Protein AF-A0A3M0Y2L3-F1 (afdb_monomer)

Secondary structure (DSSP, 8-state):
---------SEEHHHHHHTSGGG---HHHHHHHHHHHHHHHHHHHHTTEE-TT--GGGEEEEESS---TT-HHHHHHHHHS--EEEEE--GGG-EE--HHHHHHHHHHHHHHHHHHHHSSPPPB-SSS---BSS-GGGSTTGGGS-HHHHHHHHHHT-SSGGGS-SSHHHHHHHHHHHHHHHHS-HHHHHHHHH-TTS-HHHHHHHHHHHHHHHHHH-PPPPTTHHHHHHHHHHHHHH-S-HHHHHHHHTT-HHHHHHHHHHHHHHTTT-HHHHHHHHHHHHHHHHHHHHT--HHHHHHHHHHHHHTTS-SSHHHHHHHHTTS-HHHHHHHHTT--STT-HHHHHHHHHHHHHHHHHHHHHHHHHHHTT-HHHHHHHHHHHHHHHHHH-HHHHHHHHHHH--SHHHHHHHHHHHHHHHHHHHHHHHHHHHHTS---HHHHHHHHHHHHHHHHH-TT-HHHHHHHHHHHHHHHHHHHHHSSSPPPHHHHHHHHHHHHHHHHHHHHHS-HHHHHH-HHHHHHHHHHHHHHHHHHHHHHTSPTTTTHHHHHHHHHH-TT-HHHHHHHHHHHHHHHHHHHHHS-SS---SHHHHHHHHHHHHHHHHHHHHHHHHHHHHT-PPPGGG-HHHHHHHHHHHHHHHHHHHHHHHH-

Foldseek 3Di:
DDDDDPPDDADQQQVVLVVAPLSADDQLLLLLLLLLVLVVLQVQVVVQKAALPDDSRQKGWAFPDDQHWQALPSLLVLLPDDGTDIDGHDPVRMDGDDLVRLLSRLLSSLQRSCCRHQVDGFDADPDPQLHTQDFLLPRPCSLLDQPLVNLLSLQSSPRDSVSHDSHSVVSSVSSVLLSNLSSDDLVVLCCLLPDPPDDLVSNLSSLRSNVSCVVTHVDDDDPCSVVSNLVSVVCVLVVQDPQLVVCLVVVVLVSNLVSLVVVLVVCVSPLLSNVLSVLSNLLSVLCVVLVDDSVLSVVVSVLLVCCRSDLDPVSNVVSVPVVDVVNVVVVCVSPVDPPRSVVVSVVLSVLVSLLSVLLVVLVVCVVVVVLVSSLVSLVVNVVSLVVNDDSNNVSVCSSRNDCVVVNVVSVVVVVLVVLVVVLVLLLLLVLLDPDDPVSLVVSLVSLVVSCVVPVPQVLSVLSNQLSVLSVVLVVQCPDPDRHDLLVNLVSLLSNVVSLVVNLVSDPPVSNVPSVSSVSSVVSSVVVLVVSLVVLLPDDPPVSLVSLLSNCVSCVPPVVSLVSLVVVLVVLLVVLVVLQDPDDDPDLVSLVVNLVSLVVLLVSLVSSCSSCVSNVHDDDPCSHSVNSVVSSVVSVVVSVVVVVVVVVD

Radius of gyration: 44.18 Å; Cα contacts (8 Å, |Δi|>4): 677; chains: 1; bounding box: 109×54×132 Å

Sequence (648 aa):
LVLAQELVPGIGAHDLTLNYPGLRLPEPLALEIARQYAEMLTILHAAGLTCADRKLADLRWEQRYRIRAGSREDLLRFQNESPGRLMVLDWNVTAEKTDEAVKYDLFRFGILWHRILLGEEPRFLRGGEWRLKEPLPRHKLWGTLSHPTRQILAKLLHFSPEQRYSQAVWLLDDLENAIALWKMPAETLWRRAEEGEISPAEAFAAADVMRVRVETWGEEPPPNLEKIQRQRRREIIATPSDSLREALSLRRWRAAKQETETLKEKYAYHPAMWLHLDRLAPTFEAADHTSADYQTVNAFVERSEVIFAYDQPDEAEAQTTSLGEDFVNRLHGKATVETSGWKKVYTRLWREAAYRLALYFARQKRDEGHYAEAGRLFQAVLKRRQELGEAVCERLDMLYSDPTPEAEEIKGILSGAENLLETVRTSLGRLGGDDSLEAWRQTLWQIQSARHERPTEPVLDILRSLLETEEAWRQSQKRRNPSPPQQQISLLKQLYGKLKKLQDHLPEKEQKTLETVRDFQKYLDNRRKDLRNRIVEIPLPDSLPVWEAYRQAFPDDTMMRDELNKKLSELQEELRQSLPDGKPTTPLALQERVEVLRRLHPQAETGIRLAELIEQPWPEALMPETIEKEVDEYAERWRQVAYCLERY

Nearest PDB structures (foldseek):
  7rdr-assembly1_A  TM=1.662E-01  e=1.986E-01  unidentified
  7t7t-assembly2_B  TM=1.709E-01  e=5.912E-01  Citrus unshiu

Structure (mmCIF, N/CA/C/O backbone):
data_AF-A0A3M0Y2L3-F1
#
_entry.id   AF-A0A3M0Y2L3-F1
#
loop_
_atom_site.group_PDB
_atom_site.id
_atom_site.type_symbol
_atom_site.label_atom_id
_atom_site.label_alt_id
_atom_site.label_comp_id
_atom_site.label_asym_id
_atom_site.label_entity_id
_atom_site.label_seq_id
_atom_site.pdbx_PDB_ins_code
_atom_site.Cartn_x
_atom_site.Cartn_y
_atom_site.Cartn_z
_atom_site.occupancy
_atom_site.B_iso_or_equiv
_atom_site.auth_seq_id
_atom_site.auth_comp_id
_atom_site.auth_asym_id
_atom_site.auth_atom_id
_atom_site.pdbx_PDB_model_num
ATOM 1 N N . LEU A 1 1 ? -29.649 14.166 -35.048 1.00 68.38 1 LEU A N 1
ATOM 2 C CA . LEU A 1 1 ? -28.863 13.264 -35.918 1.00 68.38 1 LEU A CA 1
ATOM 3 C C . LEU A 1 1 ? -28.926 11.875 -35.290 1.00 68.38 1 LEU A C 1
ATOM 5 O O . LEU A 1 1 ? -28.648 11.784 -34.102 1.00 68.38 1 LEU A O 1
ATOM 9 N N . VAL A 1 2 ? -29.347 10.837 -36.015 1.00 79.69 2 VAL A N 1
ATOM 10 C CA . VAL A 1 2 ? -29.262 9.443 -35.539 1.00 79.69 2 VAL A CA 1
ATOM 11 C C . VAL A 1 2 ? -28.097 8.800 -36.282 1.00 79.69 2 VAL A C 1
ATOM 13 O O . VAL A 1 2 ? -28.138 8.712 -37.506 1.00 79.69 2 VAL A O 1
ATOM 16 N N . LEU A 1 3 ? -27.046 8.414 -35.558 1.00 73.44 3 LEU A N 1
ATOM 17 C CA . LEU A 1 3 ? -25.915 7.670 -36.112 1.00 73.44 3 LEU A CA 1
ATOM 18 C C . LEU A 1 3 ? -26.215 6.176 -35.973 1.00 73.44 3 LEU A C 1
ATOM 20 O O . LEU A 1 3 ? -26.220 5.649 -34.864 1.00 73.44 3 LEU A O 1
ATOM 24 N N . ALA A 1 4 ? -26.487 5.507 -37.091 1.00 79.38 4 ALA A N 1
ATOM 25 C CA . ALA A 1 4 ? -26.547 4.052 -37.141 1.00 79.38 4 ALA A CA 1
ATOM 26 C C . ALA A 1 4 ? -25.127 3.515 -37.363 1.00 79.38 4 ALA A C 1
ATOM 28 O O . ALA A 1 4 ? -24.503 3.822 -38.378 1.00 79.38 4 ALA A O 1
ATOM 29 N N . GLN A 1 5 ? -24.612 2.755 -36.399 1.00 74.81 5 GLN A N 1
ATOM 30 C CA . GLN A 1 5 ? -23.318 2.076 -36.489 1.00 74.81 5 GLN A CA 1
ATOM 31 C C . GLN A 1 5 ? -23.532 0.579 -36.726 1.00 74.81 5 GLN A C 1
ATOM 33 O O . GLN A 1 5 ? -24.585 0.034 -36.393 1.00 74.81 5 GLN A O 1
ATOM 38 N N . GLU A 1 6 ? -22.530 -0.080 -37.305 1.00 79.88 6 GLU A N 1
ATOM 39 C CA . GLU A 1 6 ? -22.504 -1.538 -37.410 1.00 79.88 6 GLU A CA 1
ATOM 40 C C . GLU A 1 6 ? -22.628 -2.172 -36.015 1.00 79.88 6 GLU A C 1
ATOM 42 O O . GLU A 1 6 ? -22.046 -1.687 -35.041 1.00 79.88 6 GLU A O 1
ATOM 47 N N . LEU A 1 7 ? -23.392 -3.263 -35.908 1.00 83.06 7 LEU A N 1
ATOM 48 C CA . LEU A 1 7 ? -23.434 -4.052 -34.682 1.00 83.06 7 LEU A CA 1
ATOM 49 C C . LEU A 1 7 ? -22.083 -4.749 -34.501 1.00 83.06 7 LEU A C 1
ATOM 51 O O . LEU A 1 7 ? -21.803 -5.749 -35.154 1.00 83.06 7 LEU A O 1
ATOM 55 N N . VAL A 1 8 ? -21.257 -4.227 -33.598 1.00 84.62 8 VAL A N 1
ATOM 56 C CA . VAL A 1 8 ? -19.910 -4.757 -33.374 1.00 84.62 8 VAL A CA 1
ATOM 57 C C . VAL A 1 8 ? -19.948 -6.009 -32.482 1.00 84.62 8 VAL A C 1
ATOM 59 O O . VAL A 1 8 ? -20.385 -5.911 -31.326 1.00 84.62 8 VAL A O 1
ATOM 62 N N . PRO A 1 9 ? -19.491 -7.180 -32.977 1.00 87.44 9 PRO A N 1
ATOM 63 C CA . PRO A 1 9 ? -19.462 -8.421 -32.207 1.00 87.44 9 PRO A CA 1
ATOM 64 C C . PRO A 1 9 ? -18.358 -8.419 -31.132 1.00 87.44 9 PRO A C 1
ATOM 66 O O . PRO A 1 9 ? -17.517 -7.523 -31.058 1.00 87.44 9 PRO A O 1
ATOM 69 N N . GLY A 1 10 ? -18.350 -9.453 -30.284 1.00 90.88 10 GLY A N 1
ATOM 70 C CA . GLY A 1 10 ? -17.294 -9.687 -29.292 1.00 90.88 10 GLY A CA 1
ATOM 71 C C . GLY A 1 10 ? -17.604 -9.191 -27.877 1.00 90.88 10 GLY A C 1
ATOM 72 O O . GLY A 1 10 ? -18.655 -8.608 -27.611 1.00 90.88 10 GLY A O 1
ATOM 73 N N . ILE A 1 11 ? -16.685 -9.441 -26.947 1.00 93.31 11 ILE A N 1
ATOM 74 C CA . ILE A 1 11 ? -16.811 -9.109 -25.516 1.00 93.31 11 ILE A CA 1
ATOM 75 C C . ILE A 1 11 ? -16.091 -7.780 -25.252 1.00 93.31 11 ILE A C 1
ATOM 77 O O . ILE A 1 11 ? -15.037 -7.540 -25.837 1.00 93.31 11 ILE A O 1
ATOM 81 N N . GLY A 1 12 ? -16.629 -6.901 -24.400 1.00 92.94 12 GLY A N 1
ATOM 82 C CA . GLY A 1 12 ? -15.921 -5.673 -24.013 1.00 92.94 12 GLY A CA 1
ATOM 83 C C . GLY A 1 12 ? -14.582 -5.997 -23.343 1.00 92.94 12 GLY A C 1
ATOM 84 O O . GLY A 1 12 ? -14.500 -6.961 -22.589 1.00 92.94 12 GLY A O 1
ATOM 85 N N . ALA A 1 13 ? -13.520 -5.223 -23.579 1.00 91.50 13 ALA A N 1
ATOM 86 C CA . ALA A 1 13 ? -12.202 -5.513 -23.002 1.00 91.50 13 ALA A CA 1
ATOM 87 C C . ALA A 1 13 ? -12.231 -5.505 -21.463 1.00 91.50 13 ALA A C 1
ATOM 89 O O . ALA A 1 13 ? -11.506 -6.271 -20.833 1.00 91.50 13 ALA A O 1
ATOM 90 N N . HIS A 1 14 ? -13.109 -4.692 -20.865 1.00 89.56 14 HIS A N 1
ATOM 91 C CA . HIS A 1 14 ? -13.394 -4.735 -19.430 1.00 89.56 14 HIS A CA 1
ATOM 92 C C . HIS A 1 14 ? -13.974 -6.087 -18.985 1.00 89.56 14 HIS A C 1
ATOM 94 O O . HIS A 1 14 ? -13.475 -6.684 -18.040 1.00 89.56 14 HIS A O 1
ATOM 100 N N . ASP A 1 15 ? -14.983 -6.604 -19.686 1.00 92.75 15 ASP A N 1
ATOM 101 C CA . ASP A 1 15 ? -15.598 -7.895 -19.354 1.00 92.75 15 ASP A CA 1
ATOM 102 C C . ASP A 1 15 ? -14.660 -9.065 -19.677 1.00 92.75 15 ASP A C 1
ATOM 104 O O . ASP A 1 15 ? -14.673 -10.102 -19.014 1.00 92.75 15 ASP A O 1
ATOM 108 N N . LEU A 1 16 ? -13.796 -8.898 -20.681 1.00 93.19 16 LEU A N 1
ATOM 109 C CA . LEU A 1 16 ? -12.798 -9.889 -21.048 1.00 93.19 16 LEU A CA 1
ATOM 110 C C . LEU A 1 16 ? -11.824 -10.140 -19.894 1.00 93.19 16 LEU A C 1
ATOM 112 O O . LEU A 1 16 ? -11.487 -11.299 -19.662 1.00 93.19 16 LEU A O 1
ATOM 116 N N . THR A 1 17 ? -11.399 -9.108 -19.153 1.00 92.88 17 THR A N 1
ATOM 117 C CA . THR A 1 17 ? -10.494 -9.298 -18.007 1.00 92.88 17 THR A CA 1
ATOM 118 C C . THR A 1 17 ? -11.149 -10.049 -16.850 1.00 92.88 17 THR A C 1
ATOM 120 O O . THR A 1 17 ? -10.446 -10.758 -16.131 1.00 92.88 17 THR A O 1
ATOM 123 N N . LEU A 1 18 ? -12.481 -9.994 -16.711 1.00 92.19 18 LEU A N 1
ATOM 124 C CA . LEU A 1 18 ? -13.226 -10.776 -15.711 1.00 92.19 18 LEU A CA 1
ATOM 125 C C . LEU A 1 18 ? -13.097 -12.292 -15.938 1.00 92.19 18 LEU A C 1
ATOM 127 O O . LEU A 1 18 ? -13.248 -13.076 -15.003 1.00 92.19 18 LEU A O 1
ATOM 131 N N . ASN A 1 19 ? -12.770 -12.720 -17.163 1.00 91.38 19 ASN A N 1
ATOM 132 C CA . ASN A 1 19 ? -12.575 -14.131 -17.504 1.00 91.38 19 ASN A CA 1
ATOM 133 C C . ASN A 1 19 ? -11.210 -14.692 -17.069 1.00 91.38 19 ASN A C 1
ATOM 135 O O . ASN A 1 19 ? -10.920 -15.863 -17.349 1.00 91.38 19 ASN A O 1
ATOM 139 N N . TYR A 1 20 ? -10.356 -13.886 -16.432 1.00 91.38 20 TYR A N 1
ATOM 140 C CA . TYR A 1 20 ? -8.985 -14.259 -16.099 1.00 91.38 20 TYR A CA 1
ATOM 141 C C . TYR A 1 20 ? -8.625 -13.959 -14.633 1.00 91.38 20 TYR A C 1
ATOM 143 O O . TYR A 1 20 ? -9.088 -12.965 -14.064 1.00 91.38 20 TYR A O 1
ATOM 151 N N . PRO A 1 21 ? -7.783 -14.799 -13.995 1.00 85.88 21 PRO A N 1
ATOM 152 C CA . PRO A 1 21 ? -7.362 -14.586 -12.613 1.00 85.88 21 PRO A CA 1
ATOM 153 C C . PRO A 1 21 ? -6.671 -13.235 -12.411 1.00 85.88 21 PRO A C 1
ATOM 155 O O . PRO A 1 21 ? -5.806 -12.840 -13.193 1.00 85.88 21 PRO A O 1
ATOM 158 N N . GLY A 1 22 ? -7.027 -12.543 -11.326 1.00 86.44 22 GLY A N 1
ATOM 159 C CA . GLY A 1 22 ? -6.448 -11.240 -10.992 1.00 86.44 22 GLY A CA 1
ATOM 160 C C . GLY A 1 22 ? -6.905 -10.092 -11.896 1.00 86.44 22 GLY A C 1
ATOM 161 O O . GLY A 1 22 ? -6.249 -9.058 -11.893 1.00 86.44 22 GLY A O 1
ATOM 162 N N . LEU A 1 23 ? -8.000 -10.265 -12.652 1.00 90.69 23 LEU A N 1
ATOM 163 C CA . LEU A 1 23 ? -8.587 -9.240 -13.528 1.00 90.69 23 LEU A CA 1
ATOM 164 C C . LEU A 1 23 ? -7.612 -8.707 -14.593 1.00 90.69 23 LEU A C 1
ATOM 166 O O . LEU A 1 23 ? -7.684 -7.541 -14.983 1.00 90.69 23 LEU A O 1
ATOM 170 N N . ARG A 1 24 ? -6.709 -9.566 -15.075 1.00 93.62 24 ARG A N 1
ATOM 171 C CA . ARG A 1 24 ? -5.685 -9.244 -16.078 1.00 93.62 24 ARG A CA 1
ATOM 172 C C . ARG A 1 24 ? -5.676 -10.251 -17.218 1.00 93.62 24 ARG A C 1
ATOM 174 O O . ARG A 1 24 ? -6.005 -11.415 -17.014 1.00 93.62 24 ARG A O 1
ATOM 181 N N . LEU A 1 25 ? -5.256 -9.836 -18.406 1.00 95.38 25 LEU A N 1
ATOM 182 C CA . LEU A 1 25 ? -5.116 -10.744 -19.545 1.00 95.38 25 LEU A CA 1
ATOM 183 C C . LEU A 1 25 ? -3.754 -11.456 -19.526 1.00 95.38 25 LEU A C 1
ATOM 185 O O . LEU A 1 25 ? -2.764 -10.871 -19.081 1.00 95.38 25 LEU A O 1
ATOM 189 N N . PRO A 1 26 ? -3.665 -12.697 -20.041 1.00 95.75 26 PRO A N 1
ATOM 190 C CA . PRO A 1 26 ? -2.382 -13.324 -20.332 1.00 95.75 26 PRO A CA 1
ATOM 191 C C . PRO A 1 26 ? -1.567 -12.461 -21.300 1.00 95.75 26 PRO A C 1
ATOM 193 O O . PRO A 1 26 ? -2.119 -11.900 -22.247 1.00 95.75 26 PRO A O 1
ATOM 196 N N . GLU A 1 27 ? -0.254 -12.389 -21.087 1.00 96.88 27 GLU A N 1
ATOM 197 C CA . GLU A 1 27 ? 0.626 -11.471 -21.818 1.00 96.88 27 GLU A CA 1
ATOM 198 C C . GLU A 1 27 ? 0.523 -11.576 -23.357 1.00 96.88 27 GLU A C 1
ATOM 200 O O . GLU A 1 27 ? 0.359 -10.530 -23.984 1.00 96.88 27 GLU A O 1
ATOM 205 N N . PRO A 1 28 ? 0.491 -12.767 -23.995 1.00 97.00 28 PRO A N 1
ATOM 206 C CA . PRO A 1 28 ? 0.326 -12.876 -25.450 1.00 97.00 28 PRO A CA 1
ATOM 207 C C . PRO A 1 28 ? -0.976 -12.251 -25.973 1.00 97.00 28 PRO A C 1
ATOM 209 O O . PRO A 1 28 ? -0.988 -11.590 -27.009 1.00 97.00 28 PRO A O 1
ATOM 212 N N . LEU A 1 29 ? -2.078 -12.419 -25.233 1.00 97.19 29 LEU A N 1
ATOM 213 C CA . LEU A 1 29 ? -3.367 -11.821 -25.583 1.00 97.19 29 LEU A CA 1
ATOM 214 C C . LEU A 1 29 ? -3.332 -10.297 -25.407 1.00 97.19 29 LEU A C 1
ATOM 216 O O . LEU A 1 29 ? -3.829 -9.564 -26.259 1.00 97.19 29 LEU A O 1
ATOM 220 N N . ALA A 1 30 ? -2.727 -9.820 -24.316 1.00 97.38 30 ALA A N 1
ATOM 221 C CA . ALA A 1 30 ? -2.561 -8.395 -24.052 1.00 97.38 30 ALA A CA 1
ATOM 222 C C . ALA A 1 30 ? -1.673 -7.703 -25.099 1.00 97.38 30 ALA A C 1
ATOM 224 O O . ALA A 1 30 ? -1.962 -6.568 -25.477 1.00 97.38 30 ALA A O 1
ATOM 225 N N . LEU A 1 31 ? -0.619 -8.377 -25.571 1.00 98.06 31 LEU A N 1
ATOM 226 C CA . LEU A 1 31 ? 0.255 -7.905 -26.645 1.00 98.06 31 LEU A CA 1
ATOM 227 C C . LEU A 1 31 ? -0.493 -7.809 -27.978 1.00 98.06 31 LEU A C 1
ATOM 229 O O . LEU A 1 31 ? -0.397 -6.787 -28.648 1.00 98.06 31 LEU A O 1
ATOM 233 N N . GLU A 1 32 ? -1.283 -8.819 -28.353 1.00 97.94 32 GLU A N 1
ATOM 234 C CA . GLU A 1 32 ? -2.041 -8.780 -29.612 1.00 97.94 32 GLU A CA 1
ATOM 235 C C . GLU A 1 32 ? -3.103 -7.665 -29.617 1.00 97.94 32 GLU A C 1
ATOM 237 O O . GLU A 1 32 ? -3.252 -6.958 -30.614 1.00 97.94 32 GLU A O 1
ATOM 242 N N . ILE A 1 33 ? -3.802 -7.458 -28.493 1.00 97.62 33 ILE A N 1
ATOM 243 C CA . ILE A 1 33 ? -4.728 -6.325 -28.325 1.00 97.62 33 ILE A CA 1
ATOM 244 C C . ILE A 1 33 ? -3.972 -4.996 -28.447 1.00 97.62 33 ILE A C 1
ATOM 246 O O . ILE A 1 33 ? -4.418 -4.099 -29.161 1.00 97.62 33 ILE A O 1
ATOM 250 N N . ALA A 1 34 ? -2.821 -4.874 -27.782 1.00 97.88 34 ALA A N 1
ATOM 251 C CA . ALA A 1 34 ? -1.979 -3.685 -27.845 1.00 97.88 34 ALA A CA 1
ATOM 252 C C . ALA A 1 34 ? -1.495 -3.383 -29.264 1.00 97.88 34 ALA A C 1
ATOM 254 O O . ALA A 1 34 ? -1.581 -2.235 -29.693 1.00 97.88 34 ALA A O 1
ATOM 255 N N . ARG A 1 35 ? -1.044 -4.399 -30.008 1.00 98.44 35 ARG A N 1
ATOM 256 C CA . ARG A 1 35 ? -0.592 -4.262 -31.399 1.00 98.44 35 ARG A CA 1
ATOM 257 C C . ARG A 1 35 ? -1.708 -3.719 -32.286 1.00 98.44 35 ARG A C 1
ATOM 259 O O . ARG A 1 35 ? -1.503 -2.719 -32.963 1.00 98.44 35 ARG A O 1
ATOM 266 N N . GLN A 1 36 ? -2.901 -4.317 -32.234 1.00 98.31 36 GLN A N 1
ATOM 267 C CA . GLN A 1 36 ? -4.046 -3.855 -33.032 1.00 98.31 36 GLN A CA 1
ATOM 268 C C . GLN A 1 36 ? -4.501 -2.441 -32.636 1.00 98.31 36 GLN A C 1
ATOM 270 O O . GLN A 1 36 ? -4.927 -1.661 -33.488 1.00 98.31 36 GLN A O 1
ATOM 275 N N . TYR A 1 37 ? -4.380 -2.073 -31.357 1.00 97.94 37 TYR A N 1
ATOM 276 C CA . TYR A 1 37 ? -4.665 -0.710 -30.910 1.00 97.94 37 TYR A CA 1
ATOM 277 C C . TYR A 1 37 ? -3.604 0.298 -31.386 1.00 97.94 37 TYR A C 1
ATOM 279 O O . TYR A 1 37 ? -3.956 1.384 -31.839 1.00 97.94 37 TYR A O 1
ATOM 287 N N . ALA A 1 38 ? -2.316 -0.051 -31.329 1.00 97.94 38 ALA A N 1
ATOM 288 C CA . ALA A 1 38 ? -1.224 0.790 -31.824 1.00 97.94 38 ALA A CA 1
ATOM 289 C C . ALA A 1 38 ? -1.270 0.961 -33.354 1.00 97.94 38 ALA A C 1
ATOM 291 O O . ALA A 1 38 ? -1.007 2.052 -33.861 1.00 97.94 38 ALA A O 1
ATOM 292 N N . GLU A 1 39 ? -1.681 -0.079 -34.083 1.00 98.25 39 GLU A N 1
ATOM 293 C CA . GLU A 1 39 ? -1.968 -0.030 -35.521 1.00 98.25 39 GLU A CA 1
ATOM 294 C C . GLU A 1 39 ? -3.099 0.967 -35.818 1.00 98.25 39 GLU A C 1
ATOM 296 O O . GLU A 1 39 ? -2.950 1.852 -36.662 1.00 98.25 39 GLU A O 1
ATOM 301 N N . MET A 1 40 ? -4.191 0.908 -35.049 1.00 97.19 40 MET A N 1
ATOM 302 C CA . MET A 1 40 ? -5.279 1.886 -35.133 1.00 97.19 40 MET A CA 1
ATOM 303 C C . MET A 1 40 ? -4.796 3.314 -34.845 1.00 97.19 40 MET A C 1
ATOM 305 O O . MET A 1 40 ? -5.091 4.212 -35.634 1.00 97.19 40 MET A O 1
ATOM 309 N N . LEU A 1 41 ? -4.027 3.536 -33.770 1.00 97.62 41 LEU A N 1
ATOM 310 C CA . LEU A 1 41 ? -3.471 4.859 -33.456 1.00 97.62 41 LEU A CA 1
ATOM 311 C C . LEU A 1 41 ? -2.569 5.372 -34.582 1.00 97.62 41 LEU A C 1
ATOM 313 O O . LEU A 1 41 ? -2.637 6.545 -34.929 1.00 97.62 41 LEU A O 1
ATOM 317 N N . THR A 1 42 ? -1.765 4.498 -35.187 1.00 98.06 42 THR A N 1
ATOM 318 C CA . THR A 1 42 ? -0.902 4.853 -36.321 1.00 98.06 42 THR A CA 1
ATOM 319 C C . THR A 1 42 ? -1.727 5.353 -37.505 1.00 98.06 42 THR A C 1
ATOM 321 O O . THR A 1 42 ? -1.423 6.411 -38.058 1.00 98.06 42 THR A O 1
ATOM 324 N N . ILE A 1 43 ? -2.814 4.655 -37.849 1.00 97.94 43 ILE A N 1
ATOM 325 C CA . ILE A 1 43 ? -3.743 5.072 -38.911 1.00 97.94 43 ILE A CA 1
ATOM 326 C C . ILE A 1 43 ? -4.426 6.400 -38.549 1.00 97.94 43 ILE A C 1
ATOM 328 O O . ILE A 1 43 ? -4.477 7.315 -39.372 1.00 97.94 43 ILE A O 1
ATOM 332 N N . LEU A 1 44 ? -4.914 6.536 -37.313 1.00 96.94 44 LEU A N 1
ATOM 333 C CA . LEU A 1 44 ? -5.614 7.731 -36.839 1.00 96.94 44 LEU A CA 1
ATOM 334 C C . LEU A 1 44 ? -4.706 8.972 -36.854 1.00 96.94 44 LEU A C 1
ATOM 336 O O . LEU A 1 44 ? -5.082 10.023 -37.374 1.00 96.94 44 LEU A O 1
ATOM 340 N N . HIS A 1 45 ? -3.480 8.836 -36.345 1.00 97.50 45 HIS A N 1
ATOM 341 C CA . HIS A 1 45 ? -2.482 9.907 -36.308 1.00 97.50 45 HIS A CA 1
ATOM 342 C C . HIS A 1 45 ? -1.989 10.273 -37.711 1.00 97.50 45 HIS A C 1
ATOM 344 O O . HIS A 1 45 ? -1.639 11.432 -37.954 1.00 97.50 45 HIS A O 1
ATOM 350 N N . ALA A 1 46 ? -1.949 9.323 -38.648 1.00 97.31 46 ALA A N 1
ATOM 351 C CA . ALA A 1 46 ? -1.658 9.605 -40.054 1.00 97.31 46 ALA A CA 1
ATOM 352 C C . ALA A 1 46 ? -2.797 10.389 -40.729 1.00 97.31 46 ALA A C 1
ATOM 354 O O . ALA A 1 46 ? -2.534 11.261 -41.552 1.00 97.31 46 ALA A O 1
ATOM 355 N N . ALA A 1 47 ? -4.046 10.145 -40.323 1.00 97.25 47 ALA A N 1
ATOM 356 C CA . ALA A 1 47 ? -5.219 10.890 -40.778 1.00 97.25 47 ALA A CA 1
ATOM 357 C C . ALA A 1 47 ? -5.359 12.294 -40.149 1.00 97.25 47 ALA A C 1
ATOM 359 O O . ALA A 1 47 ? -6.328 12.993 -40.434 1.00 97.25 47 ALA A O 1
ATOM 360 N N . GLY A 1 48 ? -4.413 12.721 -39.302 1.00 97.44 48 GLY A N 1
ATOM 361 C CA . GLY A 1 48 ? -4.452 14.035 -38.652 1.00 97.44 48 GLY A CA 1
ATOM 362 C C . GLY A 1 48 ? -5.406 14.115 -37.457 1.00 97.44 48 GLY A C 1
ATOM 363 O O . GLY A 1 48 ? -5.824 15.212 -37.089 1.00 97.44 48 GLY A O 1
ATOM 364 N N . LEU A 1 49 ? -5.732 12.977 -36.837 1.00 97.81 49 LEU A N 1
ATOM 365 C CA . LEU A 1 49 ? -6.648 12.884 -35.697 1.00 97.81 49 LEU A CA 1
ATOM 366 C C . LEU A 1 49 ? -5.976 12.251 -34.466 1.00 97.81 49 LEU A C 1
ATOM 368 O O . LEU A 1 49 ? -4.946 11.593 -34.589 1.00 97.81 49 LEU A O 1
ATOM 372 N N . THR A 1 50 ? -6.570 12.435 -33.285 1.00 96.38 50 THR A N 1
ATOM 373 C CA . THR A 1 50 ? -6.186 11.827 -31.987 1.00 96.38 50 THR A CA 1
ATOM 374 C C . THR A 1 50 ? -7.428 11.370 -31.215 1.00 96.38 50 THR A C 1
ATOM 376 O O . THR A 1 50 ? -8.538 11.757 -31.584 1.00 96.38 50 THR A O 1
ATOM 379 N N . CYS A 1 51 ? -7.292 10.532 -30.179 1.00 94.44 51 CYS A N 1
ATOM 380 C CA . CYS A 1 51 ? -8.425 10.007 -29.397 1.00 94.44 51 CYS A CA 1
ATOM 381 C C . CYS A 1 51 ? -8.083 9.723 -27.917 1.00 94.44 51 CYS A C 1
ATOM 383 O O . CYS A 1 51 ? -8.061 8.576 -27.465 1.00 94.44 51 CYS A O 1
ATOM 385 N N . ALA A 1 52 ? -7.853 10.769 -27.126 1.00 85.88 52 ALA A N 1
ATOM 386 C CA . ALA A 1 52 ? -7.278 10.602 -25.789 1.00 85.88 52 ALA A CA 1
ATOM 387 C C . ALA A 1 52 ? -8.242 10.076 -24.709 1.00 85.88 52 ALA A C 1
ATOM 389 O O . ALA A 1 52 ? -7.804 9.518 -23.695 1.00 85.88 52 ALA A O 1
ATOM 390 N N . ASP A 1 53 ? -9.553 10.241 -24.905 1.00 88.06 53 ASP A N 1
ATOM 391 C CA . ASP A 1 53 ? -10.582 9.862 -23.922 1.00 88.06 53 ASP A CA 1
ATOM 392 C C . ASP A 1 53 ? -11.032 8.395 -24.042 1.00 88.06 53 ASP A C 1
ATOM 394 O O . ASP A 1 53 ? -12.150 8.016 -23.704 1.00 88.06 53 ASP A O 1
ATOM 398 N N . ARG A 1 54 ? -10.144 7.538 -24.546 1.00 89.06 54 ARG A N 1
ATOM 399 C CA . ARG A 1 54 ? -10.413 6.110 -24.699 1.00 89.06 54 ARG A CA 1
ATOM 400 C C . ARG A 1 54 ? -10.416 5.407 -23.342 1.00 89.06 54 ARG A C 1
ATOM 402 O O . ARG A 1 54 ? -9.536 5.625 -22.503 1.00 89.06 54 ARG A O 1
ATOM 409 N N . LYS A 1 55 ? -11.386 4.516 -23.145 1.00 91.31 55 LYS A N 1
ATOM 410 C CA . LYS A 1 55 ? -11.542 3.638 -21.969 1.00 91.31 55 LYS A CA 1
ATOM 411 C C . LYS A 1 55 ? -11.724 2.182 -22.400 1.00 91.31 55 LYS A C 1
ATOM 413 O O . LYS A 1 55 ? -12.062 1.893 -23.541 1.00 91.31 55 LYS A O 1
ATOM 418 N N . LEU A 1 56 ? -11.559 1.236 -21.468 1.00 88.75 56 LEU A N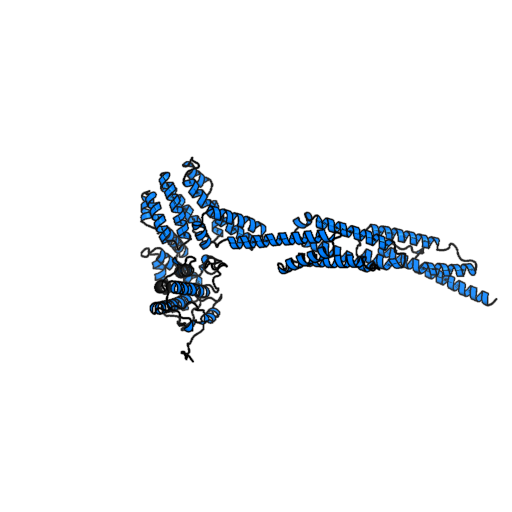 1
ATOM 419 C CA . LEU A 1 56 ? -11.735 -0.201 -21.757 1.00 88.75 56 LEU A CA 1
ATOM 420 C C . LEU A 1 56 ? -13.133 -0.562 -22.287 1.00 88.75 56 LEU A C 1
ATOM 422 O O . LEU A 1 56 ? -13.277 -1.574 -22.967 1.00 88.75 56 LEU A O 1
ATOM 426 N N . ALA A 1 57 ? -14.153 0.242 -21.972 1.00 88.75 57 ALA A N 1
ATOM 427 C CA . ALA A 1 57 ? -15.511 0.052 -22.478 1.00 88.75 57 ALA A CA 1
ATOM 428 C C . ALA A 1 57 ? -15.639 0.343 -23.987 1.00 88.75 57 ALA A C 1
ATOM 430 O O . ALA A 1 57 ? -16.567 -0.154 -24.619 1.00 88.75 57 ALA A O 1
ATOM 431 N N . ASP A 1 58 ? -14.695 1.086 -24.571 1.00 92.56 58 ASP A N 1
ATOM 432 C CA . ASP A 1 58 ? -14.699 1.435 -25.998 1.00 92.56 58 ASP A CA 1
ATOM 433 C C . ASP A 1 58 ? -14.005 0.367 -26.852 1.00 92.56 58 ASP A C 1
ATOM 435 O O . ASP A 1 58 ? -13.901 0.499 -28.070 1.00 92.56 58 ASP A O 1
ATOM 439 N N . LEU A 1 59 ? -13.490 -0.686 -26.216 1.00 94.62 59 LEU A N 1
ATOM 440 C CA . LEU A 1 59 ? -12.747 -1.761 -26.853 1.00 94.62 59 LEU A CA 1
ATOM 441 C C . LEU A 1 59 ? -13.573 -3.039 -26.790 1.00 94.62 59 LEU A C 1
ATOM 443 O O . LEU A 1 59 ? -13.963 -3.474 -25.706 1.00 94.62 59 LEU A O 1
ATOM 447 N N . ARG A 1 60 ? -13.803 -3.679 -27.937 1.00 95.56 60 ARG A N 1
ATOM 448 C CA . ARG A 1 60 ? -14.406 -5.015 -28.010 1.00 95.56 60 ARG A CA 1
ATOM 449 C C . ARG A 1 60 ? -13.441 -6.004 -28.633 1.00 95.56 60 ARG A C 1
ATOM 451 O O . ARG A 1 60 ? -12.744 -5.691 -29.590 1.00 95.56 60 ARG A O 1
ATOM 458 N N . TRP A 1 61 ? -13.417 -7.204 -28.077 1.00 96.88 61 TRP A N 1
ATOM 459 C CA . TRP A 1 61 ? -12.597 -8.309 -28.536 1.00 96.88 61 TRP A CA 1
ATOM 460 C C . TRP A 1 61 ? -13.479 -9.393 -29.148 1.00 96.88 61 TRP A C 1
ATOM 462 O O . TRP A 1 61 ? -14.228 -10.086 -28.449 1.00 96.88 61 TRP A O 1
ATOM 472 N N . GLU A 1 62 ? -13.389 -9.539 -30.464 1.00 96.44 62 GLU A N 1
ATOM 473 C CA . GLU A 1 62 ? -13.958 -10.662 -31.193 1.00 96.44 62 GLU A CA 1
ATOM 474 C C . GLU A 1 62 ? -13.011 -11.857 -31.062 1.00 96.44 62 GLU A C 1
ATOM 476 O O . GLU A 1 62 ? -11.974 -11.957 -31.721 1.00 96.44 62 GLU A O 1
ATOM 481 N N . GLN A 1 63 ? -13.351 -12.750 -30.141 1.00 94.56 63 GLN A N 1
ATOM 482 C CA . GLN A 1 63 ? -12.506 -13.871 -29.774 1.00 94.56 63 GLN A CA 1
ATOM 483 C C . GLN A 1 63 ? -12.606 -15.015 -30.792 1.00 94.56 63 GLN A C 1
ATOM 485 O O . GLN A 1 63 ? -13.688 -15.556 -31.005 1.00 94.56 63 GLN A O 1
ATOM 490 N N . ARG A 1 64 ? -11.468 -15.444 -31.355 1.00 95.81 64 ARG A N 1
ATOM 491 C CA . ARG A 1 64 ? -11.378 -16.663 -32.184 1.00 95.81 64 ARG A CA 1
ATOM 492 C C . ARG A 1 64 ? -11.170 -17.911 -31.336 1.00 95.81 64 ARG A C 1
ATOM 494 O O . ARG A 1 64 ? -11.779 -18.946 -31.588 1.00 95.81 64 ARG A O 1
ATOM 501 N N . TYR A 1 65 ? -10.321 -17.811 -30.316 1.00 94.75 65 TYR A N 1
ATOM 502 C CA . TYR A 1 65 ? -10.131 -18.851 -29.307 1.00 94.75 65 TYR A CA 1
ATOM 503 C C . TYR A 1 65 ? -9.663 -18.255 -27.978 1.00 94.75 65 TYR A C 1
ATOM 505 O O . TYR A 1 65 ? -9.290 -17.084 -27.878 1.00 94.75 65 TYR A O 1
ATOM 513 N N . ARG A 1 66 ? -9.738 -19.046 -26.907 1.00 92.62 66 ARG A N 1
ATOM 514 C CA . ARG A 1 66 ? -9.285 -18.643 -25.572 1.00 92.62 66 ARG A CA 1
ATOM 515 C C . ARG A 1 66 ? -7.841 -19.042 -25.366 1.00 92.62 66 ARG A C 1
ATOM 517 O O . ARG A 1 66 ? -7.490 -20.170 -25.655 1.00 92.62 66 ARG A O 1
ATOM 524 N N . ILE A 1 67 ? -7.058 -18.115 -24.827 1.00 92.69 67 ILE A N 1
ATOM 525 C CA . ILE A 1 67 ? -5.692 -18.366 -24.387 1.00 92.69 67 ILE A CA 1
ATOM 526 C C . ILE A 1 67 ? -5.716 -18.471 -22.867 1.00 92.69 67 ILE A C 1
ATOM 528 O O . ILE A 1 67 ? -6.115 -17.512 -22.214 1.00 92.69 67 ILE A O 1
ATOM 532 N N . ARG A 1 68 ? -5.291 -19.592 -22.285 1.00 90.19 68 ARG A N 1
ATOM 533 C CA . ARG A 1 68 ? -5.191 -19.765 -20.829 1.00 90.19 68 ARG A CA 1
ATOM 534 C C . ARG A 1 68 ? -3.725 -19.831 -20.407 1.00 90.19 68 ARG A C 1
ATOM 536 O O . ARG A 1 68 ? -2.964 -20.635 -20.935 1.00 90.19 68 ARG A O 1
ATOM 543 N N . ALA A 1 69 ? -3.345 -19.024 -19.417 1.00 86.25 69 ALA A N 1
ATOM 544 C CA . ALA A 1 69 ? -2.060 -19.205 -18.739 1.00 86.25 69 ALA A CA 1
ATOM 545 C C . ALA A 1 69 ? -1.964 -20.638 -18.178 1.00 86.25 69 ALA A C 1
ATOM 547 O O . ALA A 1 69 ? -2.963 -21.192 -17.715 1.00 86.25 69 ALA A O 1
ATOM 548 N N . GLY A 1 70 ? -0.776 -21.236 -18.261 1.00 86.94 70 GLY A N 1
ATOM 549 C CA . GLY A 1 70 ? -0.516 -22.637 -17.922 1.00 86.94 70 GLY A CA 1
ATOM 550 C C . GLY A 1 70 ? -0.858 -23.656 -19.018 1.00 86.94 70 GLY A C 1
ATOM 551 O O . GLY A 1 70 ? -0.651 -24.846 -18.802 1.00 86.94 70 GLY A O 1
ATOM 552 N N . SER A 1 71 ? -1.370 -23.227 -20.179 1.00 92.06 71 SER A N 1
ATOM 553 C CA . SER A 1 71 ? -1.674 -24.112 -21.312 1.00 92.06 71 SER A CA 1
ATOM 554 C C . SER A 1 71 ? -0.609 -24.008 -22.405 1.00 92.06 71 SER A C 1
ATOM 556 O O . SER A 1 71 ? -0.603 -23.059 -23.195 1.00 92.06 71 SER A O 1
ATOM 558 N N . ARG A 1 72 ? 0.276 -25.012 -22.489 1.00 92.38 72 ARG A N 1
ATOM 559 C CA . ARG A 1 72 ? 1.273 -25.124 -23.571 1.00 92.38 72 ARG A CA 1
ATOM 560 C C . ARG A 1 72 ? 0.610 -25.213 -24.949 1.00 92.38 72 ARG A C 1
ATOM 562 O O . ARG A 1 72 ? 1.108 -24.629 -25.905 1.00 92.38 72 ARG A O 1
ATOM 569 N N . GLU A 1 73 ? -0.532 -25.893 -25.048 1.00 94.06 73 GLU A N 1
ATOM 570 C CA . GLU A 1 73 ? -1.308 -25.999 -26.290 1.00 94.06 73 GLU A CA 1
ATOM 571 C C . GLU A 1 73 ? -1.803 -24.631 -26.778 1.00 94.06 73 GLU A C 1
ATOM 573 O O . GLU A 1 73 ? -1.675 -24.314 -27.960 1.00 94.06 73 GLU A O 1
ATOM 578 N N . ASP A 1 74 ? -2.301 -23.782 -25.871 1.00 95.19 74 ASP A N 1
ATOM 579 C CA . ASP A 1 74 ? -2.761 -22.435 -26.231 1.00 95.19 74 ASP A CA 1
ATOM 580 C C . ASP A 1 74 ? -1.595 -21.533 -26.667 1.00 95.19 74 ASP A C 1
ATOM 582 O O . ASP A 1 74 ? -1.762 -20.710 -27.571 1.00 95.19 74 ASP A O 1
ATOM 586 N N . LEU A 1 75 ? -0.412 -21.694 -26.057 1.00 94.25 75 LEU A N 1
ATOM 587 C CA . LEU A 1 75 ? 0.805 -20.990 -26.471 1.00 94.25 75 LEU A CA 1
ATOM 588 C C . LEU A 1 75 ? 1.243 -21.418 -27.879 1.00 94.25 75 LEU A C 1
ATOM 590 O O . LEU A 1 75 ? 1.482 -20.558 -28.725 1.00 94.25 75 LEU A O 1
ATOM 594 N N . LEU A 1 76 ? 1.289 -22.725 -28.160 1.00 94.31 76 LEU A N 1
ATOM 595 C CA . LEU A 1 76 ? 1.585 -23.250 -29.500 1.00 94.31 76 LEU A CA 1
ATOM 596 C C . LEU A 1 76 ? 0.567 -22.750 -30.531 1.00 94.31 76 LEU A C 1
ATOM 598 O O . LEU A 1 76 ? 0.922 -22.393 -31.653 1.00 94.31 76 LEU A O 1
ATOM 602 N N . ARG A 1 77 ? -0.709 -22.665 -30.151 1.00 96.06 77 ARG A N 1
ATOM 603 C CA . ARG A 1 77 ? -1.753 -22.107 -31.009 1.00 96.06 77 ARG A CA 1
ATOM 604 C C . ARG A 1 77 ? -1.513 -20.621 -31.302 1.00 96.06 77 ARG A C 1
ATOM 606 O O . ARG A 1 77 ? -1.556 -20.228 -32.463 1.00 96.06 77 ARG A O 1
ATOM 613 N N . PHE A 1 78 ? -1.168 -19.820 -30.291 1.00 95.94 78 PHE A N 1
ATOM 614 C CA . PHE A 1 78 ? -0.786 -18.406 -30.447 1.00 95.94 78 PHE A CA 1
ATOM 615 C C . PHE A 1 78 ? 0.434 -18.180 -31.352 1.00 95.94 78 PHE A C 1
ATOM 617 O O . PHE A 1 78 ? 0.487 -17.187 -32.080 1.00 95.94 78 PHE A O 1
ATOM 624 N N . GLN A 1 79 ? 1.402 -19.097 -31.348 1.00 95.12 79 GLN A N 1
ATOM 625 C CA . GLN A 1 79 ? 2.556 -19.019 -32.251 1.00 95.12 79 GLN A CA 1
ATOM 626 C C . GLN A 1 79 ? 2.142 -19.101 -33.731 1.00 95.12 79 GLN A C 1
ATOM 628 O O . GLN A 1 79 ? 2.789 -18.492 -34.580 1.00 95.12 79 GLN A O 1
ATOM 633 N N . ASN A 1 80 ? 1.040 -19.798 -34.029 1.00 95.56 80 ASN A N 1
ATOM 634 C CA . ASN A 1 80 ? 0.589 -20.071 -35.393 1.00 95.56 80 ASN A CA 1
ATOM 635 C C . ASN A 1 80 ? -0.559 -19.163 -35.863 1.00 95.56 80 ASN A C 1
ATOM 637 O O . ASN A 1 80 ? -0.643 -18.844 -37.048 1.00 95.56 80 ASN A O 1
ATOM 641 N N . GLU A 1 81 ? -1.445 -18.731 -34.965 1.00 94.81 81 GLU A N 1
ATOM 642 C CA . GLU A 1 81 ? -2.621 -17.934 -35.318 1.00 94.81 81 GLU A CA 1
ATOM 643 C C . GLU A 1 81 ? -2.916 -16.801 -34.328 1.00 94.81 81 GLU A C 1
ATOM 645 O O . GLU A 1 81 ? -2.444 -16.783 -33.195 1.00 94.81 81 GLU A O 1
ATOM 650 N N . SER A 1 82 ? -3.691 -15.804 -34.775 1.00 94.62 82 SER A N 1
ATOM 651 C CA . SER A 1 82 ? -4.115 -14.692 -33.916 1.00 94.62 82 SER A CA 1
ATOM 652 C C . SER A 1 82 ? -5.336 -15.083 -33.062 1.00 94.62 82 SER A C 1
ATOM 654 O O . SER A 1 82 ? -6.308 -15.613 -33.614 1.00 94.62 82 SER A O 1
ATOM 656 N N . PRO A 1 83 ? -5.345 -14.778 -31.746 1.00 96.31 83 PRO A N 1
ATOM 657 C CA . PRO A 1 83 ? -6.429 -15.134 -30.824 1.00 96.31 83 PRO A CA 1
ATOM 658 C C . PRO A 1 83 ? -7.757 -14.419 -31.055 1.00 96.31 83 PRO A C 1
ATOM 660 O O . PRO A 1 83 ? -8.780 -14.818 -30.486 1.00 96.31 83 PRO A O 1
ATOM 663 N N . GLY A 1 84 ? -7.770 -13.365 -31.865 1.00 96.50 84 GLY A N 1
ATOM 664 C CA . GLY A 1 84 ? -8.970 -12.578 -32.098 1.00 96.50 84 GLY A CA 1
ATOM 665 C C . GLY A 1 84 ? -8.694 -11.240 -32.761 1.00 96.50 84 GLY A C 1
ATOM 666 O O . GLY A 1 84 ? -7.592 -10.969 -33.246 1.00 96.50 84 GLY A O 1
ATOM 667 N N . ARG A 1 85 ? -9.733 -10.413 -32.794 1.00 96.94 85 ARG A N 1
ATOM 668 C CA . ARG A 1 85 ? -9.714 -9.094 -33.418 1.00 96.94 85 ARG A CA 1
ATOM 669 C C . ARG A 1 85 ? -10.229 -8.034 -32.454 1.00 96.94 85 ARG A C 1
ATOM 671 O O . ARG A 1 85 ? -11.252 -8.222 -31.798 1.00 96.94 85 ARG A O 1
ATOM 678 N N . LEU A 1 86 ? -9.524 -6.912 -32.396 1.00 96.56 86 LEU A N 1
ATOM 679 C CA . LEU A 1 86 ? -9.923 -5.721 -31.669 1.00 96.56 86 LEU A CA 1
ATOM 680 C C . LEU A 1 86 ? -10.836 -4.860 -32.543 1.00 96.56 86 LEU A C 1
ATOM 682 O O . LEU A 1 86 ? -10.526 -4.563 -33.696 1.00 96.56 86 LEU A O 1
ATOM 686 N N . MET A 1 87 ? -11.940 -4.418 -31.957 1.00 94.75 87 MET A N 1
ATOM 687 C CA . MET A 1 87 ? -12.857 -3.446 -32.530 1.00 94.75 87 MET A CA 1
ATOM 688 C C . MET A 1 87 ? -12.915 -2.236 -31.595 1.00 94.75 87 MET A C 1
ATOM 690 O O . MET A 1 87 ? -13.132 -2.390 -30.392 1.00 94.75 87 MET A O 1
ATOM 694 N N . VAL A 1 88 ? -12.705 -1.040 -32.144 1.00 92.44 88 VAL A N 1
ATOM 695 C CA . VAL A 1 88 ? -12.683 0.223 -31.389 1.00 92.44 88 VAL A CA 1
ATOM 696 C C . VAL A 1 88 ? -13.959 1.006 -31.685 1.00 92.44 88 VAL A C 1
ATOM 698 O O . VAL A 1 88 ? -14.323 1.204 -32.847 1.00 92.44 88 VAL A O 1
ATOM 701 N N . LEU A 1 89 ? -14.654 1.415 -30.628 1.00 90.44 89 LEU A N 1
ATOM 702 C CA . LEU A 1 89 ? -15.953 2.083 -30.670 1.00 90.44 89 LEU A CA 1
ATOM 703 C C . LEU A 1 89 ? -15.841 3.572 -30.333 1.00 90.44 89 LEU A C 1
ATOM 705 O O . LEU A 1 89 ? -14.749 4.100 -30.179 1.00 90.44 89 LEU A O 1
ATOM 709 N N . ASP A 1 90 ? -16.989 4.246 -30.240 1.00 86.00 90 ASP A N 1
ATOM 710 C CA . ASP A 1 90 ? -17.140 5.602 -29.692 1.00 86.00 90 ASP A CA 1
ATOM 711 C C . ASP A 1 90 ? -16.217 6.651 -30.338 1.00 86.00 90 ASP A C 1
ATOM 713 O O . ASP A 1 90 ? -15.361 7.253 -29.706 1.00 86.00 90 ASP A O 1
ATOM 717 N N . TRP A 1 91 ? -16.317 6.843 -31.653 1.00 88.75 91 TRP A N 1
ATOM 718 C CA . TRP A 1 91 ? -15.458 7.775 -32.408 1.00 88.75 91 TRP A CA 1
ATOM 719 C C . TRP A 1 91 ? -15.814 9.265 -32.240 1.00 88.75 91 TRP A C 1
ATOM 721 O O . TRP A 1 91 ? -15.210 10.115 -32.879 1.00 88.75 91 TRP A O 1
ATOM 731 N N . ASN A 1 92 ? -16.768 9.605 -31.374 1.00 84.94 92 ASN A N 1
ATOM 732 C CA . ASN A 1 92 ? -17.115 10.991 -31.022 1.00 84.94 92 ASN A CA 1
ATOM 733 C C . ASN A 1 92 ? -16.026 11.709 -30.195 1.00 84.94 92 ASN A C 1
ATOM 735 O O . ASN A 1 92 ? -16.081 12.930 -30.078 1.00 84.94 92 ASN A O 1
ATOM 739 N N . VAL A 1 93 ? -15.057 10.976 -29.635 1.00 85.44 93 VAL A N 1
ATOM 740 C CA . VAL A 1 93 ? -13.954 11.521 -28.822 1.00 85.44 93 VAL A CA 1
ATOM 741 C C . VAL A 1 93 ? -12.721 11.921 -29.641 1.00 85.44 93 VAL A C 1
ATOM 743 O O . VAL A 1 93 ? -11.675 12.225 -29.066 1.00 85.44 93 VAL A O 1
ATOM 746 N N . THR A 1 94 ? -12.795 11.879 -30.976 1.00 92.56 94 THR A N 1
ATOM 747 C CA . THR A 1 94 ? -11.652 12.252 -31.818 1.00 92.56 94 THR A CA 1
ATOM 748 C C . THR A 1 94 ? -11.441 13.761 -31.860 1.00 92.56 94 THR A C 1
ATOM 750 O O . THR A 1 94 ? -12.406 14.514 -31.988 1.00 92.56 94 THR A O 1
ATOM 753 N N . ALA A 1 95 ? -10.183 14.194 -31.843 1.00 93.75 95 ALA A N 1
ATOM 754 C CA . ALA A 1 95 ? -9.785 15.595 -31.961 1.00 93.75 95 ALA A CA 1
ATOM 755 C C . ALA A 1 95 ? -8.725 15.790 -33.055 1.00 93.75 95 ALA A C 1
ATOM 757 O O . ALA A 1 95 ? -8.109 14.825 -33.511 1.00 93.75 95 ALA A O 1
ATOM 758 N N . GLU A 1 96 ? -8.507 17.040 -33.469 1.00 96.31 96 GLU A N 1
ATOM 759 C CA . GLU A 1 96 ? -7.417 17.406 -34.379 1.00 96.31 96 GLU A CA 1
ATOM 760 C C . GLU A 1 96 ? -6.054 17.058 -33.764 1.00 96.31 96 GLU A C 1
ATOM 762 O O . GLU A 1 96 ? -5.845 17.155 -32.552 1.00 96.31 96 GLU A O 1
ATOM 767 N N . LYS A 1 97 ? -5.123 16.607 -34.602 1.00 96.69 97 LYS A N 1
ATOM 768 C CA . LYS A 1 97 ? -3.797 16.183 -34.165 1.00 96.69 97 LYS A CA 1
ATOM 769 C C . LYS A 1 97 ? -2.890 17.365 -33.831 1.00 96.69 97 LYS A C 1
ATOM 771 O O . LYS A 1 97 ? -2.604 18.204 -34.678 1.00 96.69 97 LYS A O 1
ATOM 776 N N . THR A 1 98 ? -2.310 17.308 -32.636 1.00 95.94 98 THR A N 1
ATOM 777 C CA . THR A 1 98 ? -1.098 18.041 -32.247 1.00 95.94 98 THR A CA 1
ATOM 778 C C . THR A 1 98 ? -0.057 17.063 -31.701 1.00 95.94 98 THR A C 1
ATOM 780 O O . THR A 1 98 ? -0.397 15.935 -31.328 1.00 95.94 98 THR A O 1
ATOM 783 N N . ASP A 1 99 ? 1.210 17.471 -31.627 1.00 93.25 99 ASP A N 1
ATOM 784 C CA . ASP A 1 99 ? 2.277 16.625 -31.075 1.00 93.25 99 ASP A CA 1
ATOM 785 C C . ASP A 1 99 ? 2.024 16.283 -29.597 1.00 93.25 99 ASP A C 1
ATOM 787 O O . ASP A 1 99 ? 2.276 15.161 -29.147 1.00 93.25 99 ASP A O 1
ATOM 791 N N . GLU A 1 100 ? 1.471 17.226 -28.833 1.00 91.44 100 GLU A N 1
ATOM 792 C CA . GLU A 1 100 ? 1.065 17.019 -27.443 1.00 91.44 100 GLU A CA 1
ATOM 793 C C . GLU A 1 100 ? -0.091 16.022 -27.336 1.00 91.44 100 GLU A C 1
ATOM 795 O O . GLU A 1 100 ? -0.061 15.143 -26.472 1.00 91.44 100 GLU A O 1
ATOM 800 N N . ALA A 1 101 ? -1.086 16.117 -28.223 1.00 92.69 101 ALA A N 1
ATOM 801 C CA . ALA A 1 101 ? -2.230 15.212 -28.233 1.00 92.69 101 ALA A CA 1
ATOM 802 C C . ALA A 1 101 ? -1.814 13.775 -28.593 1.00 92.69 101 ALA A C 1
ATOM 804 O O . ALA A 1 101 ? -2.273 12.831 -27.955 1.00 92.69 101 ALA A O 1
ATOM 805 N N . VAL A 1 102 ? -0.867 13.597 -29.523 1.00 94.62 102 VAL A N 1
ATOM 806 C CA . VAL A 1 102 ? -0.279 12.280 -29.843 1.00 94.62 102 VAL A CA 1
ATOM 807 C C . VAL A 1 102 ? 0.429 11.676 -28.630 1.00 94.62 102 VAL A C 1
ATOM 809 O O . VAL A 1 102 ? 0.189 10.520 -28.278 1.00 94.62 102 VAL A O 1
ATOM 812 N N . LYS A 1 103 ? 1.282 12.453 -27.951 1.00 92.31 103 LYS A N 1
ATOM 813 C CA . LYS A 1 103 ? 1.958 11.999 -26.722 1.00 92.31 103 LYS A CA 1
ATOM 814 C C . LYS A 1 103 ? 0.950 11.637 -25.632 1.00 92.31 103 LYS A C 1
ATOM 816 O O . LYS A 1 103 ? 1.168 10.686 -24.879 1.00 92.31 103 LYS A O 1
ATOM 821 N N . TYR A 1 104 ? -0.147 12.386 -25.542 1.00 92.38 104 TYR A N 1
ATOM 822 C CA . TYR A 1 104 ? -1.206 12.129 -24.577 1.00 92.38 104 TYR A CA 1
ATOM 823 C C . TYR A 1 104 ? -1.997 10.853 -24.909 1.00 92.38 104 TYR A C 1
ATOM 825 O O . TYR A 1 104 ? -2.191 10.043 -24.005 1.00 92.38 104 TYR A O 1
ATOM 833 N N . ASP A 1 105 ? -2.343 10.594 -26.175 1.00 95.00 105 ASP A N 1
ATOM 834 C CA . ASP A 1 105 ? -2.945 9.325 -26.627 1.00 95.00 105 ASP A CA 1
ATOM 835 C C . ASP A 1 105 ? -2.092 8.118 -26.216 1.00 95.00 105 ASP A C 1
ATOM 837 O O . ASP A 1 105 ? -2.597 7.145 -25.653 1.00 95.00 105 ASP A O 1
ATOM 841 N N . LEU A 1 106 ? -0.781 8.195 -26.463 1.00 96.38 106 LEU A N 1
ATOM 842 C CA . LEU A 1 106 ? 0.166 7.122 -26.152 1.00 96.38 106 LEU A CA 1
ATOM 843 C C . LEU A 1 106 ? 0.299 6.917 -24.638 1.00 96.38 106 LEU A C 1
ATOM 845 O O . LEU A 1 106 ? 0.287 5.787 -24.154 1.00 96.38 106 LEU A O 1
ATOM 849 N N . PHE A 1 107 ? 0.344 7.998 -23.861 1.00 94.06 107 PHE A N 1
ATOM 850 C CA . PHE A 1 107 ? 0.339 7.908 -22.403 1.00 94.06 107 PHE A CA 1
ATOM 851 C C . PHE A 1 107 ? -0.962 7.286 -21.861 1.00 94.06 107 PHE A C 1
ATOM 85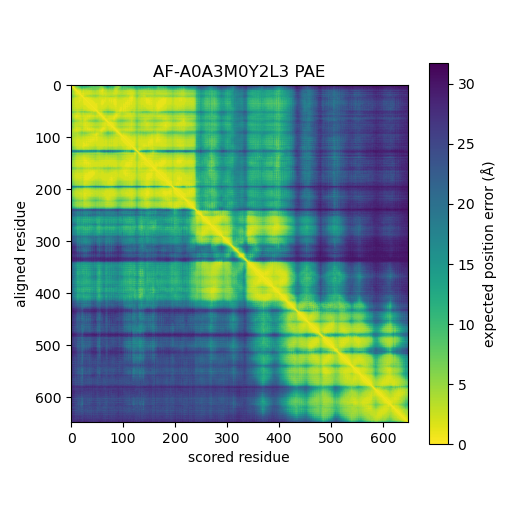3 O O . PHE A 1 107 ? -0.920 6.398 -21.006 1.00 94.06 107 PHE A O 1
ATOM 860 N N . ARG A 1 108 ? -2.124 7.697 -22.387 1.00 93.62 108 ARG A N 1
ATOM 861 C CA . ARG A 1 108 ? -3.439 7.139 -22.022 1.00 93.62 108 ARG A CA 1
ATOM 862 C C . ARG A 1 108 ? -3.543 5.664 -22.390 1.00 93.62 108 ARG A C 1
ATOM 864 O O . ARG A 1 108 ? -4.028 4.871 -21.582 1.00 93.62 108 ARG A O 1
ATOM 871 N N . PHE A 1 109 ? -3.007 5.277 -23.544 1.00 95.81 109 PHE A N 1
ATOM 872 C CA . PHE A 1 109 ? -2.846 3.876 -23.908 1.00 95.81 109 PHE A CA 1
ATOM 873 C C . PHE A 1 109 ? -1.988 3.114 -22.887 1.00 95.81 109 PHE A C 1
ATOM 875 O O . PHE A 1 109 ? -2.388 2.039 -22.449 1.00 95.81 109 PHE A O 1
ATOM 882 N N . GLY A 1 110 ? -0.875 3.692 -22.424 1.00 95.75 110 GLY A N 1
ATOM 883 C CA . GLY A 1 110 ? -0.059 3.123 -21.346 1.00 95.75 110 GLY A CA 1
ATOM 884 C C . GLY A 1 110 ? -0.845 2.827 -20.066 1.00 95.75 110 GLY A C 1
ATOM 885 O O . GLY A 1 110 ? -0.681 1.758 -19.482 1.00 95.75 110 GLY A O 1
ATOM 886 N N . ILE A 1 111 ? -1.742 3.730 -19.652 1.00 95.00 111 ILE A N 1
ATOM 887 C CA . ILE A 1 111 ? -2.608 3.540 -18.471 1.00 95.00 111 ILE A CA 1
ATOM 888 C C . ILE A 1 111 ? -3.583 2.376 -18.691 1.00 95.00 111 ILE A C 1
ATOM 890 O O . ILE A 1 111 ? -3.727 1.511 -17.823 1.00 95.00 111 ILE A O 1
ATOM 894 N N . LEU A 1 112 ? -4.236 2.329 -19.857 1.00 94.50 112 LEU A N 1
ATOM 895 C CA . LEU A 1 112 ? -5.157 1.244 -20.210 1.00 94.50 112 LEU A CA 1
ATOM 896 C C . LEU A 1 112 ? -4.436 -0.104 -20.261 1.00 94.50 112 LEU A C 1
ATOM 898 O O . LEU A 1 112 ? -4.931 -1.100 -19.732 1.00 94.50 112 LEU A O 1
ATOM 902 N N . TRP A 1 113 ? -3.254 -0.133 -20.869 1.00 96.31 113 TRP A N 1
ATOM 903 C CA . TRP A 1 113 ? -2.487 -1.354 -21.052 1.00 96.31 113 TRP A CA 1
ATOM 904 C C . TRP A 1 113 ? -1.872 -1.858 -19.744 1.00 96.31 113 TRP A C 1
ATOM 906 O O . TRP A 1 113 ? -1.905 -3.061 -19.489 1.00 96.31 113 TRP A O 1
ATOM 916 N N . HIS A 1 114 ? -1.438 -0.956 -18.854 1.00 96.12 114 HIS A N 1
ATOM 917 C CA . HIS A 1 114 ? -1.085 -1.297 -17.473 1.00 96.12 114 HIS A CA 1
ATOM 918 C C . HIS A 1 114 ? -2.222 -2.056 -16.789 1.00 96.12 114 HIS A C 1
ATOM 920 O O . HIS A 1 114 ? -2.005 -3.140 -16.252 1.00 96.12 114 HIS A O 1
ATOM 926 N N . ARG A 1 115 ? -3.450 -1.529 -16.859 1.00 95.38 115 ARG A N 1
ATOM 927 C CA . ARG A 1 115 ? -4.630 -2.178 -16.275 1.00 95.38 115 ARG A CA 1
ATOM 928 C C . ARG A 1 115 ? -4.893 -3.554 -16.882 1.00 95.38 115 ARG A C 1
ATOM 930 O O . ARG A 1 115 ? -5.193 -4.487 -16.145 1.00 95.38 115 ARG A O 1
ATOM 937 N N . ILE A 1 116 ? -4.743 -3.699 -18.198 1.00 95.19 116 ILE A N 1
ATOM 938 C CA . ILE A 1 116 ? -4.908 -4.983 -18.897 1.00 95.19 116 ILE A CA 1
ATOM 939 C C . ILE A 1 116 ? -3.863 -6.017 -18.443 1.00 95.19 116 ILE A C 1
ATOM 941 O O . ILE A 1 116 ? -4.213 -7.180 -18.249 1.00 95.19 116 ILE A O 1
ATOM 945 N N . LEU A 1 117 ? -2.600 -5.615 -18.273 1.00 96.06 117 LEU A N 1
ATOM 946 C CA . LEU A 1 117 ? -1.486 -6.511 -17.931 1.00 96.06 117 LEU A CA 1
ATOM 947 C C . LEU A 1 117 ? -1.403 -6.843 -16.435 1.00 96.06 117 LEU A C 1
ATOM 949 O O . LEU A 1 117 ? -1.017 -7.952 -16.057 1.00 96.06 117 LEU A O 1
ATOM 953 N N . LEU A 1 118 ? -1.725 -5.873 -15.581 1.00 95.31 118 LEU A N 1
ATOM 954 C CA . LEU A 1 118 ? -1.444 -5.915 -14.145 1.00 95.31 118 LEU A CA 1
ATOM 955 C C . LEU A 1 118 ? -2.710 -5.965 -13.277 1.00 95.31 118 LEU A C 1
ATOM 957 O O . LEU A 1 118 ? -2.611 -6.274 -12.093 1.00 95.31 118 LEU A O 1
ATOM 961 N N . GLY A 1 119 ? -3.891 -5.759 -13.868 1.00 94.00 119 GLY A N 1
ATOM 962 C CA . GLY A 1 119 ? -5.198 -5.913 -13.217 1.00 94.00 119 GLY A CA 1
ATOM 963 C C . GLY A 1 119 ? -5.697 -4.671 -12.477 1.00 94.00 119 GLY A C 1
ATOM 964 O O . GLY A 1 119 ? -6.842 -4.634 -12.029 1.00 94.00 119 GLY A O 1
ATOM 965 N N . GLU A 1 120 ? -4.873 -3.628 -12.381 1.00 92.38 120 GLU A N 1
ATOM 966 C CA . GLU A 1 120 ? -5.200 -2.373 -11.706 1.00 92.38 120 GLU A CA 1
ATOM 967 C C . GLU A 1 120 ? -4.692 -1.155 -12.480 1.00 92.38 120 GLU A C 1
ATOM 969 O O . GLU A 1 120 ? -3.753 -1.240 -13.273 1.00 92.38 120 GLU A O 1
ATOM 974 N N . GLU A 1 121 ? -5.336 -0.006 -12.277 1.00 90.94 121 GLU A N 1
ATOM 975 C CA . GLU A 1 121 ? -4.861 1.253 -12.851 1.00 90.94 121 GLU A CA 1
ATOM 976 C C . GLU A 1 121 ? -3.632 1.761 -12.090 1.00 90.94 121 GLU A C 1
ATOM 978 O O . GLU A 1 121 ? -3.606 1.693 -10.855 1.00 90.94 121 GLU A O 1
ATOM 983 N N . PRO A 1 122 ? -2.627 2.306 -12.798 1.00 90.75 122 PRO A N 1
ATOM 984 C CA . PRO A 1 122 ? -1.483 2.915 -12.147 1.00 90.75 122 PRO A CA 1
ATOM 985 C C . PRO A 1 122 ? -1.935 4.112 -11.304 1.00 90.75 122 PRO A C 1
ATOM 987 O O . PRO A 1 122 ? -2.735 4.943 -11.739 1.00 90.75 122 PRO A O 1
ATOM 990 N N . ARG A 1 123 ? -1.404 4.219 -10.085 1.00 88.38 123 ARG A N 1
ATOM 991 C CA . ARG A 1 123 ? -1.672 5.348 -9.186 1.00 88.38 123 ARG A CA 1
ATOM 992 C C . ARG A 1 123 ? -0.632 6.435 -9.405 1.00 88.38 123 ARG A C 1
ATOM 994 O O . ARG A 1 123 ? 0.553 6.130 -9.478 1.00 88.38 123 ARG A O 1
ATOM 1001 N N . PHE A 1 124 ? -1.061 7.691 -9.430 1.00 86.06 124 PHE A N 1
ATOM 1002 C CA . PHE A 1 124 ? -0.187 8.857 -9.587 1.00 86.06 124 PHE A CA 1
ATOM 1003 C C . PHE A 1 124 ? -0.143 9.699 -8.305 1.00 86.06 124 PHE A C 1
ATOM 1005 O O . PHE A 1 124 ? -1.050 9.617 -7.468 1.00 86.06 124 PHE A O 1
ATOM 1012 N N . LEU A 1 125 ? 0.920 10.486 -8.132 1.00 73.88 125 LEU A N 1
ATOM 1013 C CA . LEU A 1 125 ? 1.021 11.470 -7.052 1.00 73.88 125 LEU A CA 1
ATOM 1014 C C . LEU A 1 125 ? -0.055 12.562 -7.220 1.00 73.88 125 LEU A C 1
ATOM 1016 O O . LEU A 1 125 ? -0.456 12.910 -8.330 1.00 73.88 125 LEU A O 1
ATOM 1020 N N . ARG A 1 126 ? -0.580 13.082 -6.102 1.00 67.25 126 ARG A N 1
ATOM 1021 C CA . ARG A 1 126 ? -1.574 14.172 -6.124 1.00 67.25 126 ARG A CA 1
ATOM 1022 C C . ARG A 1 126 ? -0.890 15.481 -6.540 1.00 67.25 126 ARG A C 1
ATOM 1024 O O . ARG A 1 126 ? 0.227 15.726 -6.112 1.00 67.25 126 ARG A O 1
ATOM 1031 N N . GLY A 1 127 ? -1.584 16.338 -7.297 1.00 57.66 127 GLY A N 1
ATOM 1032 C CA . GLY A 1 127 ? -1.096 17.688 -7.636 1.00 57.66 127 GLY A CA 1
ATOM 1033 C C . GLY A 1 127 ? -0.791 17.951 -9.116 1.00 57.66 127 GLY A C 1
ATOM 1034 O O . GLY A 1 127 ? -0.158 18.950 -9.423 1.00 57.66 127 GLY A O 1
ATOM 1035 N N . GLY A 1 128 ? -1.245 17.093 -10.037 1.00 56.22 128 GLY A N 1
ATOM 1036 C CA . GLY A 1 128 ? -1.030 17.279 -11.483 1.00 56.22 128 GLY A CA 1
ATOM 1037 C C . GLY A 1 128 ? 0.293 16.706 -12.001 1.00 56.22 128 GLY A C 1
ATOM 1038 O O . GLY A 1 128 ? 0.568 16.777 -13.197 1.00 56.22 128 GLY A O 1
ATOM 1039 N N . GLU A 1 129 ? 1.090 16.089 -11.129 1.00 62.12 129 GLU A N 1
ATOM 1040 C CA . GLU A 1 129 ? 2.290 15.359 -11.517 1.00 62.12 129 GLU A CA 1
ATOM 1041 C C . GLU A 1 129 ? 1.914 13.998 -12.121 1.00 62.12 129 GLU A C 1
ATOM 1043 O O . GLU A 1 129 ? 1.348 13.134 -11.452 1.00 62.12 129 GLU A O 1
ATOM 1048 N N . TRP A 1 130 ? 2.289 13.753 -13.380 1.00 75.25 130 TRP A N 1
ATOM 1049 C CA . TRP A 1 130 ? 2.139 12.451 -14.056 1.00 75.25 130 TRP A CA 1
ATOM 1050 C C . TRP A 1 130 ? 3.151 11.400 -13.563 1.00 75.25 130 TRP A C 1
ATOM 1052 O O . TRP A 1 130 ? 3.583 10.523 -14.313 1.00 75.25 130 TRP A O 1
ATOM 1062 N N . ARG A 1 131 ? 3.559 11.501 -12.296 1.00 77.25 131 ARG A N 1
ATOM 1063 C CA . ARG A 1 131 ? 4.529 10.625 -11.647 1.00 77.25 131 ARG A CA 1
ATOM 1064 C C . ARG A 1 131 ? 3.796 9.513 -10.913 1.00 77.25 131 ARG A C 1
ATOM 1066 O O . ARG A 1 131 ? 2.869 9.774 -10.149 1.00 77.25 131 ARG A O 1
ATOM 1073 N N . LEU A 1 132 ? 4.210 8.271 -11.147 1.00 77.94 132 LEU A N 1
ATOM 1074 C CA . LEU A 1 132 ? 3.629 7.114 -10.475 1.00 77.94 132 LEU A CA 1
ATOM 1075 C C . LEU A 1 132 ? 3.887 7.182 -8.963 1.00 77.94 132 LEU A C 1
ATOM 1077 O O . LEU A 1 132 ? 5.010 7.436 -8.530 1.00 77.94 132 LEU A O 1
ATOM 1081 N N . LYS A 1 133 ? 2.849 6.911 -8.167 1.00 77.19 133 LYS A N 1
ATOM 1082 C CA . LYS A 1 133 ? 2.935 6.745 -6.710 1.00 77.19 133 LYS A CA 1
ATOM 1083 C C . LYS A 1 133 ? 3.811 5.539 -6.356 1.00 77.19 133 LYS A C 1
ATOM 1085 O O . LYS A 1 133 ? 4.597 5.590 -5.416 1.00 77.19 133 LYS A O 1
ATOM 1090 N N . GLU A 1 134 ? 3.679 4.466 -7.128 1.00 75.00 134 GLU A N 1
ATOM 1091 C CA . GLU A 1 134 ? 4.461 3.239 -7.002 1.00 75.00 134 GLU A CA 1
ATOM 1092 C C . GLU A 1 134 ? 5.153 2.958 -8.346 1.00 75.00 134 GLU A C 1
ATOM 1094 O O . GLU A 1 134 ? 4.469 2.856 -9.366 1.00 75.00 134 GLU A O 1
ATOM 1099 N N . PRO A 1 135 ? 6.493 2.856 -8.397 1.00 76.56 135 PRO A N 1
ATOM 1100 C CA . PRO A 1 135 ? 7.212 2.456 -9.590 1.00 76.56 135 PRO A CA 1
ATOM 1101 C C . PRO A 1 135 ? 6.734 1.117 -10.122 1.00 76.56 135 PRO A C 1
ATOM 1103 O O . PRO A 1 135 ? 6.536 0.173 -9.355 1.00 76.56 135 PRO A O 1
ATOM 1106 N N . LEU A 1 136 ? 6.674 1.006 -11.448 1.00 80.25 136 LEU A N 1
ATOM 1107 C CA . LEU A 1 136 ? 6.263 -0.220 -12.128 1.00 80.25 136 LEU A CA 1
ATOM 1108 C C . LEU A 1 136 ? 7.004 -1.475 -11.632 1.00 80.25 136 LEU A C 1
ATOM 1110 O O . LEU A 1 136 ? 6.325 -2.474 -11.394 1.00 80.25 136 LEU A O 1
ATOM 1114 N N . PRO A 1 137 ? 8.337 -1.452 -11.376 1.00 80.19 137 PRO A N 1
ATOM 1115 C CA . PRO A 1 137 ? 9.048 -2.636 -10.899 1.00 80.19 137 PRO A CA 1
ATOM 1116 C C . PRO A 1 137 ? 8.575 -3.213 -9.567 1.00 80.19 137 PRO A C 1
ATOM 1118 O O . PRO A 1 137 ? 8.860 -4.371 -9.275 1.00 80.19 137 PRO A O 1
ATOM 1121 N N . ARG A 1 138 ? 7.856 -2.422 -8.767 1.00 74.12 138 ARG A N 1
ATOM 1122 C CA . ARG A 1 138 ? 7.346 -2.830 -7.454 1.00 74.12 138 ARG A CA 1
ATOM 1123 C C . ARG A 1 138 ? 5.979 -3.473 -7.506 1.00 74.12 138 ARG A C 1
ATOM 1125 O O . ARG A 1 138 ? 5.567 -4.093 -6.528 1.00 74.12 138 ARG A O 1
ATOM 1132 N N . HIS A 1 139 ? 5.274 -3.339 -8.623 1.00 83.69 139 HIS A N 1
ATOM 1133 C CA . HIS A 1 139 ? 4.009 -4.022 -8.779 1.00 83.69 139 HIS A CA 1
ATOM 1134 C C . HIS A 1 139 ? 4.248 -5.535 -8.666 1.00 83.69 139 HIS A C 1
ATOM 1136 O O . HIS A 1 139 ? 5.093 -6.094 -9.363 1.00 83.69 139 HIS A O 1
ATOM 1142 N N . LYS A 1 140 ? 3.482 -6.224 -7.813 1.00 86.00 140 LYS A N 1
ATOM 1143 C CA . LYS A 1 140 ? 3.686 -7.650 -7.476 1.00 86.00 140 LYS A CA 1
ATOM 1144 C C . LYS A 1 140 ? 3.724 -8.592 -8.689 1.00 86.00 140 LYS A C 1
ATOM 1146 O O . LYS A 1 140 ? 4.317 -9.661 -8.633 1.00 86.00 140 LYS A O 1
ATOM 1151 N N . LEU A 1 141 ? 3.076 -8.201 -9.789 1.00 87.81 141 LEU A N 1
ATOM 1152 C CA . LEU A 1 141 ? 3.024 -8.966 -11.041 1.00 87.81 141 LEU A CA 1
ATOM 1153 C C . LEU A 1 141 ? 4.036 -8.496 -12.097 1.00 87.81 141 LEU A C 1
ATOM 1155 O O . LEU A 1 141 ? 4.085 -9.079 -13.176 1.00 87.81 141 LEU A O 1
ATOM 1159 N N . TRP A 1 142 ? 4.849 -7.474 -11.818 1.00 88.88 142 TRP A N 1
ATOM 1160 C CA . TRP A 1 142 ? 5.806 -6.928 -12.783 1.00 88.88 142 TRP A CA 1
ATOM 1161 C C . TRP A 1 142 ? 6.804 -7.976 -13.275 1.00 88.88 142 TRP A C 1
ATOM 1163 O O . TRP A 1 142 ? 7.026 -8.095 -14.475 1.00 88.88 142 TRP A O 1
ATOM 1173 N N . GLY A 1 143 ? 7.352 -8.791 -12.368 1.00 84.25 143 GLY A N 1
ATOM 1174 C CA . GLY A 1 143 ? 8.285 -9.871 -12.714 1.00 84.25 143 GLY A CA 1
ATOM 1175 C C . GLY A 1 143 ? 7.675 -10.983 -13.580 1.00 84.25 143 GLY A C 1
ATOM 1176 O O . GLY A 1 143 ? 8.413 -11.731 -14.218 1.00 84.25 143 GLY A O 1
ATOM 1177 N N . THR A 1 144 ? 6.339 -11.066 -13.651 1.00 89.25 144 THR A N 1
ATOM 1178 C CA . THR A 1 144 ? 5.637 -12.041 -14.507 1.00 89.25 144 THR A CA 1
ATOM 1179 C C . THR A 1 144 ? 5.570 -11.611 -15.971 1.00 89.25 144 THR A C 1
ATOM 1181 O O . THR A 1 144 ? 5.231 -12.431 -16.815 1.00 89.25 144 THR A O 1
ATOM 1184 N N . LEU A 1 145 ? 5.887 -10.346 -16.270 1.00 94.38 145 LEU A N 1
ATOM 1185 C CA . LEU A 1 145 ? 5.926 -9.822 -17.630 1.00 94.38 145 LEU A CA 1
ATOM 1186 C C . LEU A 1 145 ? 7.298 -10.055 -18.267 1.00 94.38 145 LEU A C 1
ATOM 1188 O O . LEU A 1 145 ? 8.334 -9.868 -17.615 1.00 94.38 145 LEU A O 1
ATOM 1192 N N . SER A 1 146 ? 7.319 -10.376 -19.560 1.00 95.25 146 SER A N 1
ATOM 1193 C CA . SER A 1 146 ? 8.576 -10.453 -20.308 1.00 95.25 146 SER A CA 1
ATOM 1194 C C . SER A 1 146 ? 9.261 -9.087 -20.415 1.00 95.25 146 SER A C 1
ATOM 1196 O O . SER A 1 146 ? 8.641 -8.023 -20.321 1.00 95.25 146 SER A O 1
ATOM 1198 N N . HIS A 1 147 ? 10.578 -9.102 -20.590 1.00 89.50 147 HIS A N 1
ATOM 1199 C CA . HIS A 1 147 ? 11.405 -7.906 -20.656 1.00 89.50 147 HIS A CA 1
ATOM 1200 C C . HIS A 1 147 ? 10.965 -6.922 -21.753 1.00 89.50 147 HIS A C 1
ATOM 1202 O O . HIS A 1 147 ? 10.824 -5.744 -21.414 1.00 89.50 147 HIS A O 1
ATOM 1208 N N . PRO A 1 148 ? 10.656 -7.351 -22.996 1.00 92.06 148 PRO A N 1
ATOM 1209 C CA . PRO A 1 148 ? 10.106 -6.453 -24.015 1.00 92.06 148 PRO A CA 1
ATOM 1210 C C . PRO A 1 148 ? 8.835 -5.732 -23.549 1.00 92.06 148 PRO A C 1
ATOM 1212 O O . PRO A 1 148 ? 8.754 -4.507 -23.606 1.00 92.06 148 PRO A O 1
ATOM 1215 N N . THR A 1 149 ? 7.871 -6.463 -22.983 1.00 96.56 149 THR A N 1
ATOM 1216 C CA . THR A 1 149 ? 6.616 -5.884 -22.473 1.00 96.56 149 THR A CA 1
ATOM 1217 C C . THR A 1 149 ? 6.870 -4.876 -21.355 1.00 96.56 149 THR A C 1
ATOM 1219 O O . THR A 1 149 ? 6.286 -3.790 -21.342 1.00 96.56 149 THR A O 1
ATOM 1222 N N . ARG A 1 150 ? 7.790 -5.197 -20.436 1.00 91.75 150 ARG A N 1
ATOM 1223 C CA . ARG A 1 150 ? 8.217 -4.288 -19.364 1.00 91.75 150 ARG A CA 1
ATOM 1224 C C . ARG A 1 150 ? 8.835 -3.002 -19.912 1.00 91.75 150 ARG A C 1
ATOM 1226 O O . ARG A 1 150 ? 8.528 -1.928 -19.401 1.00 91.75 150 ARG A O 1
ATOM 1233 N N . GLN A 1 151 ? 9.677 -3.089 -20.941 1.00 86.88 151 GLN A N 1
ATOM 1234 C CA . GLN A 1 151 ? 10.297 -1.917 -21.566 1.00 86.88 151 GLN A CA 1
ATOM 1235 C C . GLN A 1 151 ? 9.262 -1.008 -22.235 1.00 86.88 151 GLN A C 1
ATOM 1237 O O . GLN A 1 151 ? 9.273 0.199 -21.990 1.00 86.88 151 GLN A O 1
ATOM 1242 N N . ILE A 1 152 ? 8.335 -1.581 -23.008 1.00 94.69 152 ILE A N 1
ATOM 1243 C CA . ILE A 1 152 ? 7.273 -0.820 -23.681 1.00 94.69 152 ILE A CA 1
ATOM 1244 C C . ILE A 1 152 ? 6.411 -0.095 -22.644 1.00 94.69 152 ILE A C 1
ATOM 1246 O O . ILE A 1 152 ? 6.191 1.114 -22.744 1.00 94.69 152 ILE A O 1
ATOM 1250 N N . LEU A 1 153 ? 5.968 -0.807 -21.601 1.00 94.75 153 LEU A N 1
ATOM 1251 C CA . LEU A 1 153 ? 5.122 -0.225 -20.561 1.00 94.75 153 LEU A CA 1
ATOM 1252 C C . LEU A 1 153 ? 5.860 0.859 -19.755 1.00 94.75 153 LEU A C 1
ATOM 1254 O O . LEU A 1 153 ? 5.282 1.909 -19.467 1.00 94.75 153 LEU A O 1
ATOM 1258 N N . ALA A 1 154 ? 7.145 0.649 -19.449 1.00 85.56 154 ALA A N 1
ATOM 1259 C CA . ALA A 1 154 ? 7.981 1.645 -18.780 1.00 85.56 154 ALA A CA 1
ATOM 1260 C C . ALA A 1 154 ? 8.181 2.914 -19.620 1.00 85.56 154 ALA A C 1
ATOM 1262 O O . ALA A 1 154 ? 8.175 4.014 -19.069 1.00 85.56 154 ALA A O 1
ATOM 1263 N N . LYS A 1 155 ? 8.310 2.777 -20.943 1.00 88.81 155 LYS A N 1
ATOM 1264 C CA . LYS A 1 155 ? 8.447 3.909 -21.867 1.00 88.81 155 LYS A CA 1
ATOM 1265 C C . LYS A 1 155 ? 7.130 4.670 -22.043 1.00 88.81 155 LYS A C 1
ATOM 1267 O O . LYS A 1 155 ? 7.136 5.897 -22.019 1.00 88.81 155 LYS A O 1
ATOM 1272 N N . LEU A 1 156 ? 5.991 3.979 -22.138 1.00 93.81 156 LEU A N 1
ATOM 1273 C CA . LEU A 1 156 ? 4.665 4.617 -22.205 1.00 93.81 156 LEU A CA 1
ATOM 1274 C C . LEU A 1 156 ? 4.352 5.452 -20.955 1.00 93.81 156 LEU A C 1
ATOM 1276 O O . LEU A 1 156 ? 3.838 6.564 -21.068 1.00 93.81 156 LEU A O 1
ATOM 1280 N N . LEU A 1 157 ? 4.677 4.921 -19.773 1.00 91.69 157 LEU A N 1
ATOM 1281 C CA . LEU A 1 157 ? 4.370 5.528 -18.473 1.00 91.69 157 LEU A CA 1
ATOM 1282 C C . LEU A 1 157 ? 5.553 6.280 -17.853 1.00 91.69 157 LEU A C 1
ATOM 1284 O O . LEU A 1 157 ? 5.570 6.532 -16.646 1.00 91.69 157 LEU A O 1
ATOM 1288 N N . HIS A 1 158 ? 6.547 6.653 -18.660 1.00 83.75 158 HIS A N 1
ATOM 1289 C CA . HIS A 1 158 ? 7.688 7.410 -18.167 1.00 83.75 158 HIS A CA 1
ATOM 1290 C C . HIS A 1 158 ? 7.233 8.772 -17.614 1.00 83.75 158 HIS A C 1
ATOM 1292 O O . HIS A 1 158 ? 6.382 9.441 -18.198 1.00 83.75 158 HIS A O 1
ATOM 1298 N N . PHE A 1 159 ? 7.787 9.223 -16.487 1.00 76.94 159 PHE A N 1
ATOM 1299 C CA . PHE A 1 159 ? 7.355 10.481 -15.862 1.00 76.94 159 PHE A CA 1
ATOM 1300 C C . PHE A 1 159 ? 7.678 11.704 -16.744 1.00 76.94 159 PHE A C 1
ATOM 1302 O O . PHE A 1 159 ? 6.804 12.544 -16.939 1.00 76.94 159 PHE A O 1
ATOM 1309 N N . SER A 1 160 ? 8.876 11.759 -17.344 1.00 76.19 160 SER A N 1
ATOM 1310 C CA . SER A 1 160 ? 9.266 12.778 -18.337 1.00 76.19 160 SER A CA 1
ATOM 1311 C C . SER A 1 160 ? 8.559 12.554 -19.684 1.00 76.19 160 SER A C 1
ATOM 1313 O O . SER A 1 160 ? 8.766 11.489 -20.278 1.00 76.19 160 SER A O 1
ATOM 1315 N N . PRO A 1 161 ? 7.764 13.515 -20.194 1.00 80.88 161 PRO A N 1
ATOM 1316 C CA . PRO A 1 161 ? 7.063 13.397 -21.478 1.00 80.88 161 PRO A CA 1
ATOM 1317 C C . PRO A 1 161 ? 7.975 13.170 -22.691 1.00 80.88 161 PRO A C 1
ATOM 1319 O O . PRO A 1 161 ? 7.572 12.517 -23.649 1.00 80.88 161 PRO A O 1
ATOM 1322 N N . GLU A 1 162 ? 9.202 13.680 -22.655 1.00 78.81 162 GLU A N 1
ATOM 1323 C CA . GLU A 1 162 ? 10.189 13.623 -23.743 1.00 78.81 162 GLU A CA 1
ATOM 1324 C C . GLU A 1 162 ? 10.765 12.217 -23.926 1.00 78.81 162 GLU A C 1
ATOM 1326 O O . GLU A 1 162 ? 11.274 11.884 -24.990 1.00 78.81 162 GLU A O 1
ATOM 1331 N N . GLN A 1 163 ? 10.679 11.393 -22.880 1.00 78.38 163 GLN A N 1
ATOM 1332 C CA . GLN A 1 163 ? 11.158 10.010 -22.871 1.00 78.38 163 GLN A CA 1
ATOM 1333 C C . GLN A 1 163 ? 10.063 9.012 -23.278 1.00 78.38 163 GLN A C 1
ATOM 1335 O O . GLN A 1 163 ? 10.335 7.820 -23.423 1.00 78.38 163 GLN A O 1
ATOM 1340 N N . ARG A 1 164 ? 8.817 9.475 -23.447 1.00 88.12 164 ARG A N 1
ATOM 1341 C CA . ARG A 1 164 ? 7.705 8.646 -23.927 1.00 88.12 164 ARG A CA 1
ATOM 1342 C C . ARG A 1 164 ? 7.787 8.468 -25.439 1.00 88.12 164 ARG A C 1
ATOM 1344 O O . ARG A 1 164 ? 8.500 9.187 -26.137 1.00 88.12 164 ARG A O 1
ATOM 1351 N N . TYR A 1 165 ? 7.010 7.528 -25.969 1.00 93.12 165 TYR A N 1
ATOM 1352 C CA . TYR A 1 165 ? 6.773 7.471 -27.410 1.00 93.12 165 TYR A CA 1
ATOM 1353 C C . TYR A 1 165 ? 6.163 8.795 -27.887 1.00 93.12 165 TYR A C 1
ATOM 1355 O O . TYR A 1 165 ? 5.169 9.257 -27.328 1.00 93.12 165 TYR A O 1
ATOM 1363 N N . SER A 1 166 ? 6.748 9.398 -28.922 1.00 94.31 166 SER A N 1
ATOM 1364 C CA . SER A 1 166 ? 6.172 10.573 -29.588 1.00 94.31 166 SER A CA 1
ATOM 1365 C C . SER A 1 166 ? 5.400 10.217 -30.857 1.00 94.31 166 SER A C 1
ATOM 1367 O O . SER A 1 166 ? 4.747 11.084 -31.426 1.00 94.31 166 SER A O 1
ATOM 1369 N N . GLN A 1 167 ? 5.459 8.956 -31.299 1.00 96.19 167 GLN A N 1
ATOM 1370 C CA . GLN A 1 167 ? 4.758 8.456 -32.479 1.00 96.19 167 GLN A CA 1
ATOM 1371 C C . GLN A 1 167 ? 4.234 7.038 -32.230 1.00 96.19 167 GLN A C 1
ATOM 1373 O O . GLN A 1 167 ? 4.939 6.206 -31.655 1.00 96.19 167 GLN A O 1
ATOM 1378 N N . ALA A 1 168 ? 3.013 6.755 -32.692 1.00 97.44 168 ALA A N 1
ATOM 1379 C CA . ALA A 1 168 ? 2.388 5.438 -32.557 1.00 97.44 168 ALA A CA 1
ATOM 1380 C C . ALA A 1 168 ? 3.108 4.336 -33.351 1.00 97.44 168 ALA A C 1
ATOM 1382 O O . ALA A 1 168 ? 3.143 3.198 -32.893 1.00 97.44 168 ALA A O 1
ATOM 1383 N N . VAL A 1 169 ? 3.750 4.676 -34.475 1.00 97.62 169 VAL A N 1
ATOM 1384 C CA . VAL A 1 169 ? 4.503 3.708 -35.290 1.00 97.62 169 VAL A CA 1
ATOM 1385 C C . VAL A 1 169 ? 5.661 3.074 -34.512 1.00 97.62 169 VAL A C 1
ATOM 1387 O O . VAL A 1 169 ? 5.832 1.867 -34.554 1.00 97.62 169 VAL A O 1
ATOM 1390 N N . TRP A 1 170 ? 6.379 3.844 -33.690 1.00 96.50 170 TRP A N 1
ATOM 1391 C CA . TRP A 1 170 ? 7.475 3.301 -32.876 1.00 96.50 170 TRP A CA 1
ATOM 1392 C C . TRP A 1 170 ? 6.984 2.382 -31.756 1.00 96.50 170 TRP A C 1
ATOM 1394 O O . TRP A 1 170 ? 7.681 1.456 -31.357 1.00 96.50 170 TRP A O 1
ATOM 1404 N N . LEU A 1 171 ? 5.789 2.650 -31.221 1.00 97.75 171 LEU A N 1
ATOM 1405 C CA . LEU A 1 171 ? 5.138 1.744 -30.278 1.00 97.75 171 LEU A CA 1
ATOM 1406 C C . LEU A 1 171 ? 4.730 0.442 -30.981 1.00 97.75 171 LEU A C 1
ATOM 1408 O O . LEU A 1 171 ? 4.907 -0.633 -30.412 1.00 97.75 171 LEU A O 1
ATOM 1412 N N . LEU A 1 172 ? 4.184 0.541 -32.196 1.00 98.38 172 LEU A N 1
ATOM 1413 C CA . LEU A 1 172 ? 3.809 -0.617 -33.002 1.00 98.38 172 LEU A CA 1
ATOM 1414 C C . LEU A 1 172 ? 5.028 -1.497 -33.306 1.00 98.38 172 LEU A C 1
ATOM 1416 O O . LEU A 1 172 ? 4.956 -2.695 -33.051 1.00 98.38 172 LEU A O 1
ATOM 1420 N N . ASP A 1 173 ? 6.148 -0.906 -33.732 1.00 97.38 173 ASP A N 1
ATOM 1421 C CA . ASP A 1 173 ? 7.399 -1.626 -34.001 1.00 97.38 173 ASP A CA 1
ATOM 1422 C C . ASP A 1 173 ? 7.872 -2.421 -32.767 1.00 97.38 173 ASP A C 1
ATOM 1424 O O . ASP A 1 173 ? 8.176 -3.614 -32.854 1.00 97.38 173 ASP A O 1
ATOM 1428 N N . ASP A 1 174 ? 7.886 -1.794 -31.583 1.00 96.44 174 ASP A N 1
ATOM 1429 C CA . ASP A 1 174 ? 8.293 -2.465 -30.342 1.00 96.44 174 ASP A CA 1
ATOM 1430 C C . ASP A 1 174 ? 7.320 -3.601 -29.952 1.00 96.44 174 ASP A C 1
ATOM 1432 O O . ASP A 1 174 ? 7.750 -4.666 -29.495 1.00 96.44 174 ASP A O 1
ATOM 1436 N N . LEU A 1 175 ? 6.010 -3.416 -30.164 1.00 98.25 175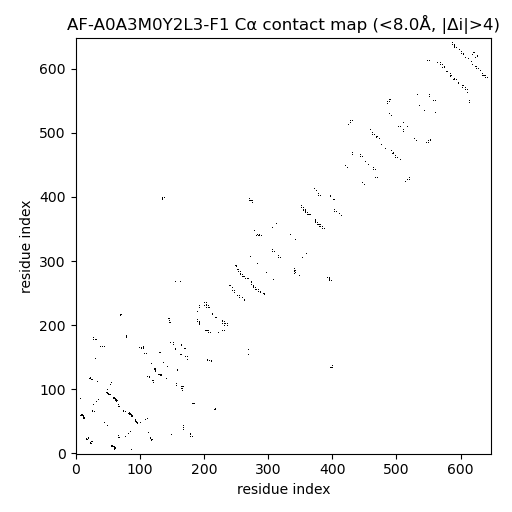 LEU A N 1
ATOM 1437 C CA . LEU A 1 175 ? 4.988 -4.445 -29.921 1.00 98.25 175 LEU A CA 1
ATOM 1438 C C . LEU A 1 175 ? 5.113 -5.627 -30.890 1.00 98.25 175 LEU A C 1
ATOM 1440 O O . LEU A 1 175 ? 4.984 -6.778 -30.469 1.00 98.25 175 LEU A O 1
ATOM 1444 N N . GLU A 1 176 ? 5.376 -5.369 -32.169 1.00 98.12 176 GLU A N 1
ATOM 1445 C CA . GLU A 1 176 ? 5.595 -6.409 -33.177 1.00 98.12 176 GLU A CA 1
ATOM 1446 C C . GLU A 1 176 ? 6.854 -7.220 -32.876 1.00 98.12 176 GLU A C 1
ATOM 1448 O O . GLU A 1 176 ? 6.812 -8.451 -32.932 1.00 98.12 176 GLU A O 1
ATOM 1453 N N . ASN A 1 177 ? 7.932 -6.563 -32.445 1.00 95.94 177 ASN A N 1
ATOM 1454 C CA . ASN A 1 177 ? 9.151 -7.231 -31.992 1.00 95.94 177 ASN A CA 1
ATOM 1455 C C . ASN A 1 177 ? 8.898 -8.124 -30.764 1.00 95.94 177 ASN A C 1
ATOM 1457 O O . ASN A 1 177 ? 9.345 -9.275 -30.724 1.00 95.94 177 ASN A O 1
ATOM 1461 N N . ALA A 1 178 ? 8.135 -7.636 -29.780 1.00 96.81 178 ALA A N 1
ATOM 1462 C CA . ALA A 1 178 ? 7.749 -8.428 -28.612 1.00 96.81 178 ALA A CA 1
ATOM 1463 C C . ALA A 1 178 ? 6.895 -9.650 -29.004 1.00 96.81 178 ALA A C 1
ATOM 1465 O O . ALA A 1 178 ? 7.155 -10.765 -28.544 1.00 96.81 178 ALA A O 1
ATOM 1466 N N . ILE A 1 179 ? 5.909 -9.471 -29.890 1.00 98.00 179 ILE A N 1
ATOM 1467 C CA . ILE A 1 179 ? 5.068 -10.564 -30.401 1.00 98.00 179 ILE A CA 1
ATOM 1468 C C . ILE A 1 179 ? 5.894 -11.565 -31.206 1.00 98.00 179 ILE A C 1
ATOM 1470 O O . ILE A 1 179 ? 5.680 -12.767 -31.062 1.00 98.00 179 ILE A O 1
ATOM 1474 N N . ALA A 1 180 ? 6.847 -11.109 -32.020 1.00 97.44 180 ALA A N 1
ATOM 1475 C CA . ALA A 1 180 ? 7.712 -11.985 -32.800 1.00 97.44 180 ALA A CA 1
ATOM 1476 C C . ALA A 1 180 ? 8.493 -12.944 -31.891 1.00 97.44 180 ALA A C 1
ATOM 1478 O O . ALA A 1 180 ? 8.489 -14.148 -32.142 1.00 97.44 180 ALA A O 1
ATOM 1479 N N . LEU A 1 181 ? 9.069 -12.450 -30.788 1.00 96.69 181 LEU A N 1
ATOM 1480 C CA . LEU A 1 181 ? 9.700 -13.306 -29.774 1.00 96.69 181 LEU A CA 1
ATOM 1481 C C . LEU A 1 181 ? 8.691 -14.290 -29.165 1.00 96.69 181 LEU A C 1
ATOM 1483 O O . LEU A 1 181 ? 8.956 -15.487 -29.085 1.00 96.69 181 LEU A O 1
ATOM 1487 N N . TRP A 1 182 ? 7.494 -13.823 -28.806 1.00 96.81 182 TRP A N 1
ATOM 1488 C CA . TRP A 1 182 ? 6.431 -14.687 -28.287 1.00 96.81 182 TRP A CA 1
ATOM 1489 C C . TRP A 1 182 ? 5.880 -15.700 -29.297 1.00 96.81 182 TRP A C 1
ATOM 1491 O O . TRP A 1 182 ? 5.284 -16.686 -28.864 1.00 96.81 182 TRP A O 1
ATOM 1501 N N . LYS A 1 183 ? 6.098 -15.521 -30.601 1.00 96.94 183 LYS A N 1
ATOM 1502 C CA . LYS A 1 183 ? 5.722 -16.489 -31.640 1.00 96.94 183 LYS A CA 1
ATOM 1503 C C . LYS A 1 183 ? 6.852 -17.446 -32.032 1.00 96.94 183 LYS A C 1
ATOM 1505 O O . LYS A 1 183 ? 6.585 -18.456 -32.674 1.00 96.94 183 LYS A O 1
ATOM 1510 N N . MET A 1 184 ? 8.096 -17.179 -31.633 1.00 96.38 184 MET A N 1
ATOM 1511 C CA . MET A 1 184 ? 9.225 -18.053 -31.966 1.00 96.38 184 MET A CA 1
ATOM 1512 C C . MET A 1 184 ? 9.119 -19.428 -31.275 1.00 96.38 184 MET A C 1
ATOM 1514 O O . MET A 1 184 ? 8.715 -19.497 -30.106 1.00 96.38 184 MET A O 1
ATOM 1518 N N . PRO A 1 185 ? 9.528 -20.521 -31.946 1.00 95.25 185 PRO A N 1
ATOM 1519 C CA . PRO A 1 185 ? 9.693 -21.824 -31.305 1.00 95.25 185 PRO A CA 1
ATOM 1520 C C . PRO A 1 185 ? 10.699 -21.764 -30.150 1.00 95.25 185 PRO A C 1
ATOM 1522 O O . PRO A 1 185 ? 11.665 -20.996 -30.211 1.00 95.25 185 PRO A O 1
ATOM 1525 N N . ALA A 1 186 ? 10.503 -22.588 -29.118 1.00 94.19 186 ALA A N 1
ATOM 1526 C CA . ALA A 1 186 ? 11.343 -22.598 -27.918 1.00 94.19 186 ALA A CA 1
ATOM 1527 C C . ALA A 1 186 ? 12.824 -22.840 -28.232 1.00 94.19 186 ALA A C 1
ATOM 1529 O O . ALA A 1 186 ? 13.688 -22.126 -27.729 1.00 94.19 186 ALA A O 1
ATOM 1530 N N . GLU A 1 187 ? 13.121 -23.775 -29.135 1.00 93.69 187 GLU A N 1
ATOM 1531 C CA . GLU A 1 187 ? 14.486 -24.084 -29.564 1.00 93.69 187 GLU A CA 1
ATOM 1532 C C . GLU A 1 187 ? 15.137 -22.881 -30.253 1.00 93.69 187 GLU A C 1
ATOM 1534 O O . GLU A 1 187 ? 16.333 -22.650 -30.104 1.00 93.69 187 GLU A O 1
ATOM 1539 N N . THR A 1 188 ? 14.354 -22.090 -30.992 1.00 94.50 188 THR A N 1
ATOM 1540 C CA . THR A 1 188 ? 14.853 -20.886 -31.670 1.00 94.50 188 THR A CA 1
ATOM 1541 C C . THR A 1 188 ? 15.084 -19.742 -30.686 1.00 94.50 188 THR A C 1
ATOM 1543 O O . THR A 1 188 ? 16.102 -19.059 -30.781 1.00 94.50 188 THR A O 1
ATOM 1546 N N . LEU A 1 189 ? 14.172 -19.540 -29.726 1.00 93.81 189 LEU A N 1
ATOM 1547 C CA . LEU A 1 189 ? 14.360 -18.569 -28.642 1.00 93.81 189 LEU A CA 1
ATOM 1548 C C . LEU A 1 189 ? 15.594 -18.897 -27.812 1.00 93.81 189 LEU A C 1
ATOM 1550 O O . LEU A 1 189 ? 16.401 -18.014 -27.528 1.00 93.81 189 LEU A O 1
ATOM 1554 N N . TRP A 1 190 ? 15.749 -20.169 -27.448 1.00 94.56 190 TRP A N 1
ATOM 1555 C CA . TRP A 1 190 ? 16.874 -20.617 -26.648 1.00 94.56 190 TRP A CA 1
ATOM 1556 C C . TRP A 1 190 ? 18.193 -20.470 -27.397 1.00 94.56 190 TRP A C 1
ATOM 1558 O O . TRP A 1 190 ? 19.142 -19.901 -26.865 1.00 94.56 190 TRP A O 1
ATOM 1568 N N . ARG A 1 191 ? 18.216 -20.860 -28.674 1.00 93.19 191 ARG A N 1
ATOM 1569 C CA . ARG A 1 191 ? 19.366 -20.641 -29.545 1.00 93.19 191 ARG A CA 1
ATOM 1570 C C . ARG A 1 191 ? 19.765 -19.165 -29.596 1.00 93.19 191 ARG A C 1
ATOM 1572 O O . ARG A 1 191 ? 20.923 -18.849 -29.379 1.00 93.19 191 ARG A O 1
ATOM 1579 N N . ARG A 1 192 ? 18.806 -18.253 -29.781 1.00 93.12 192 ARG A N 1
ATOM 1580 C CA . ARG A 1 192 ? 19.049 -16.798 -29.741 1.00 93.12 192 ARG A CA 1
ATOM 1581 C C . ARG A 1 192 ? 19.566 -16.302 -28.388 1.00 93.12 192 ARG A C 1
ATOM 1583 O O . ARG A 1 192 ? 20.319 -15.338 -28.338 1.00 93.12 192 ARG A O 1
ATOM 1590 N N . ALA A 1 193 ? 19.160 -16.933 -27.290 1.00 91.06 193 ALA A N 1
ATOM 1591 C CA . ALA A 1 193 ? 19.667 -16.609 -25.962 1.00 91.06 193 ALA A CA 1
ATOM 1592 C C . ALA A 1 193 ? 21.106 -17.118 -25.736 1.00 91.06 193 ALA A C 1
ATOM 1594 O O . ALA A 1 193 ? 21.870 -16.484 -25.005 1.00 91.06 193 ALA A O 1
ATOM 1595 N N . GLU A 1 194 ? 21.500 -18.244 -26.335 1.00 90.81 194 GLU A N 1
ATOM 1596 C CA . GLU A 1 194 ? 22.833 -18.857 -26.190 1.00 90.81 194 GLU A CA 1
ATOM 1597 C C . GLU A 1 194 ? 23.864 -18.364 -27.214 1.00 90.81 194 GLU A C 1
ATOM 1599 O O . GLU A 1 194 ? 25.038 -18.181 -26.880 1.00 90.81 194 GLU A O 1
ATOM 1604 N N . GLU A 1 195 ? 23.446 -18.128 -28.449 1.00 81.62 195 GLU A N 1
ATOM 1605 C CA . GLU A 1 195 ? 24.323 -17.720 -29.539 1.00 81.62 195 GLU A CA 1
ATOM 1606 C C . GLU A 1 195 ? 24.555 -16.205 -29.480 1.00 81.62 195 GLU A C 1
ATOM 1608 O O . GLU A 1 195 ? 23.624 -15.405 -29.445 1.00 81.62 195 GLU A O 1
ATOM 1613 N N . GLY A 1 196 ? 25.823 -15.786 -29.455 1.00 65.69 196 GLY A N 1
ATOM 1614 C CA . GLY A 1 196 ? 26.220 -14.372 -29.401 1.00 65.69 196 GLY A CA 1
ATOM 1615 C C . GLY A 1 196 ? 26.105 -13.630 -30.737 1.00 65.69 196 GLY A C 1
ATOM 1616 O O . GLY A 1 196 ? 26.820 -12.656 -30.944 1.00 65.69 196 GLY A O 1
ATOM 1617 N N . GLU A 1 197 ? 25.275 -14.116 -31.663 1.00 76.25 197 GLU A N 1
ATOM 1618 C CA . GLU A 1 197 ? 25.122 -13.554 -33.014 1.00 76.25 197 GLU A CA 1
ATOM 1619 C C . GLU A 1 197 ? 24.184 -12.337 -33.056 1.00 76.25 197 GLU A C 1
ATOM 1621 O O . GLU A 1 197 ? 24.165 -11.600 -34.041 1.00 76.25 197 GLU A O 1
ATOM 1626 N N . ILE A 1 198 ? 23.418 -12.111 -31.986 1.00 85.69 198 ILE A N 1
ATOM 1627 C CA . ILE A 1 198 ? 22.484 -10.989 -31.842 1.00 85.69 198 ILE A CA 1
ATOM 1628 C C . ILE A 1 198 ? 22.929 -10.028 -30.740 1.00 85.69 198 ILE A C 1
ATOM 1630 O O . ILE A 1 198 ? 23.829 -10.324 -29.949 1.00 85.69 198 ILE A O 1
ATOM 1634 N N . SER A 1 199 ? 22.294 -8.855 -30.672 1.00 83.00 199 SER A N 1
ATOM 1635 C CA . SER A 1 199 ? 22.633 -7.874 -29.642 1.00 83.00 199 SER A CA 1
ATOM 1636 C C . SER A 1 199 ? 22.381 -8.441 -28.229 1.00 83.00 199 SER A C 1
ATOM 1638 O O . SER A 1 199 ? 21.417 -9.182 -28.023 1.00 83.00 199 SER A O 1
ATOM 1640 N N . PRO A 1 200 ? 23.186 -8.079 -27.211 1.00 81.19 200 PRO A N 1
ATOM 1641 C CA . PRO A 1 200 ? 22.983 -8.558 -25.838 1.00 81.19 200 PRO A CA 1
ATOM 1642 C C . PRO A 1 200 ? 21.585 -8.259 -25.273 1.00 81.19 200 PRO A C 1
ATOM 1644 O O . PRO A 1 200 ? 21.048 -9.041 -24.487 1.00 81.19 200 PRO A O 1
ATOM 1647 N N . ALA A 1 201 ? 20.971 -7.153 -25.708 1.00 78.81 201 ALA A N 1
ATOM 1648 C CA . ALA A 1 201 ? 19.595 -6.802 -25.370 1.00 78.81 201 ALA A CA 1
ATOM 1649 C C . ALA A 1 201 ? 18.581 -7.799 -25.954 1.00 78.81 201 ALA A C 1
ATOM 1651 O O . ALA A 1 201 ? 17.693 -8.259 -25.236 1.00 78.81 201 ALA A O 1
ATOM 1652 N N . GLU A 1 202 ? 18.741 -8.182 -27.223 1.00 86.19 202 GLU A N 1
ATOM 1653 C CA . GLU A 1 202 ? 17.900 -9.195 -27.868 1.00 86.19 202 GLU A CA 1
ATOM 1654 C C . GLU A 1 202 ? 18.123 -10.591 -27.277 1.00 86.19 202 GLU A C 1
ATOM 1656 O O . GLU A 1 202 ? 17.152 -11.308 -27.034 1.00 86.19 202 GLU A O 1
ATOM 1661 N N . ALA A 1 203 ? 19.372 -10.965 -26.979 1.00 89.69 203 ALA A N 1
ATOM 1662 C CA . ALA A 1 203 ? 19.694 -12.243 -26.339 1.00 89.69 203 ALA A CA 1
ATOM 1663 C C . ALA A 1 203 ? 19.050 -12.360 -24.950 1.00 89.69 203 ALA A C 1
ATOM 1665 O O . ALA A 1 203 ? 18.468 -13.390 -24.603 1.00 89.69 203 ALA A O 1
ATOM 1666 N N . PHE A 1 204 ? 19.092 -11.288 -24.154 1.00 89.31 204 PHE A N 1
ATOM 1667 C CA . PHE A 1 204 ? 18.400 -11.245 -22.868 1.00 89.31 204 PHE A CA 1
ATOM 1668 C C . PHE A 1 204 ? 16.879 -11.249 -23.018 1.00 89.31 204 PHE A C 1
ATOM 1670 O O . PHE A 1 204 ? 16.208 -11.944 -22.260 1.00 89.31 204 PHE A O 1
ATOM 1677 N N . ALA A 1 205 ? 16.327 -10.511 -23.984 1.00 90.56 205 ALA A N 1
ATOM 1678 C CA . ALA A 1 205 ? 14.895 -10.529 -24.259 1.00 90.56 205 ALA A CA 1
ATOM 1679 C C . ALA A 1 205 ? 14.417 -11.943 -24.626 1.00 90.56 205 ALA A C 1
ATOM 1681 O O . ALA A 1 205 ? 13.406 -12.397 -24.092 1.00 90.56 205 ALA A O 1
ATOM 1682 N N . ALA A 1 206 ? 15.173 -12.668 -25.457 1.00 94.88 206 ALA A N 1
ATOM 1683 C CA . ALA A 1 206 ? 14.893 -14.061 -25.794 1.00 94.88 206 ALA A CA 1
ATOM 1684 C C . ALA A 1 206 ? 14.958 -14.977 -24.557 1.00 94.88 206 ALA A C 1
ATOM 1686 O O . ALA A 1 206 ? 14.033 -15.757 -24.322 1.00 94.88 206 ALA A O 1
ATOM 1687 N N . ALA A 1 207 ? 15.996 -14.833 -23.723 1.00 93.50 207 ALA A N 1
ATOM 1688 C CA . ALA A 1 207 ? 16.133 -15.584 -22.473 1.00 93.50 207 ALA A CA 1
ATOM 1689 C C . ALA A 1 207 ? 14.984 -15.300 -21.487 1.00 93.50 207 ALA A C 1
ATOM 1691 O O . ALA A 1 207 ? 14.469 -16.219 -20.851 1.00 93.50 207 ALA A O 1
ATOM 1692 N N . ASP A 1 208 ? 14.559 -14.040 -21.357 1.00 94.38 208 ASP A N 1
ATOM 1693 C CA . ASP A 1 208 ? 13.487 -13.646 -20.440 1.00 94.38 208 ASP A CA 1
ATOM 1694 C C . ASP A 1 208 ? 12.100 -14.072 -20.943 1.00 94.38 208 ASP A C 1
ATOM 1696 O O . ASP A 1 208 ? 11.287 -14.521 -20.140 1.00 94.38 208 ASP A O 1
ATOM 1700 N N . VAL A 1 209 ? 11.831 -14.017 -22.254 1.00 96.69 209 VAL A N 1
ATOM 1701 C CA . VAL A 1 209 ? 10.604 -14.599 -22.836 1.00 96.69 209 VAL A CA 1
ATOM 1702 C C . VAL A 1 209 ? 10.567 -16.110 -22.596 1.00 96.69 209 VAL A C 1
ATOM 1704 O O . VAL A 1 209 ? 9.528 -16.632 -22.187 1.00 96.69 209 VAL A O 1
ATOM 1707 N N . MET A 1 210 ? 11.694 -16.811 -22.772 1.00 96.12 210 MET A N 1
ATOM 1708 C CA . MET A 1 210 ? 11.789 -18.241 -22.464 1.00 96.12 210 MET A CA 1
ATOM 1709 C C . MET A 1 210 ? 11.511 -18.520 -20.982 1.00 96.12 210 MET A C 1
ATOM 1711 O O . MET A 1 210 ? 10.728 -19.412 -20.661 1.00 96.12 210 MET A O 1
ATOM 1715 N N . ARG A 1 211 ? 12.067 -17.711 -20.070 1.00 95.75 211 ARG A N 1
ATOM 1716 C CA . ARG A 1 211 ? 11.753 -17.791 -18.636 1.00 95.75 211 ARG A CA 1
ATOM 1717 C C . ARG A 1 211 ? 10.258 -17.661 -18.365 1.00 95.75 211 ARG A C 1
ATOM 1719 O O . ARG A 1 211 ? 9.698 -18.515 -17.684 1.00 95.75 211 ARG A O 1
ATOM 1726 N N . VAL A 1 212 ? 9.599 -16.636 -18.905 1.00 94.94 212 VAL A N 1
ATOM 1727 C CA . VAL A 1 212 ? 8.158 -16.437 -18.673 1.00 94.94 212 VAL A CA 1
ATOM 1728 C C . VAL A 1 212 ? 7.341 -17.614 -19.218 1.00 94.94 212 VAL A C 1
ATOM 1730 O O . VAL A 1 212 ? 6.385 -18.043 -18.571 1.00 94.94 212 VAL A O 1
ATOM 1733 N N . ARG A 1 213 ? 7.716 -18.182 -20.371 1.00 95.75 213 ARG A N 1
ATOM 1734 C CA . ARG A 1 213 ? 7.071 -19.380 -20.940 1.00 95.75 213 ARG A CA 1
ATOM 1735 C C . ARG A 1 213 ? 7.203 -20.608 -20.043 1.00 95.75 213 ARG A C 1
ATOM 1737 O O . ARG A 1 213 ? 6.216 -21.307 -19.822 1.00 95.75 213 ARG A O 1
ATOM 1744 N N . VAL A 1 214 ? 8.376 -20.831 -19.463 1.00 94.31 214 VAL A N 1
ATOM 1745 C CA . VAL A 1 214 ? 8.588 -21.917 -18.496 1.00 94.31 214 VAL A CA 1
ATOM 1746 C C . VAL A 1 214 ? 7.736 -21.695 -17.245 1.00 94.31 214 VAL A C 1
ATOM 1748 O O . VAL A 1 214 ? 6.928 -22.548 -16.883 1.00 94.31 214 VAL A O 1
ATOM 1751 N N . GLU A 1 215 ? 7.854 -20.525 -16.614 1.00 92.44 215 GLU A N 1
ATOM 1752 C CA . GLU A 1 215 ? 7.195 -20.230 -15.335 1.00 92.44 215 GLU A CA 1
ATOM 1753 C C . GLU A 1 215 ? 5.665 -20.148 -15.435 1.00 92.44 215 GLU A C 1
ATOM 1755 O O . GLU A 1 215 ? 4.959 -20.523 -14.501 1.00 92.44 215 GLU A O 1
ATOM 1760 N N . THR A 1 216 ? 5.141 -19.623 -16.548 1.00 90.50 216 THR A N 1
ATOM 1761 C CA . THR A 1 216 ? 3.715 -19.273 -16.680 1.00 90.50 216 THR A CA 1
ATOM 1762 C C . THR A 1 216 ? 2.956 -20.174 -17.654 1.00 90.50 216 THR A C 1
ATOM 1764 O O . THR A 1 216 ? 1.729 -20.233 -17.579 1.00 90.50 216 THR A O 1
ATOM 1767 N N . TRP A 1 217 ? 3.632 -20.878 -18.567 1.00 91.88 217 TRP A N 1
ATOM 1768 C CA . TRP A 1 217 ? 2.985 -21.626 -19.660 1.00 91.88 217 TRP A CA 1
ATOM 1769 C C . TRP A 1 217 ? 3.324 -23.116 -19.694 1.00 91.88 217 TRP A C 1
ATOM 1771 O O . TRP A 1 217 ? 2.811 -23.826 -20.558 1.00 91.88 217 TRP A O 1
ATOM 1781 N N . GLY A 1 218 ? 4.128 -23.604 -18.745 1.00 88.19 218 GLY A N 1
ATOM 1782 C CA . GLY A 1 218 ? 4.473 -25.023 -18.651 1.00 88.19 218 GLY A CA 1
ATOM 1783 C C . GLY A 1 218 ? 5.354 -25.508 -19.803 1.00 88.19 218 GLY A C 1
ATOM 1784 O O . GLY A 1 218 ? 5.322 -26.688 -20.148 1.00 88.19 218 GLY A O 1
ATOM 1785 N N . GLU A 1 219 ? 6.103 -24.599 -20.433 1.00 92.75 219 GLU A N 1
ATOM 1786 C CA . GLU A 1 219 ? 7.148 -24.966 -21.385 1.00 92.75 219 GLU A CA 1
ATOM 1787 C C . GLU A 1 219 ? 8.331 -25.599 -20.630 1.00 92.75 219 GLU A C 1
ATOM 1789 O O . GLU A 1 219 ? 8.624 -25.230 -19.492 1.00 92.75 219 GLU A O 1
ATOM 1794 N N . GLU A 1 220 ? 8.987 -26.595 -21.226 1.00 92.25 220 GLU A N 1
ATOM 1795 C CA . GLU A 1 220 ? 10.079 -27.301 -20.550 1.00 92.25 220 GLU A CA 1
ATOM 1796 C C . GLU A 1 220 ? 11.309 -26.388 -20.402 1.00 92.25 220 GLU A C 1
ATOM 1798 O O . GLU A 1 220 ? 11.698 -25.722 -21.368 1.00 92.25 220 GLU A O 1
ATOM 1803 N N . PRO A 1 221 ? 11.935 -26.329 -19.210 1.00 91.31 221 PRO A N 1
ATOM 1804 C CA . PRO A 1 221 ? 13.091 -25.475 -18.988 1.00 91.31 221 PRO A CA 1
ATOM 1805 C C . PRO A 1 221 ? 14.300 -25.969 -19.796 1.00 91.31 221 PRO A C 1
ATOM 1807 O O . PRO A 1 221 ? 14.704 -27.125 -19.642 1.00 91.31 221 PRO A O 1
ATOM 1810 N N . PRO A 1 222 ? 14.940 -25.105 -20.603 1.00 92.12 222 PRO A N 1
ATOM 1811 C CA . PRO A 1 222 ? 16.192 -25.441 -21.254 1.00 92.12 222 PRO A CA 1
ATOM 1812 C C . PRO A 1 222 ? 17.332 -25.489 -20.220 1.00 92.12 222 PRO A C 1
ATOM 1814 O O . PRO A 1 222 ? 17.234 -24.893 -19.136 1.00 92.12 222 PRO A O 1
ATOM 1817 N N . PRO A 1 223 ? 18.435 -26.196 -20.520 1.00 89.94 223 PRO A N 1
ATOM 1818 C CA . PRO A 1 223 ? 19.537 -26.355 -19.580 1.00 89.94 223 PRO A CA 1
ATOM 1819 C C . PRO A 1 223 ? 20.142 -24.999 -19.202 1.00 89.94 223 PRO A C 1
ATOM 1821 O O . PRO A 1 223 ? 20.445 -24.181 -20.058 1.00 89.94 223 PRO A O 1
ATOM 1824 N N . ASN A 1 224 ? 20.387 -24.770 -17.909 1.00 88.94 224 ASN A N 1
ATOM 1825 C CA . ASN A 1 224 ? 21.037 -23.553 -17.400 1.00 88.94 224 ASN A CA 1
ATOM 1826 C C . ASN A 1 224 ? 20.302 -22.223 -17.691 1.00 88.94 224 ASN A C 1
ATOM 1828 O O . ASN A 1 224 ? 20.946 -21.172 -17.634 1.00 88.94 224 ASN A O 1
ATOM 1832 N N . LEU A 1 225 ? 18.987 -22.234 -17.947 1.00 88.31 225 LEU A N 1
ATOM 1833 C CA . LEU A 1 225 ? 18.188 -21.033 -18.242 1.00 88.31 225 LEU A CA 1
ATOM 1834 C C . LEU A 1 225 ? 18.479 -19.852 -17.300 1.00 88.31 225 LEU A C 1
ATOM 1836 O O . LEU A 1 225 ? 18.834 -18.771 -17.765 1.00 88.31 225 LEU A O 1
ATOM 1840 N N . GLU A 1 226 ? 18.404 -20.056 -15.982 1.00 86.19 226 GLU A N 1
ATOM 1841 C CA . GLU A 1 226 ? 18.664 -18.985 -15.008 1.00 86.19 226 GLU A CA 1
ATOM 1842 C C . GLU A 1 226 ? 20.088 -18.426 -15.109 1.00 86.19 226 GLU A C 1
ATOM 1844 O O . GLU A 1 226 ? 20.306 -17.218 -15.009 1.00 86.19 226 GLU A O 1
ATOM 1849 N N . LYS A 1 227 ? 21.079 -19.303 -15.311 1.00 85.19 227 LYS A N 1
ATOM 1850 C CA . LYS A 1 227 ? 22.486 -18.909 -15.423 1.00 85.19 227 LYS A CA 1
ATOM 1851 C C . LYS A 1 227 ? 22.707 -18.066 -16.676 1.00 85.19 227 LYS A C 1
ATOM 1853 O O . LYS A 1 227 ? 23.335 -17.014 -16.574 1.00 85.19 227 LYS A O 1
ATOM 1858 N N . ILE A 1 228 ? 22.179 -18.498 -17.823 1.00 86.44 228 ILE A N 1
ATOM 1859 C CA . ILE A 1 228 ? 22.278 -17.761 -19.090 1.00 86.44 228 ILE A CA 1
ATOM 1860 C C . ILE A 1 228 ? 21.522 -16.440 -18.996 1.00 86.44 228 ILE A C 1
ATOM 1862 O O . ILE A 1 228 ? 22.079 -15.405 -19.338 1.00 86.44 228 ILE A O 1
ATOM 1866 N N . GLN A 1 229 ? 20.308 -16.423 -18.450 1.00 84.62 229 GLN A N 1
ATOM 1867 C CA . GLN A 1 229 ? 19.549 -15.187 -18.272 1.00 84.62 229 GLN A CA 1
ATOM 1868 C C . GLN A 1 229 ? 20.318 -14.171 -17.407 1.00 84.62 229 GLN A C 1
ATOM 1870 O O . GLN A 1 229 ? 20.439 -13.002 -17.783 1.00 84.62 229 GLN A O 1
ATOM 1875 N N . ARG A 1 230 ? 20.898 -14.609 -16.277 1.00 79.62 230 ARG A N 1
ATOM 1876 C CA . ARG A 1 230 ? 21.761 -13.761 -15.433 1.00 79.62 230 ARG A CA 1
ATOM 1877 C C . ARG A 1 230 ? 23.010 -13.303 -16.183 1.00 79.62 230 ARG A C 1
ATOM 1879 O O . ARG A 1 230 ? 23.389 -12.141 -16.058 1.00 79.62 230 ARG A O 1
ATOM 1886 N N . GLN A 1 231 ? 23.638 -14.185 -16.960 1.00 82.25 231 GLN A N 1
ATOM 1887 C CA . GLN A 1 231 ? 24.791 -13.843 -17.790 1.00 82.25 231 GLN A CA 1
ATOM 1888 C C . GLN A 1 231 ? 24.431 -12.771 -18.826 1.00 82.25 231 GLN A C 1
ATOM 1890 O O . GLN A 1 231 ? 25.101 -11.747 -18.871 1.00 82.25 231 GLN A O 1
ATOM 1895 N N . ARG A 1 232 ? 23.348 -12.938 -19.592 1.00 83.38 232 ARG A N 1
ATOM 1896 C CA . ARG A 1 232 ? 22.904 -11.953 -20.594 1.00 83.38 232 ARG A CA 1
ATOM 1897 C C . ARG A 1 232 ? 22.501 -10.627 -19.974 1.00 83.38 232 ARG A C 1
ATOM 1899 O O . ARG A 1 232 ? 22.834 -9.574 -20.506 1.00 83.38 232 ARG A O 1
ATOM 1906 N N . ARG A 1 233 ? 21.866 -10.654 -18.800 1.00 79.94 233 ARG A N 1
ATOM 1907 C CA . ARG A 1 233 ? 21.593 -9.436 -18.027 1.00 79.94 233 ARG A CA 1
ATOM 1908 C C . ARG A 1 233 ? 22.885 -8.690 -17.687 1.00 79.94 233 ARG A C 1
ATOM 1910 O O . ARG A 1 233 ? 22.943 -7.475 -17.856 1.00 79.94 233 ARG A O 1
ATOM 1917 N N . ARG A 1 234 ? 23.922 -9.407 -17.234 1.00 72.25 234 ARG A N 1
ATOM 1918 C CA . ARG A 1 234 ? 25.252 -8.827 -16.979 1.00 72.25 234 ARG A CA 1
ATOM 1919 C C . ARG A 1 234 ? 25.891 -8.312 -18.259 1.00 72.25 234 ARG A C 1
ATOM 1921 O O . ARG A 1 234 ? 26.462 -7.233 -18.243 1.00 72.25 234 ARG A O 1
ATOM 1928 N N . GLU A 1 235 ? 25.755 -9.036 -19.365 1.00 74.38 235 GLU A N 1
ATOM 1929 C CA . GLU A 1 235 ? 26.260 -8.591 -20.659 1.00 74.38 235 GLU A CA 1
ATOM 1930 C C . GLU A 1 235 ? 25.595 -7.290 -21.088 1.00 74.38 235 GLU A C 1
ATOM 1932 O O . GLU A 1 235 ? 26.333 -6.384 -21.433 1.00 74.38 235 GLU A O 1
ATOM 1937 N N . ILE A 1 236 ? 24.270 -7.110 -20.981 1.00 68.69 236 ILE A N 1
ATOM 1938 C CA . ILE A 1 236 ? 23.623 -5.807 -21.251 1.00 68.69 236 ILE A CA 1
ATOM 1939 C C . ILE A 1 236 ? 24.236 -4.697 -20.401 1.00 68.69 236 ILE A C 1
ATOM 1941 O O . ILE A 1 236 ? 24.502 -3.619 -20.923 1.00 68.69 236 ILE A O 1
ATOM 1945 N N . ILE A 1 237 ? 24.466 -4.960 -19.112 1.00 62.97 237 ILE A N 1
ATOM 1946 C CA . ILE A 1 237 ? 25.096 -4.003 -18.192 1.00 62.97 237 ILE A CA 1
ATOM 1947 C C . ILE A 1 237 ? 26.531 -3.681 -18.625 1.00 62.97 237 ILE A C 1
ATOM 1949 O O . ILE A 1 237 ? 26.935 -2.525 -18.565 1.00 62.97 237 ILE A O 1
ATOM 1953 N N . ALA A 1 238 ? 27.252 -4.664 -19.163 1.00 61.34 238 ALA A N 1
ATOM 1954 C CA . ALA A 1 238 ? 28.622 -4.538 -19.654 1.00 61.34 238 ALA A CA 1
ATOM 1955 C C . ALA A 1 238 ? 28.746 -4.120 -21.139 1.00 61.34 238 ALA A C 1
ATOM 1957 O O . ALA A 1 238 ? 29.857 -3.892 -21.623 1.00 61.34 238 ALA A O 1
ATOM 1958 N N . THR A 1 239 ? 27.646 -4.077 -21.899 1.00 57.28 239 THR A N 1
ATOM 1959 C CA . THR A 1 239 ? 27.558 -3.721 -23.333 1.00 57.28 239 THR A CA 1
ATOM 1960 C C . THR A 1 239 ? 27.710 -2.227 -23.642 1.00 57.28 239 THR A C 1
ATOM 1962 O O . THR A 1 239 ? 28.022 -1.925 -24.794 1.00 57.28 239 THR A O 1
ATOM 1965 N N . PRO A 1 240 ? 27.525 -1.257 -22.720 1.00 53.53 240 PRO A N 1
ATOM 1966 C CA . PRO A 1 240 ? 27.737 0.147 -23.033 1.00 53.53 240 PRO A CA 1
ATOM 1967 C C . PRO A 1 240 ? 29.215 0.419 -23.373 1.00 53.53 240 PRO A C 1
ATOM 1969 O O . PRO A 1 240 ? 30.032 0.709 -22.509 1.00 53.53 240 PRO A O 1
ATOM 1972 N N . SER A 1 241 ? 29.498 0.351 -24.674 1.00 57.69 241 SER A N 1
ATOM 1973 C CA . SER A 1 241 ? 30.684 0.777 -25.415 1.00 57.69 241 SER A CA 1
ATOM 1974 C C . SER A 1 241 ? 31.932 -0.108 -25.362 1.00 57.69 241 SER A C 1
ATOM 1976 O O . SER A 1 241 ? 32.694 -0.129 -24.395 1.00 57.69 241 SER A O 1
ATOM 1978 N N . ASP A 1 242 ? 32.225 -0.739 -26.500 1.00 60.88 242 ASP A N 1
ATOM 1979 C CA . ASP A 1 242 ? 33.564 -1.250 -26.793 1.00 60.88 242 ASP A CA 1
ATOM 1980 C C . ASP A 1 242 ? 34.616 -0.131 -26.749 1.00 60.88 242 ASP A C 1
ATOM 1982 O O . ASP A 1 242 ? 35.738 -0.405 -26.349 1.00 60.88 242 ASP A O 1
ATOM 1986 N N . SER A 1 243 ? 34.262 1.133 -27.023 1.00 58.97 243 SER A N 1
ATOM 1987 C CA . SER A 1 243 ? 35.147 2.291 -26.812 1.00 58.97 243 SER A CA 1
ATOM 1988 C C . SER A 1 243 ? 35.406 2.559 -25.324 1.00 58.97 243 SER A C 1
ATOM 1990 O O . SER A 1 243 ? 36.514 2.948 -24.958 1.00 58.97 243 SER A O 1
ATOM 1992 N N . LEU A 1 244 ? 34.427 2.315 -24.442 1.00 69.31 244 LEU A N 1
ATOM 1993 C CA . LEU A 1 244 ? 34.613 2.375 -22.989 1.00 69.31 244 LEU A CA 1
ATOM 1994 C C . LEU A 1 244 ? 35.511 1.227 -22.531 1.00 69.31 244 LEU A C 1
ATOM 1996 O O . LEU A 1 244 ? 36.450 1.468 -21.778 1.00 69.31 244 LEU A O 1
ATOM 2000 N N . ARG A 1 245 ? 35.290 -0.000 -23.022 1.00 67.38 245 ARG A N 1
ATOM 2001 C CA . ARG A 1 245 ? 36.169 -1.153 -22.744 1.00 67.38 245 ARG A CA 1
ATOM 2002 C C . ARG A 1 245 ? 37.580 -0.947 -23.278 1.00 67.38 245 ARG A C 1
ATOM 2004 O O . ARG A 1 245 ? 38.546 -1.255 -22.585 1.00 67.38 245 ARG A O 1
ATOM 2011 N N . GLU A 1 246 ? 37.717 -0.400 -24.479 1.00 67.25 246 GLU A N 1
ATOM 2012 C CA . GLU A 1 246 ? 39.001 -0.057 -25.077 1.00 67.25 246 GLU A CA 1
ATOM 2013 C C . GLU A 1 246 ? 39.689 1.009 -24.221 1.00 67.25 246 GLU A C 1
ATOM 2015 O O . GLU A 1 246 ? 40.825 0.810 -23.793 1.00 67.25 246 GLU A O 1
ATOM 2020 N N . ALA A 1 247 ? 38.989 2.087 -23.859 1.00 68.88 247 ALA A N 1
ATOM 2021 C CA . ALA A 1 247 ? 39.518 3.123 -22.980 1.00 68.88 247 ALA A CA 1
ATOM 2022 C C . ALA A 1 247 ? 39.916 2.576 -21.597 1.00 68.88 247 ALA A C 1
ATOM 2024 O O . ALA A 1 247 ? 40.976 2.940 -21.088 1.00 68.88 247 ALA A O 1
ATOM 2025 N N . LEU A 1 248 ? 39.125 1.670 -21.017 1.00 71.19 248 LEU A N 1
ATOM 2026 C CA . LEU A 1 248 ? 39.431 0.959 -19.773 1.00 71.19 248 LEU A CA 1
ATOM 2027 C C . LEU A 1 248 ? 40.699 0.102 -19.914 1.00 71.19 248 LEU A C 1
ATOM 2029 O O . LEU A 1 248 ? 41.629 0.238 -19.118 1.00 71.19 248 LEU A O 1
ATOM 2033 N N . SER A 1 249 ? 40.767 -0.741 -20.948 1.00 69.31 249 SER A N 1
ATOM 2034 C CA . SER A 1 249 ? 41.892 -1.653 -21.203 1.00 69.31 249 SER A CA 1
ATOM 2035 C C . SER A 1 249 ? 43.199 -0.910 -21.505 1.00 69.31 249 SER A C 1
ATOM 2037 O O . SER A 1 249 ? 44.270 -1.317 -21.053 1.00 69.31 249 SER A O 1
ATOM 2039 N N . LEU A 1 250 ? 43.108 0.235 -22.190 1.00 75.12 250 LEU A N 1
ATOM 2040 C CA . LEU A 1 250 ? 44.228 1.116 -22.525 1.00 75.12 250 LEU A CA 1
ATOM 2041 C C . LEU A 1 250 ? 44.519 2.170 -21.444 1.00 75.12 250 LEU A C 1
ATOM 2043 O O . LEU A 1 250 ? 45.392 3.015 -21.648 1.00 75.12 250 LEU A O 1
ATOM 2047 N N . ARG A 1 251 ? 43.811 2.144 -20.303 1.00 77.81 251 ARG A N 1
ATOM 2048 C CA . ARG A 1 251 ? 43.948 3.103 -19.183 1.00 77.81 251 ARG A CA 1
ATOM 2049 C C . ARG A 1 251 ? 43.754 4.570 -19.590 1.00 77.81 251 ARG A C 1
ATOM 2051 O O . ARG A 1 251 ? 44.322 5.482 -18.992 1.00 77.81 251 ARG A O 1
ATOM 2058 N N . ARG A 1 252 ? 42.944 4.819 -20.616 1.00 85.31 252 ARG A N 1
ATOM 2059 C CA . ARG A 1 252 ? 42.568 6.156 -21.087 1.00 85.31 252 ARG A CA 1
ATOM 2060 C C . ARG A 1 252 ? 41.396 6.680 -20.253 1.00 85.31 252 ARG A C 1
ATOM 2062 O O . ARG A 1 252 ? 40.288 6.831 -20.760 1.00 85.31 252 ARG A O 1
ATOM 2069 N N . TRP A 1 253 ? 41.631 6.964 -18.972 1.00 83.81 253 TRP A N 1
ATOM 2070 C CA . TRP A 1 253 ? 40.579 7.315 -18.003 1.00 83.81 253 TRP A CA 1
ATOM 2071 C C . TRP A 1 253 ? 39.732 8.525 -18.413 1.00 83.81 253 TRP A C 1
ATOM 2073 O O . TRP A 1 253 ? 38.511 8.503 -18.270 1.00 83.81 253 TRP A O 1
ATOM 2083 N N . ARG A 1 254 ? 40.345 9.547 -19.020 1.00 85.38 254 ARG A N 1
ATOM 2084 C CA . ARG A 1 254 ? 39.608 10.688 -19.585 1.00 85.38 254 ARG A CA 1
ATOM 2085 C C . ARG A 1 254 ? 38.657 10.293 -20.722 1.00 85.38 254 ARG A C 1
ATOM 2087 O O . ARG A 1 254 ? 37.533 10.787 -20.756 1.00 85.38 254 ARG A O 1
ATOM 2094 N N . ALA A 1 255 ? 39.086 9.400 -21.615 1.00 83.69 255 ALA A N 1
ATOM 2095 C CA . ALA A 1 255 ? 38.237 8.883 -22.690 1.00 83.69 255 ALA A CA 1
ATOM 2096 C C . ALA A 1 255 ? 37.117 7.996 -22.125 1.00 83.69 255 ALA A C 1
ATOM 2098 O O . ALA A 1 255 ? 35.967 8.137 -22.524 1.00 83.69 255 ALA A O 1
ATOM 2099 N N . ALA A 1 256 ? 37.425 7.170 -21.118 1.00 82.62 256 ALA A N 1
ATOM 2100 C CA . ALA A 1 256 ? 36.431 6.366 -20.411 1.00 82.62 256 ALA A CA 1
ATOM 2101 C C . ALA A 1 256 ? 35.357 7.243 -19.739 1.00 82.62 256 ALA A C 1
ATOM 2103 O O . ALA A 1 256 ? 34.167 6.954 -19.844 1.00 82.62 256 ALA A O 1
ATOM 2104 N N . LYS A 1 257 ? 35.746 8.362 -19.109 1.00 87.38 257 LYS A N 1
ATOM 2105 C CA . LYS A 1 257 ? 34.802 9.344 -18.545 1.00 87.38 257 LYS A CA 1
ATOM 2106 C C . LYS A 1 257 ? 33.875 9.927 -19.619 1.00 87.38 257 LYS A C 1
ATOM 2108 O O . LYS A 1 257 ? 32.665 9.937 -19.424 1.00 87.38 257 LYS A O 1
ATOM 2113 N N . GLN A 1 258 ? 34.430 10.404 -20.735 1.00 85.00 258 GLN A N 1
ATOM 2114 C CA . GLN A 1 258 ? 33.649 11.002 -21.831 1.00 85.00 258 GLN A CA 1
ATOM 2115 C C . GLN A 1 258 ? 32.664 10.008 -22.452 1.00 85.00 258 GLN A C 1
ATOM 2117 O O . GLN A 1 258 ? 31.499 10.338 -22.675 1.00 85.00 258 GLN A O 1
ATOM 2122 N N . GLU A 1 259 ? 33.116 8.778 -22.676 1.00 82.62 259 GLU A N 1
ATOM 2123 C CA . GLU A 1 259 ? 32.270 7.719 -23.214 1.00 82.62 259 GLU A CA 1
ATOM 2124 C C . GLU A 1 259 ? 31.149 7.350 -22.237 1.00 82.62 259 GLU A C 1
ATOM 2126 O O . GLU A 1 259 ? 29.999 7.192 -22.634 1.00 82.62 259 GLU A O 1
ATOM 2131 N N . THR A 1 260 ? 31.450 7.297 -20.937 1.00 82.62 260 THR A N 1
ATOM 2132 C CA . THR A 1 260 ? 30.447 7.042 -19.893 1.00 82.62 260 THR A CA 1
ATOM 2133 C C . THR A 1 260 ? 29.353 8.108 -19.874 1.00 82.62 260 THR A C 1
ATOM 2135 O O . THR A 1 260 ? 28.180 7.763 -19.768 1.00 82.62 260 THR A O 1
ATOM 2138 N N . GLU A 1 261 ? 29.705 9.389 -20.004 1.00 83.69 261 GLU A N 1
ATOM 2139 C CA . GLU A 1 261 ? 28.723 10.481 -20.088 1.00 83.69 261 GLU A CA 1
ATOM 2140 C C . GLU A 1 261 ? 27.859 10.373 -21.355 1.00 83.69 261 GLU A C 1
ATOM 2142 O O . GLU A 1 261 ? 26.636 10.477 -21.278 1.00 83.69 261 GLU A O 1
ATOM 2147 N N . THR A 1 262 ? 28.467 10.034 -22.495 1.00 80.38 262 THR A N 1
ATOM 2148 C CA . THR A 1 262 ? 27.746 9.800 -23.761 1.00 80.38 262 THR A CA 1
ATOM 2149 C C . THR A 1 262 ? 26.752 8.639 -23.637 1.00 80.38 262 THR A C 1
ATOM 2151 O O . THR A 1 262 ? 25.596 8.715 -24.058 1.00 80.38 262 THR A O 1
ATOM 2154 N N . LEU A 1 263 ? 27.170 7.542 -23.005 1.00 76.06 263 LEU A N 1
ATOM 2155 C CA . LEU A 1 263 ? 26.299 6.399 -22.743 1.00 76.06 263 LEU A CA 1
ATOM 2156 C C . LEU A 1 2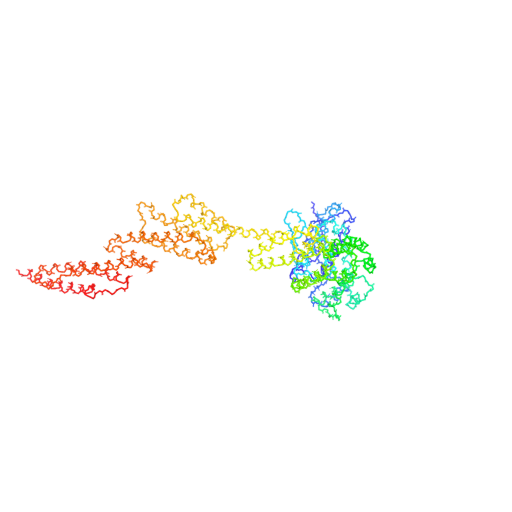63 ? 25.203 6.732 -21.735 1.00 76.06 263 LEU A C 1
ATOM 2158 O O . LEU A 1 263 ? 24.086 6.229 -21.859 1.00 76.06 263 LEU A O 1
ATOM 2162 N N . LYS A 1 264 ? 25.497 7.571 -20.741 1.00 80.06 264 LYS A N 1
ATOM 2163 C CA . LYS A 1 264 ? 24.522 7.996 -19.737 1.00 80.06 264 LYS A CA 1
ATOM 2164 C C . LYS A 1 264 ? 23.346 8.718 -20.395 1.00 80.06 264 LYS A C 1
ATOM 2166 O O . LYS A 1 264 ? 22.202 8.456 -20.026 1.00 80.06 264 LYS A O 1
ATOM 2171 N N . GLU A 1 265 ? 23.608 9.543 -21.408 1.00 75.69 265 GLU A N 1
ATOM 2172 C CA . GLU A 1 265 ? 22.567 10.155 -22.245 1.00 75.69 265 GLU A CA 1
ATOM 2173 C C . GLU A 1 265 ? 21.761 9.096 -23.012 1.00 75.69 265 GLU A C 1
ATOM 2175 O O . GLU A 1 265 ? 20.529 9.101 -22.969 1.00 75.69 265 GLU A O 1
ATOM 2180 N N . LYS A 1 266 ? 22.438 8.121 -23.634 1.00 68.25 266 LYS A N 1
ATOM 2181 C CA . LYS A 1 266 ? 21.788 7.025 -24.375 1.00 68.25 266 LYS A CA 1
ATOM 2182 C C . LYS A 1 266 ? 20.877 6.158 -23.499 1.00 68.25 266 LYS A C 1
ATOM 2184 O O . LYS A 1 266 ? 19.859 5.672 -23.983 1.00 68.25 266 LYS A O 1
ATOM 2189 N N . TYR A 1 267 ? 21.224 5.961 -22.229 1.00 70.00 267 TYR A N 1
ATOM 2190 C CA . TYR A 1 267 ? 20.469 5.143 -21.272 1.00 70.00 267 TYR A CA 1
ATOM 2191 C C . TYR A 1 267 ? 19.640 5.971 -20.279 1.00 70.00 267 TYR A C 1
ATOM 2193 O O . TYR A 1 267 ? 19.285 5.470 -19.209 1.00 70.00 267 TYR A O 1
ATOM 2201 N N . ALA A 1 268 ? 19.281 7.214 -20.622 1.00 67.62 268 ALA A N 1
ATOM 2202 C CA . ALA A 1 268 ? 18.483 8.102 -19.769 1.00 67.62 268 ALA A CA 1
ATOM 2203 C C . ALA A 1 268 ? 17.181 7.468 -19.238 1.00 67.62 268 ALA A C 1
ATOM 2205 O O . ALA A 1 268 ? 16.784 7.758 -18.107 1.00 67.62 268 ALA A O 1
ATOM 2206 N N . TYR A 1 269 ? 16.568 6.573 -20.020 1.00 58.00 269 TYR A N 1
ATOM 2207 C CA . TYR A 1 269 ? 15.314 5.874 -19.716 1.00 58.00 269 TYR A CA 1
ATOM 2208 C C . TYR A 1 269 ? 15.473 4.630 -18.825 1.00 58.00 269 TYR A C 1
ATOM 2210 O O . TYR A 1 269 ? 14.477 4.084 -18.351 1.00 58.00 269 TYR A O 1
ATOM 2218 N N . HIS A 1 270 ? 16.699 4.147 -18.598 1.00 64.38 270 HIS A N 1
ATOM 2219 C CA . HIS A 1 270 ? 16.957 2.938 -17.817 1.00 64.38 270 HIS A CA 1
ATOM 2220 C C . HIS A 1 270 ? 17.598 3.315 -16.470 1.00 64.38 270 HIS A C 1
ATOM 2222 O O . HIS A 1 270 ? 18.827 3.310 -16.357 1.00 64.38 270 HIS A O 1
ATOM 2228 N N . PRO A 1 271 ? 16.817 3.606 -15.408 1.00 70.75 271 PRO A N 1
ATOM 2229 C CA . PRO A 1 271 ? 17.322 4.248 -14.189 1.00 70.75 271 PRO A CA 1
ATOM 2230 C C . PRO A 1 271 ? 18.472 3.490 -13.517 1.00 70.75 271 PRO A C 1
ATOM 2232 O O . PRO A 1 271 ? 19.436 4.105 -13.069 1.00 70.75 271 PRO A O 1
ATOM 2235 N N . ALA A 1 272 ? 18.434 2.155 -13.511 1.00 68.62 272 ALA A N 1
ATOM 2236 C CA . ALA A 1 272 ? 19.520 1.347 -12.957 1.00 68.62 272 ALA A CA 1
ATOM 2237 C C . ALA A 1 272 ? 20.832 1.451 -13.763 1.00 68.62 272 ALA A C 1
ATOM 2239 O O . ALA A 1 272 ? 21.909 1.480 -13.172 1.00 68.62 272 ALA A O 1
ATOM 2240 N N . MET A 1 273 ? 20.738 1.555 -15.094 1.00 70.94 273 MET A N 1
ATOM 2241 C CA . MET A 1 273 ? 21.894 1.664 -15.991 1.00 70.94 273 MET A CA 1
ATOM 2242 C C . MET A 1 273 ? 22.453 3.078 -15.944 1.00 70.94 273 MET A C 1
ATOM 2244 O O . MET A 1 273 ? 23.655 3.266 -15.797 1.00 70.94 273 MET A O 1
ATOM 2248 N N . TRP A 1 274 ? 21.565 4.072 -15.996 1.00 81.88 274 TRP A N 1
ATOM 2249 C CA . TRP A 1 274 ? 21.923 5.472 -15.838 1.00 81.88 274 TRP A CA 1
ATOM 2250 C C . TRP A 1 274 ? 22.708 5.687 -14.549 1.00 81.88 274 TRP A C 1
ATOM 2252 O O . TRP A 1 274 ? 23.803 6.233 -14.586 1.00 81.88 274 TRP A O 1
ATOM 2262 N N . LEU A 1 275 ? 22.195 5.191 -13.416 1.00 78.88 275 LEU A N 1
ATOM 2263 C CA . LEU A 1 275 ? 22.886 5.327 -12.138 1.00 78.88 275 LEU A CA 1
ATOM 2264 C C . LEU A 1 275 ? 24.227 4.582 -12.127 1.00 78.88 275 LEU A C 1
ATOM 2266 O O . LEU A 1 275 ? 25.170 5.052 -11.502 1.00 78.88 275 LEU A O 1
ATOM 2270 N N . HIS A 1 276 ? 24.333 3.427 -12.794 1.00 77.06 276 HIS A N 1
ATOM 2271 C CA . HIS A 1 276 ? 25.603 2.709 -12.923 1.00 77.06 276 HIS A CA 1
ATOM 2272 C C . HIS A 1 276 ? 26.636 3.554 -13.678 1.00 77.06 276 HIS A C 1
ATOM 2274 O O . HIS A 1 276 ? 27.703 3.831 -13.132 1.00 77.06 276 HIS A O 1
ATOM 2280 N N . LEU A 1 277 ? 26.281 4.065 -14.857 1.00 79.50 277 LEU A N 1
ATOM 2281 C CA . LEU A 1 277 ? 27.132 4.955 -15.652 1.00 79.50 277 LEU A CA 1
ATOM 2282 C C . LEU A 1 277 ? 27.487 6.237 -14.876 1.00 79.50 277 LEU A C 1
ATOM 2284 O O . LEU A 1 277 ? 28.643 6.652 -14.832 1.00 79.50 277 LEU A O 1
ATOM 2288 N N . ASP A 1 278 ? 26.532 6.812 -14.149 1.00 85.31 278 ASP A N 1
ATOM 2289 C CA . ASP A 1 278 ? 26.745 8.012 -13.338 1.00 85.31 278 ASP A CA 1
ATOM 2290 C C . ASP A 1 278 ? 27.698 7.802 -12.141 1.00 85.31 278 ASP A C 1
ATOM 2292 O O . ASP A 1 278 ? 28.281 8.760 -11.627 1.00 85.31 278 ASP A O 1
ATOM 2296 N N . ARG A 1 279 ? 27.899 6.555 -11.693 1.00 82.50 279 ARG A N 1
ATOM 2297 C CA . ARG A 1 279 ? 28.924 6.183 -10.696 1.00 82.50 279 ARG A CA 1
ATOM 2298 C C . ARG A 1 279 ? 30.289 5.949 -11.334 1.00 82.50 279 ARG A C 1
ATOM 2300 O O . ARG A 1 279 ? 31.315 6.243 -10.713 1.00 82.50 279 ARG A O 1
ATOM 2307 N N . LEU A 1 280 ? 30.314 5.431 -12.559 1.00 81.56 280 LEU A N 1
ATOM 2308 C CA . LEU A 1 280 ? 31.547 5.181 -13.300 1.00 81.56 280 LEU A CA 1
ATOM 2309 C C . LEU A 1 280 ? 32.266 6.482 -13.673 1.00 81.56 280 LEU A C 1
ATOM 2311 O O . LEU A 1 280 ? 33.477 6.582 -13.485 1.00 81.56 280 LEU A O 1
ATOM 2315 N N . ALA A 1 281 ? 31.537 7.514 -14.099 1.00 84.38 281 ALA A N 1
ATOM 2316 C CA . ALA A 1 281 ? 32.122 8.799 -14.490 1.00 84.38 281 ALA A CA 1
ATOM 2317 C C . ALA A 1 281 ? 33.038 9.439 -13.413 1.00 84.38 281 ALA A C 1
ATOM 2319 O O . ALA A 1 281 ? 34.200 9.732 -13.721 1.00 84.38 281 ALA A O 1
ATOM 2320 N N . PRO A 1 282 ? 32.611 9.611 -12.142 1.00 83.88 282 PRO A N 1
ATOM 2321 C CA . PRO A 1 282 ? 33.480 10.148 -11.092 1.00 83.88 282 PRO A CA 1
ATOM 2322 C C . PRO A 1 282 ? 34.576 9.157 -10.658 1.00 83.88 282 PRO A C 1
ATOM 2324 O O . PRO A 1 282 ? 35.619 9.578 -10.158 1.00 83.88 282 PRO A O 1
ATOM 2327 N N . THR A 1 283 ? 34.381 7.853 -10.881 1.00 81.50 283 THR A N 1
ATOM 2328 C CA . THR A 1 283 ? 35.412 6.823 -10.657 1.00 81.50 283 THR A CA 1
ATOM 2329 C C . THR A 1 283 ? 36.560 6.977 -11.653 1.00 81.50 283 THR A C 1
ATOM 2331 O O . THR A 1 283 ? 37.723 7.008 -11.252 1.00 81.50 283 THR A O 1
ATOM 2334 N N . PHE A 1 284 ? 36.253 7.141 -12.942 1.00 85.31 284 PHE A N 1
ATOM 2335 C CA . PHE A 1 284 ? 37.266 7.379 -13.972 1.00 85.31 284 PHE A CA 1
ATOM 2336 C C . PHE A 1 284 ? 37.940 8.735 -13.813 1.00 85.31 284 PHE A C 1
ATOM 2338 O O . PHE A 1 284 ? 39.143 8.844 -14.021 1.00 85.31 284 PHE A O 1
ATOM 2345 N N . GLU A 1 285 ? 37.208 9.751 -13.362 1.00 84.50 285 GLU A N 1
ATOM 2346 C CA . GLU A 1 285 ? 37.809 11.026 -12.982 1.00 84.50 285 GLU A CA 1
ATOM 2347 C C . GLU A 1 285 ? 38.823 10.865 -11.845 1.00 84.50 285 GLU A C 1
ATOM 2349 O O . GLU A 1 285 ? 39.951 11.340 -11.965 1.00 84.50 285 GLU A O 1
ATOM 2354 N N . ALA A 1 286 ? 38.471 10.164 -10.764 1.00 81.38 286 ALA A N 1
ATOM 2355 C CA . ALA A 1 286 ? 39.407 9.902 -9.672 1.00 81.38 286 ALA A CA 1
ATOM 2356 C C . ALA A 1 286 ? 40.624 9.082 -10.144 1.00 81.38 286 ALA A C 1
ATOM 2358 O O . ALA A 1 286 ? 41.752 9.394 -9.761 1.00 81.38 286 ALA A O 1
ATOM 2359 N N . ALA A 1 287 ? 40.410 8.092 -11.017 1.00 81.75 287 ALA A N 1
ATOM 2360 C CA . ALA A 1 287 ? 41.470 7.274 -11.603 1.00 81.75 287 ALA A CA 1
ATOM 2361 C C . ALA A 1 287 ? 42.432 8.070 -12.500 1.00 81.75 287 ALA A C 1
ATOM 2363 O O . ALA A 1 287 ? 43.640 7.846 -12.405 1.00 81.75 287 ALA A O 1
ATOM 2364 N N . ASP A 1 288 ? 41.924 9.016 -13.303 1.00 82.25 288 ASP A N 1
ATOM 2365 C CA . ASP A 1 288 ? 42.724 9.942 -14.126 1.00 82.25 288 ASP A CA 1
ATOM 2366 C C . ASP A 1 288 ? 43.660 10.773 -13.239 1.00 82.25 288 ASP A C 1
ATOM 2368 O O . ASP A 1 288 ? 44.869 10.815 -13.458 1.00 82.25 288 ASP A O 1
ATOM 2372 N N . HIS A 1 289 ? 43.116 11.353 -12.164 1.00 79.75 289 HIS A N 1
ATOM 2373 C CA . HIS A 1 289 ? 43.867 12.228 -11.261 1.00 79.75 289 HIS A CA 1
ATOM 2374 C C . HIS A 1 289 ? 44.920 11.491 -10.427 1.00 79.75 289 HIS A C 1
ATOM 2376 O O . HIS A 1 289 ? 45.960 12.067 -10.115 1.00 79.75 289 HIS A O 1
ATOM 2382 N N . THR A 1 290 ? 44.672 10.236 -10.040 1.00 74.44 290 THR A N 1
ATOM 2383 C CA . THR A 1 290 ? 45.611 9.463 -9.208 1.00 74.44 290 THR A CA 1
ATOM 2384 C C . THR A 1 290 ? 46.449 8.461 -9.990 1.00 74.44 290 THR A C 1
ATOM 2386 O O . THR A 1 290 ? 47.195 7.705 -9.372 1.00 74.44 290 THR A O 1
ATOM 2389 N N . SER A 1 291 ? 46.299 8.394 -11.318 1.00 75.50 291 SER A N 1
ATOM 2390 C CA . SER A 1 291 ? 46.922 7.356 -12.153 1.00 75.50 291 SER A CA 1
ATOM 2391 C C . SER A 1 291 ? 46.686 5.940 -11.600 1.00 75.50 291 SER A C 1
ATOM 2393 O O . SER A 1 291 ? 47.614 5.136 -11.492 1.00 75.50 291 SER A O 1
ATOM 2395 N N . ALA A 1 292 ? 45.447 5.649 -11.182 1.00 74.00 292 ALA A N 1
ATOM 2396 C CA . ALA A 1 292 ? 45.109 4.359 -10.579 1.00 74.00 292 ALA A CA 1
ATOM 2397 C C . ALA A 1 292 ? 45.348 3.200 -11.563 1.00 74.00 292 ALA A C 1
ATOM 2399 O O . ALA A 1 292 ? 45.171 3.341 -12.775 1.00 74.00 292 ALA A O 1
ATOM 2400 N N . ASP A 1 293 ? 45.759 2.043 -11.039 1.00 74.50 293 ASP A N 1
ATOM 2401 C CA . ASP A 1 293 ? 45.938 0.844 -11.853 1.00 74.50 293 ASP A CA 1
ATOM 2402 C C . ASP A 1 293 ? 44.589 0.210 -12.238 1.00 74.50 293 ASP A C 1
ATOM 2404 O O . ASP A 1 293 ? 43.578 0.351 -11.547 1.00 74.50 293 ASP A O 1
ATOM 2408 N N . TYR A 1 294 ? 44.586 -0.502 -13.368 1.00 73.81 294 TYR A N 1
ATOM 2409 C CA . TYR A 1 294 ? 43.390 -1.139 -13.925 1.00 73.81 294 TYR A CA 1
ATOM 2410 C C . TYR A 1 294 ? 42.715 -2.100 -12.941 1.00 73.81 294 TYR A C 1
ATOM 2412 O O . TYR A 1 294 ? 41.494 -2.116 -12.856 1.00 73.81 294 TYR A O 1
ATOM 2420 N N . GLN A 1 295 ? 43.489 -2.875 -12.175 1.00 72.88 295 GLN A N 1
ATOM 2421 C CA . GLN A 1 295 ? 42.939 -3.849 -11.228 1.00 72.88 295 GLN A CA 1
ATOM 2422 C C . GLN A 1 295 ? 42.154 -3.165 -10.104 1.00 72.88 295 GLN A C 1
ATOM 2424 O O . GLN A 1 295 ? 41.080 -3.637 -9.736 1.00 72.88 295 GLN A O 1
ATOM 2429 N N . THR A 1 296 ? 42.649 -2.032 -9.603 1.00 68.88 296 THR A N 1
ATOM 2430 C CA . THR A 1 296 ? 41.973 -1.227 -8.578 1.00 68.88 296 THR A CA 1
ATOM 2431 C C . THR A 1 296 ? 40.660 -0.649 -9.102 1.00 68.88 296 THR A C 1
ATOM 2433 O O . THR A 1 296 ? 39.638 -0.737 -8.422 1.00 68.88 296 THR A O 1
ATOM 2436 N N . VAL A 1 297 ? 40.665 -0.098 -10.322 1.00 72.06 297 VAL A N 1
ATOM 2437 C CA . VAL A 1 297 ? 39.452 0.446 -10.953 1.00 72.06 297 VAL A CA 1
ATOM 2438 C C . VAL A 1 297 ? 38.453 -0.675 -11.253 1.00 72.06 297 VAL A C 1
ATOM 2440 O O . VAL A 1 297 ? 37.292 -0.559 -10.881 1.00 72.06 297 VAL A O 1
ATOM 2443 N N . ASN A 1 298 ? 38.892 -1.792 -11.836 1.00 70.69 298 ASN A N 1
ATOM 2444 C CA . ASN A 1 298 ? 38.021 -2.914 -12.192 1.00 70.69 298 ASN A CA 1
ATOM 2445 C C . ASN A 1 298 ? 37.368 -3.564 -10.961 1.00 70.69 298 ASN A C 1
ATOM 2447 O O . ASN A 1 298 ? 36.162 -3.781 -10.950 1.00 70.69 298 ASN A O 1
ATOM 2451 N N . ALA A 1 299 ? 38.127 -3.781 -9.881 1.00 67.12 299 ALA A N 1
ATOM 2452 C CA . ALA A 1 299 ? 37.574 -4.295 -8.627 1.00 67.12 299 ALA A CA 1
ATOM 2453 C C . ALA A 1 299 ? 36.517 -3.353 -8.021 1.00 67.12 299 ALA A C 1
ATOM 2455 O O . ALA A 1 299 ? 35.582 -3.805 -7.358 1.00 67.12 299 ALA A O 1
ATOM 2456 N N . PHE A 1 300 ? 36.660 -2.042 -8.233 1.00 67.56 300 PHE A N 1
ATOM 2457 C CA . PHE A 1 300 ? 35.666 -1.057 -7.822 1.00 67.56 300 PHE A CA 1
ATOM 2458 C C . PHE A 1 300 ? 34.411 -1.106 -8.702 1.00 67.56 300 PHE A C 1
ATOM 2460 O O . PHE A 1 300 ? 33.302 -1.105 -8.169 1.00 67.56 300 PHE A O 1
ATOM 2467 N N . VAL A 1 301 ? 34.579 -1.197 -10.026 1.00 67.62 301 VAL A N 1
ATOM 2468 C CA . VAL A 1 301 ? 33.477 -1.341 -10.991 1.00 67.62 301 VAL A CA 1
ATOM 2469 C C . VAL A 1 301 ? 32.651 -2.589 -10.684 1.00 67.62 301 VAL A C 1
ATOM 2471 O O . VAL A 1 301 ? 31.453 -2.460 -10.431 1.00 67.62 301 VAL A O 1
ATOM 2474 N N . GLU A 1 302 ? 33.287 -3.756 -10.570 1.00 66.69 302 GLU A N 1
ATOM 2475 C CA . GLU A 1 302 ? 32.620 -5.031 -10.267 1.00 66.69 302 GLU A CA 1
ATOM 2476 C C . GLU A 1 302 ? 31.854 -4.979 -8.936 1.00 66.69 302 GLU A C 1
ATOM 2478 O O . GLU A 1 302 ? 30.704 -5.403 -8.844 1.00 66.69 302 GLU A O 1
ATOM 2483 N N . ARG A 1 303 ? 32.452 -4.404 -7.885 1.00 61.88 303 ARG A N 1
ATOM 2484 C CA . ARG A 1 303 ? 31.771 -4.255 -6.587 1.00 61.88 303 ARG A CA 1
ATOM 2485 C C . ARG A 1 303 ? 30.624 -3.259 -6.636 1.00 61.88 303 ARG A C 1
ATOM 2487 O O . ARG A 1 303 ? 29.634 -3.455 -5.937 1.00 61.88 303 ARG A O 1
ATOM 2494 N N . SER A 1 304 ? 30.740 -2.208 -7.446 1.00 59.25 304 SER A N 1
ATOM 2495 C CA . SER A 1 304 ? 29.627 -1.293 -7.672 1.00 59.25 304 SER A CA 1
ATOM 2496 C C . SER A 1 304 ? 28.471 -2.030 -8.353 1.00 59.25 304 SER A C 1
ATOM 2498 O O . SER A 1 304 ? 27.351 -1.923 -7.879 1.00 59.25 304 SER A O 1
ATOM 2500 N N . GLU A 1 305 ? 28.717 -2.868 -9.362 1.00 57.28 305 GLU A N 1
ATOM 2501 C CA . GLU A 1 305 ? 27.681 -3.655 -10.054 1.00 57.28 305 GLU A CA 1
ATOM 2502 C C . GLU A 1 305 ? 26.926 -4.620 -9.133 1.00 57.28 305 GLU A C 1
ATOM 2504 O O . GLU A 1 305 ? 25.707 -4.762 -9.250 1.00 57.28 305 GLU A O 1
ATOM 2509 N N . VAL A 1 306 ? 27.623 -5.242 -8.179 1.00 53.31 306 VAL A N 1
ATOM 2510 C CA . VAL A 1 306 ? 27.024 -6.163 -7.197 1.00 53.31 306 VAL A CA 1
ATOM 2511 C C . VAL A 1 306 ? 25.963 -5.473 -6.328 1.00 53.31 306 VAL A C 1
ATOM 2513 O O . VAL A 1 306 ? 24.947 -6.086 -6.009 1.00 53.31 306 VAL A O 1
ATOM 2516 N N . ILE A 1 307 ? 26.111 -4.174 -6.042 1.00 49.34 307 ILE A N 1
ATOM 2517 C CA . ILE A 1 307 ? 25.109 -3.368 -5.313 1.00 49.34 307 ILE A CA 1
ATOM 2518 C C . ILE A 1 307 ? 23.793 -3.216 -6.125 1.00 49.34 307 ILE A C 1
ATOM 2520 O O . ILE A 1 307 ? 22.765 -2.807 -5.576 1.00 49.34 307 ILE A O 1
ATOM 2524 N N . PHE A 1 308 ? 23.785 -3.561 -7.423 1.00 48.66 308 PHE A N 1
ATOM 2525 C CA . PHE A 1 308 ? 22.654 -3.368 -8.348 1.00 48.66 308 PHE A CA 1
ATOM 2526 C C . PHE A 1 308 ? 22.071 -4.641 -8.957 1.00 48.66 308 PHE A C 1
ATOM 2528 O O . PHE A 1 308 ? 20.978 -4.574 -9.515 1.00 48.66 308 PHE A O 1
ATOM 2535 N N . ALA A 1 309 ? 22.760 -5.779 -8.890 1.00 45.53 309 ALA A N 1
ATOM 2536 C CA . ALA A 1 309 ? 22.348 -6.980 -9.619 1.00 45.53 309 ALA A CA 1
ATOM 2537 C C . ALA A 1 309 ? 21.052 -7.637 -9.097 1.00 45.53 309 ALA A C 1
ATOM 2539 O O . ALA A 1 309 ? 20.512 -8.512 -9.776 1.00 45.53 309 ALA A O 1
ATOM 2540 N N . TYR A 1 310 ? 20.540 -7.216 -7.939 1.00 45.78 310 TYR A N 1
ATOM 2541 C CA . TYR A 1 310 ? 19.436 -7.883 -7.258 1.00 45.78 310 TYR A CA 1
ATOM 2542 C C . TYR A 1 310 ? 18.215 -6.963 -7.146 1.00 45.78 310 TYR A C 1
ATOM 2544 O O . TYR A 1 310 ? 18.245 -5.922 -6.492 1.00 45.78 310 TYR A O 1
ATOM 2552 N N . ASP A 1 311 ? 17.128 -7.367 -7.813 1.00 41.22 311 ASP A N 1
ATOM 2553 C CA . ASP A 1 311 ? 15.814 -6.704 -7.776 1.00 41.22 311 ASP A CA 1
ATOM 2554 C C . ASP A 1 311 ? 15.046 -6.996 -6.466 1.00 41.22 311 ASP A C 1
ATOM 2556 O O . ASP A 1 311 ? 13.895 -6.586 -6.320 1.00 41.22 311 ASP A O 1
ATOM 2560 N N . GLN A 1 312 ? 15.658 -7.716 -5.518 1.00 42.19 312 GLN A N 1
ATOM 2561 C CA . GLN A 1 312 ? 15.042 -8.176 -4.272 1.00 42.19 312 GLN A CA 1
ATOM 2562 C C . GLN A 1 312 ? 15.773 -7.575 -3.049 1.00 42.19 312 GLN A C 1
ATOM 2564 O O . GLN A 1 312 ? 17.004 -7.621 -3.000 1.00 42.19 312 GLN A O 1
ATOM 2569 N N . PRO A 1 313 ? 15.053 -7.001 -2.063 1.00 41.03 313 PRO A N 1
ATOM 2570 C CA . PRO A 1 313 ? 15.649 -6.344 -0.892 1.00 41.03 313 PRO A CA 1
ATOM 2571 C C . PRO A 1 313 ? 16.506 -7.254 0.003 1.00 41.03 313 PRO A C 1
ATOM 2573 O O . PRO A 1 313 ? 17.510 -6.792 0.545 1.00 41.03 313 PRO A O 1
ATOM 2576 N N . ASP A 1 314 ? 16.150 -8.534 0.118 1.00 40.25 314 ASP A N 1
ATOM 2577 C CA . ASP A 1 314 ? 16.730 -9.460 1.106 1.00 40.25 314 ASP A CA 1
ATOM 2578 C C . ASP A 1 314 ? 18.182 -9.866 0.776 1.00 40.25 314 ASP A C 1
ATOM 2580 O O . ASP A 1 314 ? 18.978 -10.176 1.661 1.00 40.25 314 ASP A O 1
ATOM 2584 N N . GLU A 1 315 ? 18.580 -9.796 -0.497 1.00 42.00 315 GLU A N 1
ATOM 2585 C CA . GLU A 1 315 ? 19.951 -10.100 -0.938 1.00 42.00 315 GLU A CA 1
ATOM 2586 C C . GLU A 1 315 ? 20.910 -8.904 -0.769 1.00 42.00 315 GLU A C 1
ATOM 2588 O O . GLU A 1 315 ? 22.133 -9.079 -0.730 1.00 42.00 315 GLU A O 1
ATOM 2593 N N . ALA A 1 316 ? 20.378 -7.683 -0.615 1.00 41.03 316 ALA A N 1
ATOM 2594 C CA . ALA A 1 316 ? 21.170 -6.462 -0.452 1.00 41.03 316 ALA A CA 1
ATOM 2595 C C . ALA A 1 316 ? 21.810 -6.344 0.948 1.00 41.03 316 ALA A C 1
ATOM 2597 O O . ALA A 1 316 ? 22.907 -5.788 1.085 1.00 41.03 316 ALA A O 1
ATOM 2598 N N . GLU A 1 317 ? 21.166 -6.886 1.987 1.00 39.41 317 GLU A N 1
ATOM 2599 C CA . GLU A 1 317 ? 21.651 -6.857 3.376 1.00 39.41 317 GLU A CA 1
ATOM 2600 C C . GLU A 1 317 ? 22.888 -7.752 3.576 1.00 39.41 317 GLU A C 1
ATOM 2602 O O . GLU A 1 317 ? 23.877 -7.332 4.181 1.00 39.41 317 GLU A O 1
ATOM 2607 N N . ALA A 1 318 ? 22.891 -8.944 2.972 1.00 44.09 318 ALA A N 1
ATOM 2608 C CA . ALA A 1 318 ? 23.997 -9.901 3.063 1.00 44.09 318 ALA A CA 1
ATOM 2609 C C . ALA A 1 318 ? 25.273 -9.458 2.314 1.00 44.09 318 ALA A C 1
ATOM 2611 O O . ALA A 1 318 ? 26.361 -9.962 2.589 1.00 44.09 318 ALA A O 1
ATOM 2612 N N . GLN A 1 319 ? 25.158 -8.536 1.350 1.00 44.75 319 GLN A N 1
ATOM 2613 C CA . GLN A 1 319 ? 26.272 -8.145 0.475 1.00 44.75 319 GLN A CA 1
ATOM 2614 C C . GLN A 1 319 ? 26.790 -6.723 0.731 1.00 44.75 319 GLN A C 1
ATOM 2616 O O . GLN A 1 319 ? 27.967 -6.457 0.479 1.00 44.75 319 GLN A O 1
ATOM 2621 N N . THR A 1 320 ? 25.988 -5.822 1.312 1.00 42.78 320 THR A N 1
ATOM 2622 C CA . THR A 1 320 ? 26.466 -4.498 1.770 1.00 42.78 320 THR A CA 1
ATOM 2623 C C . THR A 1 320 ? 27.454 -4.593 2.939 1.00 42.78 320 THR A C 1
ATOM 2625 O O . THR A 1 320 ? 28.341 -3.748 3.057 1.00 42.78 320 THR A O 1
ATOM 2628 N N . THR A 1 321 ? 27.407 -5.674 3.723 1.00 43.56 321 THR A N 1
ATOM 2629 C CA . THR A 1 321 ? 28.415 -6.032 4.742 1.00 43.56 321 THR A CA 1
ATOM 2630 C C . THR A 1 321 ? 29.807 -6.315 4.149 1.00 43.56 321 THR A C 1
ATOM 2632 O O . THR A 1 321 ? 30.802 -6.255 4.867 1.00 43.56 321 THR A O 1
ATOM 2635 N N . SER A 1 322 ? 29.916 -6.580 2.837 1.00 42.28 322 SER A N 1
ATOM 2636 C CA . SER A 1 322 ? 31.184 -6.914 2.161 1.00 42.28 322 SER A CA 1
ATOM 2637 C C . SER A 1 322 ? 32.014 -5.704 1.693 1.00 42.28 322 SER A C 1
ATOM 2639 O O . SER A 1 322 ? 33.177 -5.861 1.299 1.00 42.28 322 SER A O 1
ATOM 2641 N N . LEU A 1 323 ? 31.482 -4.479 1.800 1.00 46.69 323 LEU A N 1
ATOM 2642 C CA . LEU A 1 323 ? 32.262 -3.237 1.697 1.00 46.69 323 LEU A CA 1
ATOM 2643 C C . LEU A 1 323 ? 33.026 -2.990 3.012 1.00 46.69 323 LEU A C 1
ATOM 2645 O O . LEU A 1 323 ? 32.914 -1.931 3.621 1.00 46.69 323 LEU A O 1
ATOM 2649 N N . GLY A 1 324 ? 33.761 -3.995 3.492 1.00 50.75 324 GLY A N 1
ATOM 2650 C CA . GLY A 1 324 ? 34.492 -3.910 4.754 1.00 50.75 324 GLY A CA 1
ATOM 2651 C C . GLY A 1 324 ? 35.511 -2.768 4.755 1.00 50.75 324 GLY A C 1
ATOM 2652 O O . GLY A 1 324 ? 36.046 -2.397 3.702 1.00 50.75 324 GLY A O 1
ATOM 2653 N N . GLU A 1 325 ? 35.821 -2.255 5.950 1.00 46.28 325 GLU A N 1
ATOM 2654 C CA . GLU A 1 325 ? 36.858 -1.237 6.175 1.00 46.28 325 GLU A CA 1
ATOM 2655 C C . GLU A 1 325 ? 38.174 -1.588 5.467 1.00 46.28 325 GLU A C 1
ATOM 2657 O O . GLU A 1 325 ? 38.826 -0.699 4.944 1.00 46.28 325 GLU A O 1
ATOM 2662 N N . ASP A 1 326 ? 38.524 -2.868 5.318 1.00 49.31 326 ASP A N 1
ATOM 2663 C CA . ASP A 1 326 ? 39.727 -3.331 4.610 1.00 49.31 326 ASP A CA 1
ATOM 2664 C C . ASP A 1 326 ? 39.780 -3.011 3.106 1.00 49.31 326 ASP A C 1
ATOM 2666 O O . ASP A 1 326 ? 40.867 -2.863 2.541 1.00 49.31 326 ASP A O 1
ATOM 2670 N N . PHE A 1 327 ? 38.638 -2.929 2.417 1.00 50.72 327 PHE A N 1
ATOM 2671 C CA . PHE A 1 327 ? 38.596 -2.514 1.008 1.00 50.72 327 PHE A CA 1
ATOM 2672 C C . PHE A 1 327 ? 38.772 -1.000 0.885 1.00 50.72 327 PHE A C 1
ATOM 2674 O O . PHE A 1 327 ? 39.530 -0.513 0.045 1.00 50.72 327 PHE A O 1
ATOM 2681 N N . VAL A 1 328 ? 38.128 -0.267 1.792 1.00 47.94 328 VAL A N 1
ATOM 2682 C CA . VAL A 1 328 ? 38.229 1.188 1.923 1.00 47.94 328 VAL A CA 1
ATOM 2683 C C . VAL A 1 328 ? 39.642 1.590 2.341 1.00 47.94 328 VAL A C 1
ATOM 2685 O O . VAL A 1 328 ? 40.203 2.522 1.781 1.00 47.94 328 VAL A O 1
ATOM 2688 N N . ASN A 1 329 ? 40.269 0.831 3.236 1.00 49.97 329 ASN A N 1
ATOM 2689 C CA . ASN A 1 329 ? 41.635 1.028 3.703 1.00 49.97 329 ASN A CA 1
ATOM 2690 C C . ASN A 1 329 ? 42.670 0.698 2.620 1.00 49.97 329 ASN A C 1
ATOM 2692 O O . ASN A 1 329 ? 43.691 1.375 2.532 1.00 49.97 329 ASN A O 1
ATOM 2696 N N . ARG A 1 330 ? 42.395 -0.264 1.726 1.00 52.44 330 ARG A N 1
ATOM 2697 C CA . ARG A 1 330 ? 43.218 -0.510 0.526 1.00 52.44 330 ARG A CA 1
ATOM 2698 C C . ARG A 1 330 ? 43.134 0.625 -0.499 1.00 52.44 330 ARG A C 1
ATOM 2700 O O . ARG A 1 330 ? 44.148 0.948 -1.113 1.00 52.44 330 ARG A O 1
ATOM 2707 N N . LEU A 1 331 ? 41.972 1.266 -0.639 1.00 45.47 331 LEU A N 1
ATOM 2708 C CA . LEU A 1 331 ? 41.814 2.500 -1.421 1.00 45.47 331 LEU A CA 1
ATOM 2709 C C . LEU A 1 331 ? 42.467 3.710 -0.716 1.00 45.47 331 LEU A C 1
ATOM 2711 O O . LEU A 1 331 ? 43.137 4.513 -1.365 1.00 45.47 331 LEU A O 1
ATOM 2715 N N . HIS A 1 332 ? 42.349 3.811 0.615 1.00 41.94 332 HIS A N 1
ATOM 2716 C CA . HIS A 1 332 ? 43.001 4.836 1.444 1.00 41.94 332 HIS A CA 1
ATOM 2717 C C . HIS A 1 332 ? 44.527 4.696 1.496 1.00 41.94 332 HIS A C 1
ATOM 2719 O O . HIS A 1 332 ? 45.214 5.707 1.619 1.00 41.94 332 HIS A O 1
ATOM 2725 N N . GLY A 1 333 ? 45.078 3.488 1.334 1.00 45.59 333 GLY A N 1
ATOM 2726 C CA . GLY A 1 333 ? 46.524 3.231 1.324 1.00 45.59 333 GLY A CA 1
ATOM 2727 C C . GLY A 1 333 ? 47.297 3.967 0.220 1.00 45.59 333 GLY A C 1
ATOM 2728 O O . GLY A 1 333 ? 48.523 4.008 0.262 1.00 45.59 333 GLY A O 1
ATOM 2729 N N . LYS A 1 334 ? 46.596 4.588 -0.742 1.00 45.62 334 LYS A N 1
ATOM 2730 C CA . LYS A 1 334 ? 47.162 5.490 -1.762 1.00 45.62 334 LYS A CA 1
ATOM 2731 C C . LYS A 1 334 ? 46.602 6.926 -1.706 1.00 45.62 334 LYS A C 1
ATOM 2733 O O . LYS A 1 334 ? 46.968 7.747 -2.541 1.00 45.62 334 LYS A O 1
ATOM 2738 N N . ALA A 1 335 ? 45.737 7.256 -0.745 1.00 42.25 335 ALA A N 1
ATOM 2739 C CA . ALA A 1 335 ? 45.050 8.545 -0.643 1.00 42.25 335 ALA A CA 1
ATOM 2740 C C . ALA A 1 335 ? 45.218 9.158 0.758 1.00 42.25 335 ALA A C 1
ATOM 2742 O O . ALA A 1 335 ? 44.285 9.230 1.551 1.00 42.25 335 ALA A O 1
ATOM 2743 N N . THR A 1 336 ? 46.423 9.642 1.052 1.00 42.06 336 THR A N 1
ATOM 2744 C CA . THR A 1 336 ? 46.793 10.308 2.315 1.00 42.06 336 THR A CA 1
ATOM 2745 C C . THR A 1 336 ? 46.259 11.740 2.462 1.00 42.06 336 THR A C 1
ATOM 2747 O O . THR A 1 336 ? 46.611 12.425 3.418 1.00 42.06 336 THR A O 1
ATOM 2750 N N . VAL A 1 337 ? 45.402 12.219 1.553 1.00 47.97 337 VAL A N 1
ATOM 2751 C CA . VAL A 1 337 ? 44.894 13.600 1.568 1.00 47.97 337 VAL A CA 1
ATOM 2752 C C . VAL A 1 337 ? 43.368 13.601 1.633 1.00 47.97 337 VAL A C 1
ATOM 2754 O O . VAL A 1 337 ? 42.695 12.989 0.798 1.00 47.97 337 VAL A O 1
ATOM 2757 N N . GLU A 1 338 ? 42.812 14.337 2.600 1.00 46.31 338 GLU A N 1
ATOM 2758 C CA . GLU A 1 338 ? 41.367 14.506 2.832 1.00 46.31 338 GLU A CA 1
ATOM 2759 C C . GLU A 1 338 ? 40.583 15.043 1.616 1.00 46.31 338 GLU A C 1
ATOM 2761 O O . GLU A 1 338 ? 39.353 14.990 1.611 1.00 46.31 338 GLU A O 1
ATOM 2766 N N . THR A 1 339 ? 41.281 15.504 0.573 1.00 51.41 339 THR A N 1
ATOM 2767 C CA . THR A 1 339 ? 40.747 16.065 -0.676 1.00 51.41 339 THR A CA 1
ATOM 2768 C C . THR A 1 339 ? 40.731 15.092 -1.863 1.00 51.41 339 THR A C 1
ATOM 2770 O O . THR A 1 339 ? 40.342 15.494 -2.961 1.00 51.41 339 THR A O 1
ATOM 2773 N N . SER A 1 340 ? 41.130 13.824 -1.691 1.00 67.25 340 SER A N 1
ATOM 2774 C CA . SER A 1 340 ? 41.227 12.876 -2.812 1.00 67.25 340 SER A CA 1
ATOM 2775 C C . SER A 1 340 ? 39.873 12.605 -3.491 1.00 67.25 340 SER A C 1
ATOM 2777 O O . SER A 1 340 ? 38.844 12.413 -2.836 1.00 67.25 340 SER A O 1
ATOM 2779 N N . GLY A 1 341 ? 39.871 12.551 -4.830 1.00 69.31 341 GLY A N 1
ATOM 2780 C CA . GLY A 1 341 ? 38.678 12.233 -5.627 1.00 69.31 341 GLY A CA 1
ATOM 2781 C C . GLY A 1 341 ? 38.016 10.915 -5.204 1.00 69.31 341 GLY A C 1
ATOM 2782 O O . GLY A 1 341 ? 36.795 10.848 -5.107 1.00 69.31 341 GLY A O 1
ATOM 2783 N N . TRP A 1 342 ? 38.809 9.911 -4.817 1.00 70.69 342 TRP A N 1
ATOM 2784 C CA . TRP A 1 342 ? 38.333 8.606 -4.342 1.00 70.69 342 TRP A CA 1
ATOM 2785 C C . TRP A 1 342 ? 37.462 8.673 -3.085 1.00 70.69 342 TRP A C 1
ATOM 2787 O O . TRP A 1 342 ? 36.446 7.981 -3.015 1.00 70.69 342 TRP A O 1
ATOM 2797 N N . LYS A 1 343 ? 37.785 9.548 -2.122 1.00 71.69 343 LYS A N 1
ATOM 2798 C CA . LYS A 1 343 ? 36.956 9.747 -0.920 1.00 71.69 343 LYS A CA 1
ATOM 2799 C C . LYS A 1 343 ? 35.568 10.280 -1.284 1.00 71.69 343 LYS A C 1
ATOM 2801 O O . LYS A 1 343 ? 34.579 9.859 -0.682 1.00 71.69 343 LYS A O 1
ATOM 2806 N N . LYS A 1 344 ? 35.473 11.161 -2.290 1.00 76.25 344 LYS A N 1
ATOM 2807 C CA . LYS A 1 344 ? 34.186 11.676 -2.796 1.00 76.25 344 LYS A CA 1
ATOM 2808 C C . LYS A 1 344 ? 33.357 10.570 -3.451 1.00 76.25 344 LYS A C 1
ATOM 2810 O O . LYS A 1 344 ? 32.175 10.454 -3.133 1.00 76.25 344 LYS A O 1
ATOM 2815 N N . VAL A 1 345 ? 33.974 9.739 -4.299 1.00 76.38 345 VAL A N 1
ATOM 2816 C CA . VAL A 1 345 ? 33.293 8.594 -4.937 1.00 76.38 345 VAL A CA 1
ATOM 2817 C C . VAL A 1 345 ? 32.778 7.620 -3.874 1.00 76.38 345 VAL A C 1
ATOM 2819 O O . VAL A 1 345 ? 31.596 7.279 -3.872 1.00 76.38 345 VAL A O 1
ATOM 2822 N N . TYR A 1 346 ? 33.628 7.235 -2.919 1.00 72.06 346 TYR A N 1
ATOM 2823 C CA . TYR A 1 346 ? 33.251 6.327 -1.836 1.00 72.06 346 TYR A CA 1
ATOM 2824 C C . TYR A 1 346 ? 32.109 6.884 -0.977 1.00 72.06 346 TYR A C 1
ATOM 2826 O O . TYR A 1 346 ? 31.104 6.208 -0.769 1.00 72.06 346 TYR A O 1
ATOM 2834 N N . THR A 1 347 ? 32.223 8.140 -0.529 1.00 73.19 347 THR A N 1
ATOM 2835 C CA . THR A 1 347 ? 31.186 8.800 0.284 1.00 73.19 347 THR A CA 1
ATOM 2836 C C . THR A 1 347 ? 29.840 8.796 -0.434 1.00 73.19 347 THR A C 1
ATOM 2838 O O . THR A 1 347 ? 28.805 8.537 0.179 1.00 73.19 347 THR A O 1
ATOM 2841 N N . ARG A 1 348 ? 29.849 9.056 -1.744 1.00 79.75 348 ARG A N 1
ATOM 2842 C CA . ARG A 1 348 ? 28.645 9.043 -2.570 1.00 79.75 348 ARG A CA 1
ATOM 2843 C C . ARG A 1 348 ? 28.018 7.648 -2.655 1.00 79.75 348 ARG A C 1
ATOM 2845 O O . ARG A 1 348 ? 26.822 7.525 -2.403 1.00 79.75 348 ARG A O 1
ATOM 2852 N N . LEU A 1 349 ? 28.801 6.613 -2.964 1.00 73.38 349 LEU A N 1
ATOM 2853 C CA . LEU A 1 349 ? 28.295 5.235 -3.024 1.00 73.38 349 LEU A CA 1
ATOM 2854 C C . LEU A 1 349 ? 27.747 4.765 -1.676 1.00 73.38 349 LEU A C 1
ATOM 2856 O O . LEU A 1 349 ? 26.678 4.161 -1.619 1.00 73.38 349 LEU A O 1
ATOM 2860 N N . TRP A 1 350 ? 28.447 5.090 -0.589 1.00 71.38 350 TRP A N 1
ATOM 2861 C CA . TRP A 1 350 ? 28.000 4.769 0.760 1.00 71.38 350 TRP A CA 1
ATOM 2862 C C . TRP A 1 350 ? 26.672 5.448 1.098 1.00 71.38 350 TRP A C 1
ATOM 2864 O O . TRP A 1 350 ? 25.764 4.800 1.613 1.00 71.38 350 TRP A O 1
ATOM 2874 N N . ARG A 1 351 ? 26.516 6.736 0.764 1.00 75.69 351 ARG A N 1
ATOM 2875 C CA . ARG A 1 351 ? 25.246 7.461 0.936 1.00 75.69 351 ARG A CA 1
ATOM 2876 C C . ARG A 1 351 ? 24.107 6.808 0.165 1.00 75.69 351 ARG A C 1
ATOM 2878 O O . ARG A 1 351 ? 23.008 6.708 0.703 1.00 75.69 351 ARG A O 1
ATOM 2885 N N . GLU A 1 352 ? 24.365 6.346 -1.055 1.00 77.62 352 GLU A N 1
ATOM 2886 C CA . GLU A 1 352 ? 23.355 5.679 -1.873 1.00 77.62 352 GLU A CA 1
ATOM 2887 C C . GLU A 1 352 ? 22.936 4.324 -1.280 1.00 77.62 352 GLU A C 1
ATOM 2889 O O . GLU A 1 352 ? 21.744 4.054 -1.127 1.00 77.62 352 GLU A O 1
ATOM 2894 N N . ALA A 1 353 ? 23.904 3.495 -0.878 1.00 70.19 353 ALA A N 1
ATOM 2895 C CA . ALA A 1 353 ? 23.639 2.215 -0.221 1.00 70.19 353 ALA A CA 1
ATOM 2896 C C . ALA A 1 353 ? 22.895 2.408 1.112 1.00 70.19 353 ALA A C 1
ATOM 2898 O O . ALA A 1 353 ? 21.880 1.759 1.370 1.00 70.19 353 ALA A O 1
ATOM 2899 N N . ALA A 1 354 ? 23.341 3.366 1.928 1.00 67.56 354 ALA A N 1
ATOM 2900 C CA . ALA A 1 354 ? 22.706 3.699 3.197 1.00 67.56 354 ALA A CA 1
ATOM 2901 C C . ALA A 1 354 ? 21.293 4.278 3.015 1.00 67.56 354 ALA A C 1
ATOM 2903 O O . ALA A 1 354 ? 20.431 4.024 3.853 1.00 67.56 354 ALA A O 1
ATOM 2904 N N . TYR A 1 355 ? 21.037 5.038 1.943 1.00 81.75 355 TYR A N 1
ATOM 2905 C CA . TYR A 1 355 ? 19.692 5.499 1.585 1.00 81.75 355 TYR A CA 1
ATOM 2906 C C . TYR A 1 355 ? 18.763 4.309 1.328 1.00 81.75 355 TYR A C 1
ATOM 2908 O O . TYR A 1 355 ? 17.683 4.252 1.911 1.00 81.75 355 TYR A O 1
ATOM 2916 N N . ARG A 1 356 ? 19.202 3.333 0.520 1.00 75.75 356 ARG A N 1
ATOM 2917 C CA . ARG A 1 356 ? 18.402 2.143 0.182 1.00 75.75 356 ARG A CA 1
ATOM 2918 C C . ARG A 1 356 ? 18.065 1.311 1.413 1.00 75.75 356 ARG A C 1
ATOM 2920 O O . ARG A 1 356 ? 16.897 1.001 1.623 1.00 75.75 356 ARG A O 1
ATOM 2927 N N . LEU A 1 357 ? 19.067 1.008 2.240 1.00 70.56 357 LEU A N 1
ATOM 2928 C CA . LEU A 1 357 ? 18.878 0.249 3.479 1.00 70.56 357 LEU A CA 1
ATOM 2929 C C . LEU A 1 357 ? 17.952 0.986 4.450 1.00 70.56 357 LEU A C 1
ATOM 2931 O O . LEU A 1 357 ? 17.005 0.402 4.968 1.00 70.56 357 LEU A O 1
ATOM 2935 N N . ALA A 1 358 ? 18.171 2.288 4.658 1.00 76.06 358 ALA A N 1
ATOM 2936 C CA . ALA A 1 358 ? 17.312 3.082 5.532 1.00 76.06 358 ALA A CA 1
ATOM 2937 C C . ALA A 1 358 ? 15.863 3.128 5.025 1.00 76.06 358 ALA A C 1
ATOM 2939 O O . ALA A 1 358 ? 14.940 3.066 5.830 1.00 76.06 358 ALA A O 1
ATOM 2940 N N . LEU A 1 359 ? 15.661 3.212 3.708 1.00 82.94 359 LEU A N 1
ATOM 2941 C CA . LEU A 1 359 ? 14.337 3.226 3.092 1.00 82.94 359 LEU A CA 1
ATOM 2942 C C . LEU A 1 359 ? 13.634 1.871 3.199 1.00 82.94 359 LEU A C 1
ATOM 2944 O O . LEU A 1 359 ? 12.430 1.827 3.445 1.00 82.94 359 LEU A O 1
ATOM 2948 N N . TYR A 1 360 ? 14.377 0.779 3.037 1.00 80.00 360 TYR A N 1
ATOM 2949 C CA . TYR A 1 360 ? 13.872 -0.568 3.270 1.00 80.00 360 TYR A CA 1
ATOM 2950 C C . TYR A 1 360 ? 13.398 -0.732 4.719 1.00 80.00 360 TYR A C 1
ATOM 2952 O O . TYR A 1 360 ? 12.215 -0.984 4.949 1.00 80.00 360 TYR A O 1
ATOM 2960 N N . PHE A 1 361 ? 14.272 -0.462 5.693 1.00 78.56 361 PHE A N 1
ATOM 2961 C CA . PHE A 1 361 ? 13.924 -0.585 7.109 1.00 78.56 361 PHE A CA 1
ATOM 2962 C C . PHE A 1 361 ? 12.803 0.373 7.530 1.00 78.56 361 PHE A C 1
ATOM 2964 O O . PHE A 1 361 ? 11.952 -0.003 8.331 1.00 78.56 361 PHE A O 1
ATOM 2971 N N . ALA A 1 362 ? 12.751 1.597 6.987 1.00 82.31 362 ALA A N 1
ATOM 2972 C CA . ALA A 1 362 ? 11.670 2.542 7.277 1.00 82.31 362 ALA A CA 1
ATOM 2973 C C . ALA A 1 362 ? 10.298 1.972 6.893 1.00 82.31 362 ALA A C 1
ATOM 2975 O O . ALA A 1 362 ? 9.341 2.074 7.663 1.00 82.31 362 ALA A O 1
ATOM 2976 N N . ARG A 1 363 ? 10.214 1.344 5.717 1.00 85.00 363 ARG A N 1
ATOM 2977 C CA . ARG A 1 363 ? 8.985 0.722 5.215 1.00 85.00 363 ARG A CA 1
ATOM 2978 C C . ARG A 1 363 ? 8.640 -0.549 5.964 1.00 85.00 363 ARG A C 1
ATOM 2980 O O . ARG A 1 363 ? 7.502 -0.678 6.390 1.00 85.00 363 ARG A O 1
ATOM 2987 N N . GLN A 1 364 ? 9.623 -1.411 6.217 1.00 80.88 364 GLN A N 1
ATOM 2988 C CA . GLN A 1 364 ? 9.427 -2.592 7.052 1.00 80.88 364 GLN A CA 1
ATOM 2989 C C . GLN A 1 364 ? 8.840 -2.202 8.416 1.00 80.88 364 GLN A C 1
ATOM 2991 O O . GLN A 1 364 ? 7.816 -2.737 8.826 1.00 80.88 364 GLN A O 1
ATOM 2996 N N . LYS A 1 365 ? 9.416 -1.195 9.087 1.00 77.81 365 LYS A N 1
ATOM 2997 C CA . LYS A 1 365 ? 8.907 -0.713 10.378 1.00 77.81 365 LYS A CA 1
ATOM 2998 C C . LYS A 1 365 ? 7.524 -0.085 10.289 1.00 77.81 365 LYS A C 1
ATOM 3000 O O . LYS A 1 365 ? 6.753 -0.210 11.236 1.00 77.81 365 LYS A O 1
ATOM 3005 N N . ARG A 1 366 ? 7.188 0.580 9.181 1.00 85.94 366 ARG A N 1
ATOM 3006 C CA . ARG A 1 366 ? 5.821 1.059 8.938 1.00 85.94 366 ARG A CA 1
ATOM 3007 C C . ARG A 1 366 ? 4.853 -0.114 8.829 1.00 85.94 366 ARG A C 1
ATOM 3009 O O . ARG A 1 366 ? 3.812 -0.082 9.476 1.00 85.94 366 ARG A O 1
ATOM 3016 N N . ASP A 1 367 ? 5.192 -1.114 8.026 1.00 74.62 367 ASP A N 1
ATOM 3017 C CA . ASP A 1 367 ? 4.321 -2.254 7.739 1.00 74.62 367 ASP A CA 1
ATOM 3018 C C . ASP A 1 367 ? 4.151 -3.154 8.985 1.00 74.62 367 ASP A C 1
ATOM 3020 O O . ASP A 1 367 ? 3.078 -3.710 9.203 1.00 74.62 367 ASP A O 1
ATOM 3024 N N . GLU A 1 368 ? 5.156 -3.198 9.871 1.00 74.31 368 GLU A N 1
ATOM 3025 C CA . GLU A 1 368 ? 5.091 -3.789 11.223 1.00 74.31 368 GLU A CA 1
ATOM 3026 C C . GLU A 1 368 ? 4.274 -2.943 12.233 1.00 74.31 368 GLU A C 1
ATOM 3028 O O . GLU A 1 368 ? 4.047 -3.370 13.365 1.00 74.31 368 GLU A O 1
ATOM 3033 N N . GLY A 1 369 ? 3.836 -1.731 11.869 1.00 72.25 369 GLY A N 1
ATOM 3034 C CA . GLY A 1 369 ? 3.099 -0.811 12.750 1.00 72.25 369 GLY A CA 1
ATOM 3035 C C . GLY A 1 369 ? 3.970 -0.037 13.752 1.00 72.25 369 GLY A C 1
ATOM 3036 O O . GLY A 1 369 ? 3.457 0.674 14.619 1.00 72.25 369 GLY A O 1
ATOM 3037 N N . HIS A 1 370 ? 5.298 -0.115 13.644 1.00 77.56 370 HIS A N 1
ATOM 3038 C CA . HIS A 1 370 ? 6.264 0.592 14.491 1.00 77.56 370 HIS A CA 1
ATOM 3039 C C . HIS A 1 370 ? 6.517 2.032 14.007 1.00 77.56 370 HIS A C 1
ATOM 3041 O O . HIS A 1 370 ? 7.644 2.431 13.695 1.00 77.56 370 HIS A O 1
ATOM 3047 N N . TYR A 1 371 ? 5.463 2.853 13.975 1.00 80.94 371 TYR A N 1
ATOM 3048 C CA . TYR A 1 371 ? 5.471 4.183 13.349 1.00 80.94 371 TYR A CA 1
ATOM 3049 C C . TYR A 1 371 ? 6.529 5.161 13.892 1.00 80.94 371 TYR A C 1
ATOM 3051 O O . TYR A 1 371 ? 7.072 5.956 13.129 1.00 80.94 371 TYR A O 1
ATOM 3059 N N . ALA A 1 372 ? 6.879 5.100 15.182 1.00 75.06 372 ALA A N 1
ATOM 3060 C CA . ALA A 1 372 ? 7.906 5.976 15.763 1.00 75.06 372 ALA A CA 1
ATOM 3061 C C . ALA A 1 372 ? 9.327 5.634 15.277 1.00 75.06 372 ALA A C 1
ATOM 3063 O O . ALA A 1 372 ? 10.169 6.514 15.080 1.00 75.06 372 ALA A O 1
ATOM 3064 N N . GLU A 1 373 ? 9.613 4.347 15.077 1.00 78.00 373 GLU A N 1
ATOM 3065 C CA . GLU A 1 373 ? 10.878 3.895 14.502 1.00 78.00 373 GLU A CA 1
ATOM 3066 C C . GLU A 1 373 ? 10.912 4.165 12.997 1.00 78.00 373 GLU A C 1
ATOM 3068 O O . GLU A 1 373 ? 11.882 4.750 12.509 1.00 78.00 373 GLU A O 1
ATOM 3073 N N . ALA A 1 374 ? 9.810 3.872 12.298 1.00 81.94 374 ALA A N 1
ATOM 3074 C CA . ALA A 1 374 ? 9.627 4.210 10.890 1.00 81.94 374 ALA A CA 1
ATOM 3075 C C . ALA A 1 374 ? 9.850 5.710 10.635 1.00 81.94 374 ALA A C 1
ATOM 3077 O O . ALA A 1 374 ? 10.604 6.073 9.739 1.00 81.94 374 ALA A O 1
ATOM 3078 N N . GLY A 1 375 ? 9.280 6.592 11.465 1.00 86.50 375 GLY A N 1
ATOM 3079 C CA . GLY A 1 375 ? 9.435 8.044 11.341 1.00 86.50 375 GLY A CA 1
ATOM 3080 C C . GLY A 1 375 ? 10.888 8.510 11.463 1.00 86.50 375 GLY A C 1
ATOM 3081 O O . GLY A 1 375 ? 11.348 9.315 10.651 1.00 86.50 375 GLY A O 1
ATOM 3082 N N . ARG A 1 376 ? 11.654 7.963 12.420 1.00 88.88 376 ARG A N 1
ATOM 3083 C CA . ARG A 1 376 ? 13.097 8.252 12.552 1.00 88.88 376 ARG A CA 1
ATOM 3084 C C . ARG A 1 376 ? 13.883 7.787 11.326 1.00 88.88 376 ARG A C 1
ATOM 3086 O O . ARG A 1 376 ? 14.747 8.520 10.842 1.00 88.88 376 ARG A O 1
ATOM 3093 N N . LEU A 1 377 ? 13.574 6.597 10.814 1.00 87.31 377 LEU A N 1
ATOM 3094 C CA . LEU A 1 377 ? 14.224 6.049 9.626 1.00 87.31 377 LEU A CA 1
ATOM 3095 C C . LEU A 1 377 ? 13.877 6.862 8.371 1.00 87.31 377 LEU A C 1
ATOM 3097 O O . LEU A 1 377 ? 14.791 7.233 7.639 1.00 87.31 377 LEU A O 1
ATOM 3101 N N . PHE A 1 378 ? 12.614 7.251 8.170 1.00 91.69 378 PHE A N 1
ATOM 3102 C CA . PHE A 1 378 ? 12.196 8.122 7.065 1.00 91.69 378 PHE A CA 1
ATOM 3103 C C . PHE A 1 378 ? 12.871 9.501 7.110 1.00 91.69 378 PHE A C 1
ATOM 3105 O O . PHE A 1 378 ? 13.321 9.987 6.076 1.00 91.69 378 PHE A O 1
ATOM 3112 N N . GLN A 1 379 ? 13.051 10.114 8.284 1.00 90.19 379 GLN A N 1
ATOM 3113 C CA . GLN A 1 379 ? 13.847 11.349 8.400 1.00 90.19 379 GLN A CA 1
ATOM 3114 C C . GLN A 1 379 ? 15.304 11.134 7.968 1.00 90.19 379 GLN A C 1
ATOM 3116 O O . GLN A 1 379 ? 15.887 11.953 7.255 1.00 90.19 379 GLN A O 1
ATOM 3121 N N . ALA A 1 380 ? 15.888 9.997 8.347 1.00 85.75 380 ALA A N 1
ATOM 3122 C CA . ALA A 1 380 ? 17.234 9.633 7.932 1.00 85.75 380 ALA A CA 1
ATOM 3123 C C . ALA A 1 380 ? 17.323 9.333 6.419 1.00 85.75 380 ALA A C 1
ATOM 3125 O O . ALA A 1 380 ? 18.372 9.563 5.817 1.00 85.75 380 ALA A O 1
ATOM 3126 N N . VAL A 1 381 ? 16.246 8.844 5.794 1.00 87.81 381 VAL A N 1
ATOM 3127 C CA . VAL A 1 381 ? 16.121 8.692 4.333 1.00 87.81 381 VAL A CA 1
ATOM 3128 C C . VAL A 1 381 ? 16.082 10.059 3.653 1.00 87.81 381 VAL A C 1
ATOM 3130 O O . VAL A 1 381 ? 16.872 10.300 2.742 1.00 87.81 381 VAL A O 1
ATOM 3133 N N . LEU A 1 382 ? 15.218 10.971 4.111 1.00 90.38 382 LEU A N 1
ATOM 3134 C CA . LEU A 1 382 ? 15.072 12.309 3.526 1.00 90.38 382 LEU A CA 1
ATOM 3135 C C . LEU A 1 382 ? 16.359 13.131 3.636 1.00 90.38 382 LEU A C 1
ATOM 3137 O O . LEU A 1 382 ? 16.768 13.765 2.665 1.00 90.38 382 LEU A O 1
ATOM 3141 N N . LYS A 1 383 ? 17.055 13.052 4.775 1.00 88.31 383 LYS A N 1
ATOM 3142 C CA . LYS A 1 383 ? 18.376 13.670 4.938 1.00 88.31 383 LYS A CA 1
ATOM 3143 C C . LYS A 1 383 ? 19.381 13.128 3.916 1.00 88.31 383 LYS A C 1
ATOM 3145 O O . LYS A 1 383 ? 20.068 13.899 3.257 1.00 88.31 383 LYS A O 1
ATOM 3150 N N . ARG A 1 384 ? 19.447 11.804 3.736 1.00 83.69 384 ARG A N 1
ATOM 3151 C CA . ARG A 1 384 ? 20.350 11.181 2.750 1.00 83.69 384 ARG A CA 1
ATOM 3152 C C . ARG A 1 384 ? 19.984 11.538 1.311 1.00 83.69 384 ARG A C 1
ATOM 3154 O O . ARG A 1 384 ? 20.881 11.696 0.491 1.00 83.69 384 ARG A O 1
ATOM 3161 N N . ARG A 1 385 ? 18.694 11.717 1.014 1.00 87.62 385 ARG A N 1
ATOM 3162 C CA . ARG A 1 385 ? 18.210 12.202 -0.287 1.00 87.62 385 ARG A CA 1
ATOM 3163 C C . ARG A 1 385 ? 18.783 13.587 -0.605 1.00 87.62 385 ARG A C 1
ATOM 3165 O O . ARG A 1 385 ? 19.357 13.779 -1.671 1.00 87.62 385 ARG A O 1
ATOM 3172 N N . GLN A 1 386 ? 18.736 14.519 0.350 1.00 86.44 386 GLN A N 1
ATOM 3173 C CA . GLN A 1 386 ? 19.338 15.853 0.191 1.00 86.44 386 GLN A CA 1
ATOM 3174 C C . GLN A 1 386 ? 20.849 15.787 -0.096 1.00 86.44 386 GLN A C 1
ATOM 3176 O O . GLN A 1 386 ? 21.378 16.609 -0.839 1.00 86.44 386 GLN A O 1
ATOM 3181 N N . GLU A 1 387 ? 21.547 14.787 0.448 1.00 84.31 387 GLU A N 1
ATOM 3182 C CA . GLU A 1 387 ? 22.991 14.601 0.265 1.00 84.31 387 GLU A CA 1
ATOM 3183 C C . GLU A 1 387 ? 23.399 13.954 -1.078 1.00 84.31 387 GLU A C 1
ATOM 3185 O O . GLU A 1 387 ? 24.590 13.977 -1.409 1.00 84.31 387 GLU A O 1
ATOM 3190 N N . LEU A 1 388 ? 22.462 13.353 -1.825 1.00 84.31 388 LEU A N 1
ATOM 3191 C CA . LEU A 1 388 ? 22.725 12.614 -3.075 1.00 84.31 388 LEU A CA 1
ATOM 3192 C C . LEU A 1 388 ? 22.552 13.457 -4.351 1.00 84.31 388 LEU A C 1
ATOM 3194 O O . LEU A 1 388 ? 23.085 13.078 -5.394 1.00 84.31 388 LEU A O 1
ATOM 3198 N N . GLY A 1 389 ? 21.871 14.603 -4.263 1.00 85.31 389 GLY A N 1
ATOM 3199 C CA . GLY A 1 389 ? 21.576 15.479 -5.400 1.00 85.31 389 GLY A CA 1
ATOM 3200 C C . GLY A 1 389 ? 20.349 15.039 -6.210 1.00 85.31 389 GLY A C 1
ATOM 3201 O O . GLY A 1 389 ? 19.988 13.862 -6.239 1.00 85.31 389 GLY A O 1
ATOM 3202 N N . GLU A 1 390 ? 19.699 15.998 -6.870 1.00 83.19 390 GLU A N 1
ATOM 3203 C CA . GLU A 1 390 ? 18.375 15.838 -7.493 1.00 83.19 390 GLU A CA 1
ATOM 3204 C C . GLU A 1 390 ? 18.341 14.762 -8.589 1.00 83.19 390 GLU A C 1
ATOM 3206 O O . GLU A 1 390 ? 17.554 13.826 -8.489 1.00 83.19 390 GLU A O 1
ATOM 3211 N N . ALA A 1 391 ? 19.265 14.801 -9.556 1.00 83.06 391 ALA A N 1
ATOM 3212 C CA . ALA A 1 391 ? 19.301 13.840 -10.666 1.00 83.06 391 ALA A CA 1
ATOM 3213 C C . ALA A 1 391 ? 19.443 12.373 -10.206 1.00 83.06 391 ALA A C 1
ATOM 3215 O O . ALA A 1 391 ? 18.807 11.469 -10.748 1.00 83.06 391 ALA A O 1
ATOM 3216 N N . VAL A 1 392 ? 20.253 12.126 -9.170 1.00 84.56 392 VAL A N 1
ATOM 3217 C CA . VAL A 1 392 ? 20.420 10.787 -8.579 1.00 84.56 392 VAL A CA 1
ATOM 3218 C C . VAL A 1 392 ? 19.136 10.365 -7.874 1.00 84.56 392 VAL A C 1
ATOM 3220 O O . VAL A 1 392 ? 18.685 9.231 -8.034 1.00 84.56 392 VAL A O 1
ATOM 3223 N N . CYS A 1 393 ? 18.527 11.283 -7.121 1.00 84.56 393 CYS A N 1
ATOM 3224 C CA . CYS A 1 393 ? 17.286 11.027 -6.403 1.00 84.56 393 CYS A CA 1
ATOM 3225 C C . CYS A 1 393 ? 16.127 10.730 -7.352 1.00 84.56 393 CYS A C 1
ATOM 3227 O O . CYS A 1 393 ? 15.407 9.773 -7.107 1.00 84.56 393 CYS A O 1
ATOM 3229 N N . GLU A 1 394 ? 15.991 11.447 -8.469 1.00 80.25 394 GLU A N 1
ATOM 3230 C CA . GLU A 1 394 ? 14.966 11.155 -9.477 1.00 80.25 394 GLU A CA 1
ATOM 3231 C C . GLU A 1 394 ? 15.036 9.707 -9.969 1.00 80.25 394 GLU A C 1
ATOM 3233 O O . GLU A 1 394 ? 14.014 9.027 -10.064 1.00 80.25 394 GLU A O 1
ATOM 3238 N N . ARG A 1 395 ? 16.246 9.221 -10.273 1.00 83.06 395 ARG A N 1
ATOM 3239 C CA . ARG A 1 395 ? 16.458 7.850 -10.760 1.00 83.06 395 ARG A CA 1
ATOM 3240 C C . ARG A 1 395 ? 16.287 6.814 -9.653 1.00 83.06 395 ARG A C 1
ATOM 3242 O O . ARG A 1 395 ? 15.788 5.724 -9.925 1.00 83.06 395 ARG A O 1
ATOM 3249 N N . LEU A 1 396 ? 16.645 7.143 -8.412 1.00 80.81 396 LEU A N 1
ATOM 3250 C CA . LEU A 1 396 ? 16.339 6.304 -7.251 1.00 80.81 396 LEU A CA 1
ATOM 3251 C C . LEU A 1 396 ? 14.835 6.222 -6.993 1.00 80.81 396 LEU A C 1
ATOM 3253 O O . LEU A 1 396 ? 14.339 5.131 -6.742 1.00 80.81 396 LEU A O 1
ATOM 3257 N N . ASP A 1 397 ? 14.095 7.319 -7.125 1.00 80.31 397 ASP A N 1
ATOM 3258 C CA . ASP A 1 397 ? 12.641 7.337 -6.970 1.00 80.31 397 ASP A CA 1
ATOM 3259 C C . ASP A 1 397 ? 11.959 6.488 -8.057 1.00 80.31 397 ASP A C 1
ATOM 3261 O O . ASP A 1 397 ? 10.976 5.806 -7.777 1.00 80.31 397 ASP A O 1
ATOM 3265 N N . MET A 1 398 ? 12.499 6.455 -9.285 1.00 69.75 398 MET A N 1
ATOM 3266 C CA . MET A 1 398 ? 12.024 5.542 -10.340 1.00 69.75 398 MET A CA 1
ATOM 3267 C C . MET A 1 398 ? 12.232 4.061 -9.999 1.00 69.75 398 MET A C 1
ATOM 3269 O O . MET A 1 398 ? 11.542 3.212 -10.554 1.00 69.75 398 MET A O 1
ATOM 3273 N N . LEU A 1 399 ? 13.190 3.733 -9.131 1.00 72.19 399 LEU A N 1
ATOM 3274 C CA . LEU A 1 399 ? 13.444 2.359 -8.689 1.00 72.19 399 LEU A CA 1
ATOM 3275 C C . LEU A 1 399 ? 12.699 2.030 -7.387 1.00 72.19 399 LEU A C 1
ATOM 3277 O O . LEU A 1 399 ? 12.217 0.911 -7.211 1.00 72.19 399 LEU A O 1
ATOM 3281 N N . TYR A 1 400 ? 12.593 2.998 -6.474 1.00 75.69 400 TYR A N 1
ATOM 3282 C CA . TYR A 1 400 ? 12.232 2.774 -5.072 1.00 75.69 400 TYR A CA 1
ATOM 3283 C C . TYR A 1 400 ? 11.059 3.612 -4.557 1.00 75.69 400 TYR A C 1
ATOM 3285 O O . TYR A 1 400 ? 10.785 3.549 -3.359 1.00 75.69 400 TYR A O 1
ATOM 3293 N N . SER A 1 401 ? 10.359 4.342 -5.422 1.00 76.19 401 SER A N 1
ATOM 3294 C CA . SER A 1 401 ? 9.346 5.363 -5.109 1.00 76.19 401 SER A CA 1
ATOM 3295 C C . SER A 1 401 ? 9.909 6.546 -4.327 1.00 76.19 401 SER A C 1
ATOM 3297 O O . SER A 1 401 ? 10.776 6.377 -3.471 1.00 76.19 401 SER A O 1
ATOM 3299 N N . ASP A 1 402 ? 9.338 7.728 -4.552 1.00 82.94 402 ASP A N 1
ATOM 3300 C CA . ASP A 1 402 ? 9.606 8.893 -3.711 1.00 82.94 402 ASP A CA 1
ATOM 3301 C C . ASP A 1 402 ? 9.159 8.613 -2.256 1.00 82.94 402 ASP A C 1
ATOM 3303 O O . ASP A 1 402 ? 7.980 8.324 -2.036 1.00 82.94 402 ASP A O 1
ATOM 3307 N N . PRO A 1 403 ? 10.061 8.679 -1.254 1.00 86.88 403 PRO A N 1
ATOM 3308 C CA . PRO A 1 403 ? 9.716 8.416 0.140 1.00 86.88 403 PRO A CA 1
ATOM 3309 C C . PRO A 1 403 ? 9.049 9.599 0.860 1.00 86.88 403 PRO A C 1
ATOM 3311 O O . PRO A 1 403 ? 8.607 9.428 1.996 1.00 86.88 403 PRO A O 1
ATOM 3314 N N . THR A 1 404 ? 8.986 10.795 0.262 1.00 86.44 404 THR A N 1
ATOM 3315 C CA . THR A 1 404 ? 8.436 12.003 0.905 1.00 86.44 404 THR A CA 1
ATOM 3316 C C . THR A 1 404 ? 6.973 11.845 1.321 1.00 86.44 404 THR A C 1
ATOM 3318 O O . THR A 1 404 ? 6.691 12.097 2.492 1.00 86.44 404 THR A O 1
ATOM 3321 N N . PRO A 1 405 ? 6.049 11.362 0.464 1.00 82.75 405 PRO A N 1
ATOM 3322 C CA . PRO A 1 405 ? 4.650 11.199 0.862 1.00 82.75 405 PRO A CA 1
ATOM 3323 C C . PRO A 1 405 ? 4.478 10.209 2.022 1.00 82.75 405 PRO A C 1
ATOM 3325 O O . PRO A 1 405 ? 3.666 10.432 2.914 1.00 82.75 405 PRO A O 1
ATOM 3328 N N . GLU A 1 406 ? 5.273 9.135 2.040 1.00 83.62 406 GLU A N 1
ATOM 3329 C CA . GLU A 1 406 ? 5.261 8.147 3.126 1.00 83.62 406 GLU A CA 1
ATOM 3330 C C . GLU A 1 406 ? 5.784 8.762 4.430 1.00 83.62 406 GLU A C 1
ATOM 3332 O O . GLU A 1 406 ? 5.200 8.573 5.494 1.00 83.62 406 GLU A O 1
ATOM 3337 N N . ALA A 1 407 ? 6.859 9.549 4.361 1.00 87.44 407 ALA A N 1
ATOM 3338 C CA . ALA A 1 407 ? 7.395 10.253 5.520 1.00 87.44 407 ALA A CA 1
ATOM 3339 C C . ALA A 1 407 ? 6.398 11.280 6.091 1.00 87.44 407 ALA A C 1
ATOM 3341 O O . ALA A 1 407 ? 6.295 11.422 7.312 1.00 87.44 407 ALA A O 1
ATOM 3342 N N . GLU A 1 408 ? 5.661 11.984 5.228 1.00 84.81 408 GLU A N 1
ATOM 3343 C CA . GLU A 1 408 ? 4.606 12.926 5.618 1.00 84.81 408 GLU A CA 1
ATOM 3344 C C . G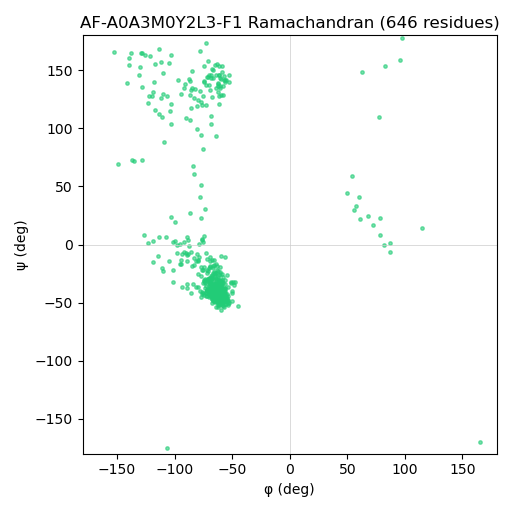LU A 1 408 ? 3.409 12.222 6.260 1.00 84.81 408 GLU A C 1
ATOM 3346 O O . GLU A 1 408 ? 2.926 12.674 7.299 1.00 84.81 408 GLU A O 1
ATOM 3351 N N . GLU A 1 409 ? 2.978 11.089 5.703 1.00 81.06 409 GLU A N 1
ATOM 3352 C CA . GLU A 1 409 ? 1.928 10.246 6.279 1.00 81.06 409 GLU A CA 1
ATOM 3353 C C . GLU A 1 409 ? 2.305 9.790 7.695 1.00 81.06 409 GLU A C 1
ATOM 3355 O O . GLU A 1 409 ? 1.543 9.998 8.641 1.00 81.06 409 GLU A O 1
ATOM 3360 N N . ILE A 1 410 ? 3.517 9.256 7.874 1.00 81.44 410 ILE A N 1
ATOM 3361 C CA . ILE A 1 410 ? 4.013 8.813 9.185 1.00 81.44 410 ILE A CA 1
ATOM 3362 C C . ILE A 1 410 ? 4.117 9.980 10.163 1.00 81.44 410 ILE A C 1
ATOM 3364 O O . ILE A 1 410 ? 3.734 9.850 11.327 1.00 81.44 410 ILE A O 1
ATOM 3368 N N . LYS A 1 411 ? 4.585 11.143 9.700 1.00 82.94 411 LYS A N 1
ATOM 3369 C CA . LY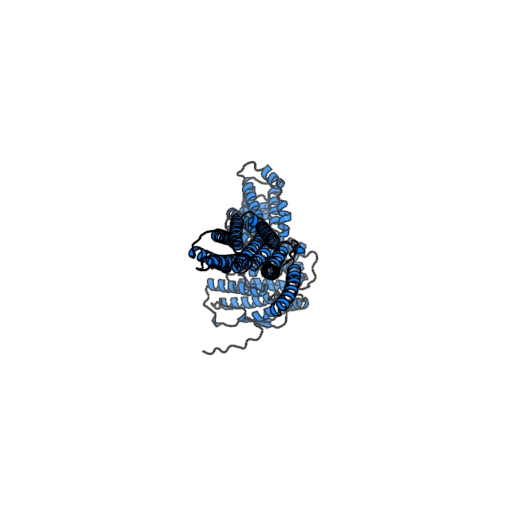S A 1 411 ? 4.611 12.363 10.512 1.00 82.94 411 LYS A CA 1
ATOM 3370 C C . LYS A 1 411 ? 3.201 12.773 10.949 1.00 82.94 411 LYS A C 1
ATOM 3372 O O . LYS A 1 411 ? 3.041 13.158 12.102 1.00 82.94 411 LYS A O 1
ATOM 3377 N N . GLY A 1 412 ? 2.201 12.653 10.074 1.00 75.38 412 GLY A N 1
ATOM 3378 C CA . GLY A 1 412 ? 0.791 12.901 10.390 1.00 75.38 412 GLY A CA 1
ATOM 3379 C C . GLY A 1 412 ? 0.207 11.909 11.402 1.00 75.38 412 GLY A C 1
ATOM 3380 O O . GLY A 1 412 ? -0.525 12.299 12.312 1.00 75.38 412 GLY A O 1
ATOM 3381 N N . ILE A 1 413 ? 0.570 10.626 11.299 1.00 71.56 413 ILE A N 1
ATOM 3382 C CA . ILE A 1 413 ? 0.171 9.593 12.269 1.00 71.56 413 ILE A CA 1
ATOM 3383 C C . ILE A 1 413 ? 0.745 9.909 13.657 1.00 71.56 413 ILE A C 1
ATOM 3385 O O . ILE A 1 413 ? 0.006 9.887 14.650 1.00 71.56 413 ILE A O 1
ATOM 3389 N N . LEU A 1 414 ? 2.043 10.230 13.718 1.00 73.06 414 LEU A N 1
ATOM 3390 C CA . LEU A 1 414 ? 2.754 10.556 14.957 1.00 73.06 414 LEU A CA 1
ATOM 3391 C C . LEU A 1 414 ? 2.236 11.851 15.593 1.00 73.06 414 LEU A C 1
ATOM 3393 O O . LEU A 1 414 ? 1.919 11.846 16.780 1.00 73.06 414 LEU A O 1
ATOM 3397 N N . SER A 1 415 ? 2.061 12.921 14.812 1.00 73.38 415 SER A N 1
ATOM 3398 C CA . SER A 1 415 ? 1.527 14.187 15.328 1.00 73.38 415 SER A CA 1
ATOM 3399 C C . SER A 1 415 ? 0.098 14.035 15.847 1.00 73.38 415 SER A C 1
ATOM 3401 O O . SER A 1 415 ? -0.243 14.572 16.897 1.00 73.38 415 SER A O 1
ATOM 3403 N N . GLY A 1 416 ? -0.741 13.244 15.174 1.00 69.31 416 GLY A N 1
ATOM 3404 C CA . GLY A 1 416 ? -2.080 12.974 15.681 1.00 69.31 416 GLY A CA 1
ATOM 3405 C C . GLY A 1 416 ? -2.075 12.145 16.976 1.00 69.31 416 GLY A C 1
ATOM 3406 O O . GLY A 1 416 ? -2.995 12.274 17.778 1.00 69.31 416 GLY A O 1
ATOM 3407 N N . ALA A 1 417 ? -1.067 11.288 17.203 1.00 65.00 417 ALA A N 1
ATOM 3408 C CA . ALA A 1 417 ? -0.939 10.529 18.450 1.00 65.00 417 ALA A CA 1
ATOM 3409 C C . ALA A 1 417 ? -0.522 11.439 19.611 1.00 65.00 417 ALA A C 1
ATOM 3411 O O . ALA A 1 417 ? -1.083 11.333 20.698 1.00 65.00 417 ALA A O 1
ATOM 3412 N N . GLU A 1 418 ? 0.377 12.388 19.363 1.00 67.81 418 GLU A N 1
ATOM 3413 C CA . GLU A 1 418 ? 0.722 13.437 20.327 1.00 67.81 418 GLU A CA 1
ATOM 3414 C C . GLU A 1 418 ? -0.484 14.337 20.639 1.00 67.81 418 GLU A C 1
ATOM 3416 O O . GLU A 1 418 ? -0.771 14.583 21.808 1.00 67.81 418 GLU A O 1
ATOM 3421 N N . ASN A 1 419 ? -1.259 14.743 19.626 1.00 71.06 419 ASN A N 1
ATOM 3422 C CA . ASN A 1 419 ? -2.492 15.518 19.819 1.00 71.06 419 ASN A CA 1
ATOM 3423 C C . ASN A 1 419 ? -3.543 14.756 20.640 1.00 71.06 419 ASN A C 1
ATOM 3425 O O . ASN A 1 419 ? -4.228 15.344 21.480 1.00 71.06 419 ASN A O 1
ATOM 3429 N N . LEU A 1 420 ? -3.671 13.445 20.416 1.00 66.25 420 LEU A N 1
ATOM 3430 C CA . LEU A 1 420 ? -4.543 12.577 21.204 1.00 66.25 420 LEU A CA 1
ATOM 3431 C C . LEU A 1 420 ? -4.105 12.558 22.674 1.00 66.25 420 LEU A C 1
ATOM 3433 O O . LEU A 1 420 ? -4.933 12.776 23.556 1.00 66.25 420 LEU A O 1
ATOM 3437 N N . LEU A 1 421 ? -2.814 12.347 22.938 1.00 66.12 421 LEU A N 1
ATOM 3438 C CA . LEU A 1 421 ? -2.253 12.346 24.291 1.00 66.12 421 LEU A CA 1
ATOM 3439 C C . LEU A 1 421 ? -2.392 13.704 24.982 1.00 66.12 421 LEU A C 1
ATOM 3441 O O . LEU A 1 421 ? -2.721 13.761 26.166 1.00 66.12 421 LEU A O 1
ATOM 3445 N N . GLU A 1 422 ? -2.213 14.801 24.253 1.00 75.69 422 GLU A N 1
ATOM 3446 C CA . GLU A 1 422 ? -2.420 16.147 24.787 1.00 75.69 422 GLU A CA 1
ATOM 3447 C C . GLU A 1 422 ? -3.899 16.415 25.092 1.00 75.69 422 GLU A C 1
ATOM 3449 O O . GLU A 1 422 ? -4.232 17.001 26.125 1.00 75.69 422 GLU A O 1
ATOM 3454 N N . THR A 1 423 ? -4.807 15.899 24.257 1.00 72.25 423 THR A N 1
ATOM 3455 C CA . THR A 1 423 ? -6.252 15.922 24.523 1.00 72.25 423 THR A CA 1
ATOM 3456 C C . THR A 1 423 ? -6.581 15.127 25.788 1.00 72.25 423 THR A C 1
ATOM 3458 O O . THR A 1 423 ? -7.338 15.615 26.629 1.00 72.25 423 THR A O 1
ATOM 3461 N N . VAL A 1 424 ? -5.977 13.947 25.984 1.00 66.75 424 VAL A N 1
ATOM 3462 C CA . VAL A 1 424 ? -6.111 13.139 27.213 1.00 66.75 424 VAL A CA 1
ATOM 3463 C C . VAL A 1 424 ? -5.626 13.926 28.435 1.00 66.75 424 VAL A C 1
ATOM 3465 O O . VAL A 1 424 ? -6.367 14.054 29.411 1.00 66.75 424 VAL A O 1
ATOM 3468 N N . ARG A 1 425 ? -4.416 14.498 28.374 1.00 69.88 425 ARG A N 1
ATOM 3469 C CA . ARG A 1 425 ? -3.806 15.286 29.462 1.00 69.88 425 ARG A CA 1
ATOM 3470 C C . ARG A 1 425 ? -4.641 16.499 29.832 1.00 69.88 425 ARG A C 1
ATOM 3472 O O . ARG A 1 425 ? -4.972 16.674 31.003 1.00 69.88 425 ARG A O 1
ATOM 3479 N N . THR A 1 426 ? -5.022 17.296 28.837 1.00 73.44 426 THR A N 1
ATOM 3480 C CA . THR A 1 426 ? -5.852 18.490 29.029 1.00 73.44 426 THR A CA 1
ATOM 3481 C C . THR A 1 426 ? -7.197 18.113 29.645 1.00 73.44 426 THR A C 1
ATOM 3483 O O . THR A 1 426 ? -7.655 18.770 30.577 1.00 73.44 426 THR A O 1
ATOM 3486 N N . SER A 1 427 ? -7.816 17.024 29.179 1.00 69.75 427 SER A N 1
ATOM 3487 C CA . SER A 1 427 ? -9.100 16.557 29.712 1.00 69.75 427 SER A CA 1
ATOM 3488 C C . SER A 1 427 ? -8.989 16.116 31.172 1.00 69.75 427 SER A C 1
ATOM 3490 O O . SER A 1 427 ? -9.792 16.542 32.000 1.00 69.75 427 SER A O 1
ATOM 3492 N N . LEU A 1 428 ? -7.976 15.310 31.508 1.00 66.00 428 LEU A N 1
ATOM 3493 C CA . LEU A 1 428 ? -7.727 14.836 32.875 1.00 66.00 428 LEU A CA 1
ATOM 3494 C C . LEU A 1 428 ? -7.343 15.964 33.838 1.00 66.00 428 LEU A C 1
ATOM 3496 O O . LEU A 1 428 ? -7.820 15.973 34.970 1.00 66.00 428 LEU A O 1
ATOM 3500 N N . GLY A 1 429 ? -6.546 16.939 33.394 1.00 68.44 429 GLY A N 1
ATOM 3501 C CA . GLY A 1 429 ? -6.204 18.111 34.204 1.00 68.44 429 GLY A CA 1
ATOM 3502 C C . GLY A 1 429 ? -7.436 18.935 34.585 1.00 68.44 429 GLY A C 1
ATOM 3503 O O . GLY A 1 429 ? -7.598 19.315 35.743 1.00 68.44 429 GLY A O 1
ATOM 3504 N N . ARG A 1 430 ? -8.359 19.135 33.637 1.00 70.69 430 ARG A N 1
ATOM 3505 C CA . ARG A 1 430 ? -9.600 19.903 33.853 1.00 70.69 430 ARG A CA 1
ATOM 3506 C C . ARG A 1 430 ? -10.634 19.168 34.710 1.00 70.69 430 ARG A C 1
ATOM 3508 O O . ARG A 1 430 ? -11.395 19.782 35.458 1.00 70.69 430 ARG A O 1
ATOM 3515 N N . LEU A 1 431 ? -10.651 17.837 34.646 1.00 64.44 431 LEU A N 1
ATOM 3516 C CA . LEU A 1 431 ? -11.525 16.987 35.461 1.00 64.44 431 LEU A CA 1
ATOM 3517 C C . LEU A 1 431 ? -11.297 17.180 36.977 1.00 64.44 431 LEU A C 1
ATOM 3519 O O . LEU A 1 431 ? -12.258 17.095 37.747 1.00 64.44 431 LEU A O 1
ATOM 3523 N N . GLY A 1 432 ? -10.063 17.497 37.394 1.00 59.72 432 GLY A N 1
ATOM 3524 C CA . GLY A 1 432 ? -9.692 17.771 38.789 1.00 59.72 432 GLY A CA 1
ATOM 3525 C C . GLY A 1 432 ? -9.841 19.230 39.255 1.00 59.72 432 GLY A C 1
ATOM 3526 O O . GLY A 1 432 ? -9.695 19.487 40.449 1.00 59.72 432 GLY A O 1
ATOM 3527 N N . GLY A 1 433 ? -10.127 20.180 38.354 1.00 64.12 433 GLY A N 1
ATOM 3528 C CA . GLY A 1 433 ? -10.180 21.621 38.651 1.00 64.12 433 GLY A CA 1
ATOM 3529 C C . GLY A 1 433 ? -11.593 22.211 38.784 1.00 64.12 433 GLY A C 1
ATOM 3530 O O . GLY A 1 433 ? -12.578 21.641 38.299 1.00 64.12 433 GLY A O 1
ATOM 3531 N N . ASP A 1 434 ? -11.690 23.401 39.390 1.00 60.34 434 ASP A N 1
ATOM 3532 C CA . ASP A 1 434 ? -12.905 24.242 39.479 1.00 60.34 434 ASP A CA 1
ATOM 3533 C C . ASP A 1 434 ? -13.184 25.016 38.172 1.00 60.34 434 ASP A C 1
ATOM 3535 O O . ASP A 1 434 ? -13.560 26.189 38.158 1.00 60.34 434 ASP A O 1
ATOM 3539 N N . ASP A 1 435 ? -12.988 24.352 37.035 1.00 65.88 435 ASP A N 1
ATOM 3540 C CA . ASP A 1 435 ? -13.116 24.991 35.731 1.00 65.88 435 ASP A CA 1
ATOM 3541 C C . ASP A 1 435 ? -14.559 25.397 35.398 1.00 65.88 435 ASP A C 1
ATOM 3543 O O . ASP A 1 435 ? -15.545 24.766 35.806 1.00 65.88 435 ASP A O 1
ATOM 3547 N N . SER A 1 436 ? -14.674 26.460 34.597 1.00 70.62 436 SER A N 1
ATOM 3548 C CA . SER A 1 436 ? -15.948 26.967 34.098 1.00 70.62 436 SER A CA 1
ATOM 3549 C C . SER A 1 436 ? -16.654 25.942 33.198 1.00 70.62 436 SER A C 1
ATOM 3551 O O . SER A 1 436 ? -16.041 25.091 32.550 1.00 70.62 436 SER A O 1
ATOM 3553 N N . LEU A 1 437 ? -17.983 26.052 33.108 1.00 66.81 437 LEU A N 1
ATOM 3554 C CA . LEU A 1 437 ? -18.811 25.193 32.249 1.00 66.81 437 LEU A CA 1
ATOM 3555 C C . LEU A 1 437 ? -18.433 25.312 30.755 1.00 66.81 437 LEU A C 1
ATOM 3557 O O . LEU A 1 437 ? -18.676 24.405 29.963 1.00 66.81 437 LEU A O 1
ATOM 3561 N N . GLU A 1 438 ? -17.820 26.432 30.377 1.00 69.12 438 GLU A N 1
ATOM 3562 C CA . GLU A 1 438 ? -17.347 26.725 29.026 1.00 69.12 438 GLU A CA 1
ATOM 3563 C C . GLU A 1 438 ? -16.049 25.977 28.690 1.00 69.12 438 GLU A C 1
ATOM 3565 O O . GLU A 1 438 ? -15.961 25.352 27.632 1.00 69.12 438 GLU A O 1
ATOM 3570 N N . ALA A 1 439 ? -15.094 25.921 29.626 1.00 69.44 439 ALA A N 1
ATOM 3571 C CA . ALA A 1 439 ? -13.884 25.108 29.485 1.00 69.44 439 ALA A CA 1
ATOM 3572 C C . ALA A 1 439 ? -14.221 23.613 29.332 1.00 69.44 439 ALA A C 1
ATOM 3574 O O . ALA A 1 439 ? -13.602 22.898 28.544 1.00 69.44 439 ALA A O 1
ATOM 3575 N N . TRP A 1 440 ? -15.269 23.162 30.019 1.00 70.69 440 TRP A N 1
ATOM 3576 C CA . TRP A 1 440 ? -15.804 21.806 29.914 1.00 70.69 440 TRP A CA 1
ATOM 3577 C C . TRP A 1 440 ? -16.368 21.467 28.532 1.00 70.69 440 TRP A C 1
ATOM 3579 O O . TRP A 1 440 ? -16.043 20.429 27.951 1.00 70.69 440 TRP A O 1
ATOM 3589 N N . ARG A 1 441 ? -17.178 22.368 27.965 1.00 72.56 441 ARG A N 1
ATOM 3590 C CA . ARG A 1 441 ? -17.713 22.213 26.603 1.00 72.56 441 ARG A CA 1
ATOM 3591 C C . ARG A 1 441 ? -16.603 22.184 25.559 1.00 72.56 441 ARG A C 1
ATOM 3593 O O . ARG A 1 441 ? -16.682 21.405 24.612 1.00 72.56 441 ARG A O 1
ATOM 3600 N N . GLN A 1 442 ? -15.559 22.987 25.753 1.00 77.69 442 GLN A N 1
ATOM 3601 C CA . GLN A 1 442 ? -14.396 22.999 24.872 1.00 77.69 442 GLN A CA 1
ATOM 3602 C C . GLN A 1 442 ? -13.660 21.650 24.881 1.00 77.69 442 GLN A C 1
ATOM 3604 O O . GLN A 1 442 ? -13.295 21.149 23.821 1.00 77.69 442 GLN A O 1
ATOM 3609 N N . THR A 1 443 ? -13.498 21.027 26.050 1.00 76.12 443 THR A N 1
ATOM 3610 C CA . THR A 1 443 ? -12.858 19.709 26.183 1.00 76.12 443 THR A CA 1
ATOM 3611 C C . THR A 1 443 ? -13.671 18.596 25.521 1.00 76.12 443 THR A C 1
ATOM 3613 O O . THR A 1 443 ? -13.115 17.778 24.790 1.00 76.12 443 THR A O 1
ATOM 3616 N N . LEU A 1 444 ? -14.996 18.589 25.699 1.00 75.94 444 LEU A N 1
ATOM 3617 C CA . LEU A 1 444 ? -15.870 17.641 24.997 1.00 75.94 444 LEU A CA 1
ATOM 3618 C C . LEU A 1 444 ? -15.802 17.822 23.476 1.00 75.94 444 LEU A C 1
ATOM 3620 O O . LEU A 1 444 ? -15.741 16.835 22.744 1.00 75.94 444 LEU A O 1
ATOM 3624 N N . TRP A 1 445 ? -15.761 19.069 22.998 1.00 78.69 445 TRP A N 1
ATOM 3625 C CA . TRP A 1 445 ? -15.595 19.361 21.575 1.00 78.69 445 TRP A CA 1
ATOM 3626 C C . TRP A 1 445 ? -14.250 18.855 21.033 1.00 78.69 445 TRP A C 1
ATOM 3628 O O . TRP A 1 445 ? -14.226 18.230 19.975 1.00 78.69 445 TRP A O 1
ATOM 3638 N N . GLN A 1 446 ? -13.150 19.038 21.773 1.00 77.88 446 GLN A N 1
ATOM 3639 C CA . GLN A 1 446 ? -11.826 18.524 21.393 1.00 77.88 446 GLN A CA 1
ATOM 3640 C C . GLN A 1 446 ? -11.817 16.994 21.268 1.00 77.88 446 GLN A C 1
ATOM 3642 O O . GLN A 1 446 ? -11.338 16.464 20.268 1.00 77.88 446 GLN A O 1
ATOM 3647 N N . ILE A 1 447 ? -12.416 16.282 22.228 1.00 76.75 447 ILE A N 1
ATOM 3648 C CA . ILE A 1 447 ? -12.547 14.817 22.171 1.00 76.75 447 ILE A CA 1
ATOM 3649 C C . ILE A 1 447 ? -13.413 14.385 20.985 1.00 76.75 447 ILE A C 1
ATOM 3651 O O . ILE A 1 447 ? -13.077 13.430 20.288 1.00 76.75 447 ILE A O 1
ATOM 3655 N N . GLN A 1 448 ? -14.515 15.091 20.726 1.00 77.25 448 GLN A N 1
ATOM 3656 C CA . GLN A 1 448 ? -15.400 14.795 19.600 1.00 77.25 448 GLN A CA 1
ATOM 3657 C C . GLN A 1 448 ? -14.694 15.007 18.251 1.00 77.25 448 GLN A C 1
ATOM 3659 O O . GLN A 1 448 ? -14.855 14.188 17.346 1.00 77.25 448 GLN A O 1
ATOM 3664 N N . SER A 1 449 ? -13.891 16.067 18.132 1.00 75.25 449 SER A N 1
ATOM 3665 C CA . SER A 1 449 ? -13.068 16.337 16.949 1.00 75.25 449 SER A CA 1
ATOM 3666 C C . SER A 1 449 ? -12.026 15.235 16.745 1.00 75.25 449 SER A C 1
ATOM 3668 O O . SER A 1 449 ? -11.967 14.641 15.671 1.00 75.25 449 SER A O 1
ATOM 3670 N N . ALA A 1 450 ? -11.286 14.872 17.799 1.00 72.94 450 ALA A N 1
ATOM 3671 C CA . ALA A 1 450 ? -10.299 13.792 17.750 1.00 72.94 450 ALA A CA 1
ATOM 3672 C C . ALA A 1 450 ? -10.931 12.438 17.379 1.00 72.94 450 ALA A C 1
ATOM 3674 O O . ALA A 1 450 ? -10.334 11.646 16.655 1.00 72.94 450 ALA A O 1
ATOM 3675 N N . ARG A 1 451 ? -12.169 12.178 17.818 1.00 75.81 451 ARG A N 1
ATOM 3676 C CA . ARG A 1 451 ? -12.924 10.961 17.481 1.00 75.81 451 ARG A CA 1
ATOM 3677 C C . ARG A 1 451 ? -13.361 10.927 16.021 1.00 75.81 451 ARG A C 1
ATOM 3679 O O . ARG A 1 451 ? -13.429 9.850 15.439 1.00 75.81 451 ARG A O 1
ATOM 3686 N N . HIS A 1 452 ? -13.661 12.079 15.423 1.00 71.75 452 HIS A N 1
ATOM 3687 C CA . HIS A 1 452 ? -13.956 12.150 13.993 1.00 71.75 452 HIS A CA 1
ATOM 3688 C C . HIS A 1 452 ? -12.722 11.788 13.156 1.00 71.75 452 HIS A C 1
ATOM 3690 O O . HIS A 1 452 ? -12.836 11.067 12.170 1.00 71.75 452 HIS A O 1
ATOM 3696 N N . GLU A 1 453 ? -11.543 12.225 13.599 1.00 67.81 453 GLU A N 1
ATOM 3697 C CA . GLU A 1 453 ? -10.264 11.879 12.974 1.00 67.81 453 GLU A CA 1
ATOM 3698 C C . GLU A 1 453 ? -9.840 10.426 13.259 1.00 67.81 453 GLU A C 1
ATOM 3700 O O . GLU A 1 453 ? -9.156 9.809 12.443 1.00 67.81 453 GLU A O 1
ATOM 3705 N N . ARG A 1 454 ? -10.238 9.869 14.414 1.00 69.06 454 ARG A N 1
ATOM 3706 C CA . ARG A 1 454 ? -9.815 8.549 14.916 1.00 69.06 454 ARG A CA 1
ATOM 3707 C C . ARG A 1 454 ? -10.990 7.755 15.505 1.00 69.06 454 ARG A C 1
ATOM 3709 O O . ARG A 1 454 ? -11.071 7.575 16.721 1.00 69.06 454 ARG A O 1
ATOM 3716 N N . PRO A 1 455 ? -11.905 7.245 14.664 1.00 69.19 455 PRO A N 1
ATOM 3717 C CA . PRO A 1 455 ? -13.149 6.629 15.130 1.00 69.19 455 PRO A CA 1
ATOM 3718 C C . PRO A 1 455 ? -12.957 5.289 15.851 1.00 69.19 455 PRO A C 1
ATOM 3720 O O . PRO A 1 455 ? -13.861 4.846 16.552 1.00 69.19 455 PRO A O 1
ATOM 3723 N N . THR A 1 456 ? -11.808 4.633 15.679 1.00 72.75 456 THR A N 1
ATOM 3724 C CA . THR A 1 456 ? -11.517 3.307 16.246 1.00 72.75 456 THR A CA 1
ATOM 3725 C C . THR A 1 456 ? -10.755 3.352 17.568 1.00 72.75 456 THR A C 1
ATOM 3727 O O . THR A 1 456 ? -10.426 2.295 18.094 1.00 72.75 456 THR A O 1
ATOM 3730 N N . GLU A 1 457 ? -10.433 4.537 18.094 1.00 76.56 457 GLU A N 1
ATOM 3731 C CA . GLU A 1 457 ? -9.566 4.671 19.266 1.00 76.56 457 GLU A CA 1
ATOM 3732 C C . GLU A 1 457 ? -10.365 4.562 20.584 1.00 76.56 457 GLU A C 1
ATOM 3734 O O . GLU A 1 457 ? -11.076 5.505 20.951 1.00 76.56 457 GLU A O 1
ATOM 3739 N N . PRO A 1 458 ? -10.249 3.453 21.344 1.00 75.94 458 PRO A N 1
ATOM 3740 C CA . PRO A 1 458 ? -11.075 3.207 22.532 1.00 75.94 458 PRO A CA 1
ATOM 3741 C C . PRO A 1 458 ? -10.819 4.211 23.665 1.00 75.94 458 PRO A C 1
ATOM 3743 O O . PRO A 1 458 ? -11.716 4.490 24.464 1.00 75.94 458 PRO A O 1
ATOM 3746 N N . VAL A 1 459 ? -9.618 4.796 23.725 1.00 78.62 459 VAL A N 1
ATOM 3747 C CA . VAL A 1 459 ? -9.230 5.788 24.740 1.00 78.62 459 VAL A CA 1
ATOM 3748 C C . VAL A 1 459 ? -10.139 7.025 24.702 1.00 78.62 459 VAL A C 1
ATOM 3750 O O . VAL A 1 459 ? -10.510 7.548 25.756 1.00 78.62 459 VAL A O 1
ATOM 3753 N N . LEU A 1 460 ? -10.563 7.464 23.511 1.00 77.44 460 LEU A N 1
ATOM 3754 C CA . LEU A 1 460 ? -11.431 8.635 23.341 1.00 77.44 460 LEU A CA 1
ATOM 3755 C C . LEU A 1 460 ? -12.846 8.400 23.880 1.00 77.44 460 LEU A C 1
ATOM 3757 O O . LEU A 1 460 ? -13.413 9.275 24.541 1.00 77.44 460 LEU A O 1
ATOM 3761 N N . ASP A 1 461 ? -13.401 7.210 23.649 1.00 81.38 461 ASP A N 1
ATOM 3762 C CA . ASP A 1 461 ? -14.721 6.836 24.160 1.00 81.38 461 ASP A CA 1
ATOM 3763 C C . ASP A 1 461 ? -14.704 6.699 25.691 1.00 81.38 461 ASP A C 1
ATOM 3765 O O . ASP A 1 461 ? -15.634 7.146 26.373 1.00 81.38 461 ASP A O 1
ATOM 3769 N N . ILE A 1 462 ? -13.621 6.146 26.253 1.00 83.75 462 ILE A N 1
ATOM 3770 C CA . ILE A 1 462 ? -13.438 6.045 27.706 1.00 83.75 462 ILE A CA 1
ATOM 3771 C C . ILE A 1 462 ? -13.347 7.442 28.337 1.00 83.75 462 ILE A C 1
ATOM 3773 O O . ILE A 1 462 ? -14.035 7.701 29.327 1.00 83.75 462 ILE A O 1
ATOM 3777 N N . LEU A 1 463 ? -12.562 8.356 27.756 1.00 80.44 463 LEU A N 1
ATOM 3778 C CA . LEU A 1 463 ? -12.419 9.733 28.248 1.00 80.44 463 LEU A CA 1
ATOM 3779 C C . LEU A 1 463 ? -13.727 10.509 28.215 1.00 80.44 463 LEU A C 1
ATOM 3781 O O . LEU A 1 463 ? -14.089 11.146 29.205 1.00 80.44 463 LEU A O 1
ATOM 3785 N N . ARG A 1 464 ? -14.464 10.421 27.106 1.00 83.69 464 ARG A N 1
ATOM 3786 C CA . ARG A 1 464 ? -15.790 11.028 26.997 1.00 83.69 464 ARG A CA 1
ATOM 3787 C C . ARG A 1 464 ? -16.726 10.501 28.083 1.00 83.69 464 ARG A C 1
ATOM 3789 O O . ARG A 1 464 ? -17.357 11.282 28.788 1.00 83.69 464 ARG A O 1
ATOM 3796 N N . SER A 1 465 ? -16.780 9.182 28.247 1.00 84.31 465 SER A N 1
ATOM 3797 C CA . SER A 1 465 ? -17.621 8.531 29.253 1.00 84.31 465 SER A CA 1
ATOM 3798 C C . SER A 1 465 ? -17.242 8.953 30.677 1.00 84.31 465 SER A C 1
ATOM 3800 O O . SER A 1 465 ? -18.108 9.070 31.548 1.00 84.31 465 SER A O 1
ATOM 3802 N N . LEU A 1 466 ? -15.951 9.177 30.933 1.00 85.06 466 LEU A N 1
ATOM 3803 C CA . LEU A 1 466 ? -15.432 9.647 32.214 1.00 85.06 466 LEU A CA 1
ATOM 3804 C C . LEU A 1 466 ? -15.851 11.103 32.473 1.00 85.06 466 LEU A C 1
ATOM 3806 O O . LEU A 1 466 ? -16.370 11.394 33.550 1.00 85.06 466 LEU A O 1
ATOM 3810 N N . LEU A 1 467 ? -15.749 11.973 31.464 1.00 82.31 467 LEU A N 1
ATOM 3811 C CA . LEU A 1 467 ? -16.236 13.356 31.508 1.00 82.31 467 LEU A CA 1
ATOM 3812 C C . LEU A 1 467 ? -17.751 13.439 31.757 1.00 82.31 467 LEU A C 1
ATOM 3814 O O . LEU A 1 467 ? -18.192 14.124 32.674 1.00 82.31 467 LEU A O 1
ATOM 3818 N N . GLU A 1 468 ? -18.564 12.689 31.017 1.00 85.00 468 GLU A N 1
ATOM 3819 C CA . GLU A 1 468 ? -20.025 12.688 31.203 1.00 85.00 468 GLU A CA 1
ATOM 3820 C C . GLU A 1 468 ? -20.430 12.247 32.628 1.00 85.00 468 GLU A C 1
ATOM 3822 O O . GLU A 1 468 ? -21.371 12.780 33.219 1.00 85.00 468 GLU A O 1
ATOM 3827 N N . THR A 1 469 ? -19.687 11.308 33.227 1.00 87.06 469 THR A N 1
ATOM 3828 C CA . THR A 1 469 ? -19.939 10.848 34.612 1.00 87.06 469 THR A CA 1
ATOM 3829 C C . THR A 1 469 ? -19.554 11.902 35.637 1.00 87.06 469 THR A C 1
ATOM 3831 O O . THR A 1 469 ? -20.242 12.089 36.641 1.00 87.06 469 THR A O 1
ATOM 3834 N N . GLU A 1 470 ? -18.447 12.591 35.387 1.00 84.75 470 GLU A N 1
ATOM 3835 C CA . GLU A 1 470 ? -17.963 13.664 36.239 1.00 84.75 470 GLU A CA 1
ATOM 3836 C C . GLU A 1 470 ? -18.928 14.856 36.223 1.00 84.75 470 GLU A C 1
ATOM 3838 O O . GLU A 1 470 ? -19.247 15.418 37.275 1.00 84.75 470 GLU A O 1
ATOM 3843 N N . GLU A 1 471 ? -19.469 15.204 35.056 1.00 83.25 471 GLU A N 1
ATOM 3844 C CA . GLU A 1 471 ? -20.510 16.221 34.947 1.00 83.25 471 GLU A CA 1
ATOM 3845 C C . GLU A 1 471 ? -21.752 15.828 35.760 1.00 83.25 471 GLU A C 1
ATOM 3847 O O . GLU A 1 471 ? -22.246 16.629 36.560 1.00 83.25 471 GLU A O 1
ATOM 3852 N N . ALA A 1 472 ? -22.218 14.581 35.626 1.00 83.94 472 ALA A N 1
ATOM 3853 C CA . ALA A 1 472 ? -23.343 14.070 36.406 1.00 83.94 472 ALA A CA 1
ATOM 3854 C C . ALA A 1 472 ? -23.078 14.148 37.923 1.00 83.94 472 ALA A C 1
ATOM 3856 O O . ALA A 1 472 ? -23.966 14.544 38.686 1.00 83.94 472 ALA A O 1
ATOM 3857 N N . TRP A 1 473 ? -21.850 13.854 38.371 1.00 85.31 473 TRP A N 1
ATOM 3858 C CA . TRP A 1 473 ? -21.449 14.030 39.769 1.00 85.31 473 TRP A CA 1
ATOM 3859 C C . TRP A 1 473 ? -21.528 15.498 40.204 1.00 85.31 473 TRP A C 1
ATOM 3861 O O . TRP A 1 473 ? -22.165 15.798 41.218 1.00 85.31 473 TRP A O 1
ATOM 3871 N N . ARG A 1 474 ? -20.951 16.437 39.442 1.00 81.94 474 ARG A N 1
ATOM 3872 C CA . ARG A 1 474 ? -20.993 17.879 39.763 1.00 81.94 474 ARG A CA 1
ATOM 3873 C C . ARG A 1 474 ? -22.430 18.403 39.821 1.00 81.94 474 ARG A C 1
ATOM 3875 O O . ARG A 1 474 ? -22.788 19.137 40.745 1.00 81.94 474 ARG A O 1
ATOM 3882 N N . GLN A 1 475 ? -23.274 17.998 38.874 1.00 81.06 475 GLN A N 1
ATOM 3883 C CA . GLN A 1 475 ? -24.696 18.348 38.865 1.00 81.06 475 GLN A CA 1
ATOM 3884 C C . GLN A 1 475 ? -25.434 17.783 40.086 1.00 81.06 475 GLN A C 1
ATOM 3886 O O . GLN A 1 475 ? -26.323 18.446 40.620 1.00 81.06 475 GLN A O 1
ATOM 3891 N N . SER A 1 476 ? -25.041 16.603 40.574 1.00 81.69 476 SER A N 1
ATOM 3892 C CA . SER A 1 476 ? -25.631 15.999 41.774 1.00 81.69 476 SER A CA 1
ATOM 3893 C C . SER A 1 476 ? -25.367 16.804 43.057 1.00 81.69 476 SER A C 1
ATOM 3895 O O . SER A 1 476 ? -26.170 16.721 43.989 1.00 81.69 476 SER A O 1
ATOM 3897 N N . GLN A 1 477 ? -24.283 17.595 43.091 1.00 77.31 477 GLN A N 1
ATOM 3898 C CA . GLN A 1 477 ? -23.890 18.451 44.220 1.00 77.31 477 GLN A CA 1
ATOM 3899 C C . GLN A 1 477 ? -24.504 19.859 44.151 1.00 77.31 477 GLN A C 1
ATOM 3901 O O . GLN A 1 477 ? -24.824 20.435 45.183 1.00 77.31 477 GLN A O 1
ATOM 3906 N N . LYS A 1 478 ? -24.686 20.423 42.946 1.00 74.44 478 LYS A N 1
ATOM 3907 C CA . LYS A 1 478 ? -25.157 21.813 42.754 1.00 74.44 478 LYS A CA 1
ATOM 3908 C C . LYS A 1 478 ? -26.671 22.018 42.926 1.00 74.44 478 LYS A C 1
ATOM 3910 O O . LYS A 1 478 ? -27.133 23.158 42.927 1.00 74.44 478 LYS A O 1
ATOM 3915 N N . ARG A 1 479 ? -27.470 20.951 43.018 1.00 68.75 479 ARG A N 1
ATOM 3916 C CA . ARG A 1 479 ? -28.929 21.061 43.202 1.00 68.75 479 ARG A CA 1
ATOM 3917 C C . ARG A 1 479 ? -29.250 21.627 44.591 1.00 68.75 479 ARG A C 1
ATOM 3919 O O . ARG A 1 479 ? -28.597 21.262 45.560 1.00 68.75 479 ARG A O 1
ATOM 3926 N N . ARG A 1 480 ? -30.298 22.466 44.692 1.00 58.09 480 ARG A N 1
ATOM 3927 C CA . ARG A 1 480 ? -30.801 23.030 45.971 1.00 58.09 480 ARG A CA 1
ATOM 3928 C C . ARG A 1 480 ? -31.012 21.961 47.051 1.00 58.09 480 ARG A C 1
ATOM 3930 O O . ARG A 1 480 ? -30.789 22.250 48.215 1.00 58.09 480 ARG A O 1
ATOM 3937 N N . ASN A 1 481 ? -31.377 20.746 46.635 1.00 65.00 481 ASN A N 1
ATOM 3938 C CA . ASN A 1 481 ? -31.278 19.537 47.441 1.00 65.00 481 ASN A CA 1
ATOM 3939 C C . ASN A 1 481 ? -30.221 18.630 46.788 1.00 65.00 481 ASN A C 1
ATOM 3941 O O . ASN A 1 481 ? -30.465 18.168 45.664 1.00 65.00 481 ASN A O 1
ATOM 3945 N N . PRO A 1 482 ? -29.054 18.400 47.421 1.00 68.81 482 PRO A N 1
ATOM 3946 C CA . PRO A 1 482 ? -28.057 17.488 46.882 1.00 68.81 482 PRO A CA 1
ATOM 3947 C C . PRO A 1 482 ? -28.677 16.103 46.689 1.00 68.81 482 PRO A C 1
ATOM 3949 O O . PRO A 1 482 ? -29.561 15.685 47.437 1.00 68.81 482 PRO A O 1
ATOM 3952 N N . SER A 1 483 ? -28.242 15.409 45.639 1.00 73.75 483 SER A N 1
ATOM 3953 C CA . SER A 1 483 ? -28.808 14.099 45.296 1.00 73.75 483 SER A CA 1
ATOM 3954 C C . SER A 1 483 ? -28.592 13.093 46.435 1.00 73.75 483 SER A C 1
ATOM 3956 O O . SER A 1 483 ? -27.611 13.235 47.174 1.00 73.75 483 SER A O 1
ATOM 3958 N N . PRO A 1 484 ? -29.458 12.069 46.569 1.00 81.12 484 PRO A N 1
ATOM 3959 C CA . PRO A 1 484 ? -29.305 11.056 47.603 1.00 81.12 484 PRO A CA 1
ATOM 3960 C C . PRO A 1 484 ? -27.895 10.447 47.560 1.00 81.12 484 PRO A C 1
ATOM 3962 O O . PRO A 1 484 ? -27.393 10.175 46.461 1.00 81.12 484 PRO A O 1
ATOM 3965 N N . PRO A 1 485 ? -27.255 10.190 48.713 1.00 83.38 485 PRO A N 1
ATOM 3966 C CA . PRO A 1 485 ? -25.911 9.617 48.772 1.00 83.38 485 PRO A CA 1
ATOM 3967 C C . PRO A 1 485 ? -25.738 8.349 47.924 1.00 83.38 485 PRO A C 1
ATOM 3969 O O . PRO A 1 485 ? -24.697 8.170 47.306 1.00 83.38 485 PRO A O 1
ATOM 3972 N N . GLN A 1 486 ? -26.776 7.517 47.788 1.00 83.88 486 GLN A N 1
ATOM 3973 C CA . GLN A 1 486 ? -26.782 6.329 46.918 1.00 83.88 486 GLN A CA 1
ATOM 3974 C C . GLN A 1 486 ? -26.482 6.646 45.446 1.00 83.88 486 GLN A C 1
ATOM 3976 O O . GLN A 1 486 ? -25.696 5.947 44.802 1.00 83.88 486 GLN A O 1
ATOM 3981 N N . GLN A 1 487 ? -27.056 7.727 44.910 1.00 86.94 487 GLN A N 1
ATOM 3982 C CA . GLN A 1 487 ? -26.782 8.150 43.537 1.00 86.94 487 GLN A CA 1
ATOM 3983 C C . GLN A 1 487 ? -25.330 8.622 43.391 1.00 86.94 487 GLN A C 1
ATOM 3985 O O . GLN A 1 487 ? -24.679 8.328 42.388 1.00 86.94 487 GLN A O 1
ATOM 3990 N N . GLN A 1 488 ? -24.805 9.304 44.412 1.00 87.69 488 GLN A N 1
ATOM 3991 C CA . GLN A 1 488 ? -23.414 9.748 44.448 1.00 87.69 488 GLN A CA 1
ATOM 3992 C C . GLN A 1 488 ? -22.463 8.540 44.504 1.00 87.69 488 GLN A C 1
ATOM 3994 O O . GLN A 1 488 ? -21.584 8.428 43.652 1.00 87.69 488 GLN A O 1
ATOM 3999 N N . ILE A 1 489 ? -22.696 7.569 45.393 1.00 90.25 489 ILE A N 1
ATOM 4000 C CA . ILE A 1 489 ? -21.919 6.318 45.487 1.00 90.25 489 ILE A CA 1
ATOM 4001 C C . ILE A 1 489 ? -21.798 5.634 44.117 1.00 90.25 489 ILE A C 1
ATOM 4003 O O . ILE A 1 489 ? -20.693 5.289 43.690 1.00 90.25 489 ILE A O 1
ATOM 4007 N N . SER A 1 490 ? -22.918 5.487 43.399 1.00 90.06 490 SER A N 1
ATOM 4008 C CA . SER A 1 490 ? -22.932 4.878 42.064 1.00 90.06 490 SER A CA 1
ATOM 4009 C C . SER A 1 490 ? -22.067 5.650 41.060 1.00 90.06 490 SER A C 1
ATOM 4011 O O . SER A 1 490 ? -21.279 5.046 40.332 1.00 90.06 490 SER A O 1
ATOM 4013 N N . LEU A 1 491 ? -22.185 6.980 41.019 1.00 89.62 491 LEU A N 1
ATOM 4014 C CA . LEU A 1 491 ? -21.401 7.826 40.112 1.00 89.62 491 LEU A CA 1
ATOM 4015 C C . LEU A 1 491 ? -19.902 7.760 40.426 1.00 89.62 491 LEU A C 1
ATOM 4017 O O . LEU A 1 491 ? -19.088 7.623 39.514 1.00 89.62 491 LEU A O 1
ATOM 4021 N N . LEU A 1 492 ? -19.530 7.781 41.707 1.00 90.62 492 LEU A N 1
ATOM 4022 C CA . LEU A 1 492 ? -18.131 7.676 42.113 1.00 90.62 492 LEU A CA 1
ATOM 4023 C C . LEU A 1 492 ? -17.543 6.310 41.740 1.00 90.62 492 LEU A C 1
ATOM 4025 O O . LEU A 1 492 ? -16.466 6.252 41.155 1.00 90.62 492 LEU A O 1
ATOM 4029 N N . LYS A 1 493 ? -18.276 5.212 41.970 1.00 92.12 493 LYS A N 1
ATOM 4030 C CA . LYS A 1 493 ? -17.867 3.864 41.533 1.00 92.12 493 LYS A CA 1
ATOM 4031 C C . LYS A 1 493 ? -17.628 3.805 40.020 1.00 92.12 493 LYS A C 1
ATOM 4033 O O . LYS A 1 493 ? -16.643 3.218 39.570 1.00 92.12 493 LYS A O 1
ATOM 4038 N N . GLN A 1 494 ? -18.504 4.433 39.232 1.00 91.62 494 GLN A N 1
ATOM 4039 C CA . GLN A 1 494 ? -18.335 4.526 37.781 1.00 91.62 494 GLN A CA 1
ATOM 4040 C C . GLN A 1 494 ? -17.080 5.319 37.395 1.00 91.62 494 GLN A C 1
ATOM 4042 O O . GLN A 1 494 ? -16.372 4.887 36.486 1.00 91.62 494 GLN A O 1
ATOM 4047 N N . LEU A 1 495 ? -16.768 6.421 38.086 1.00 89.69 495 LEU A N 1
ATOM 4048 C CA . LEU A 1 4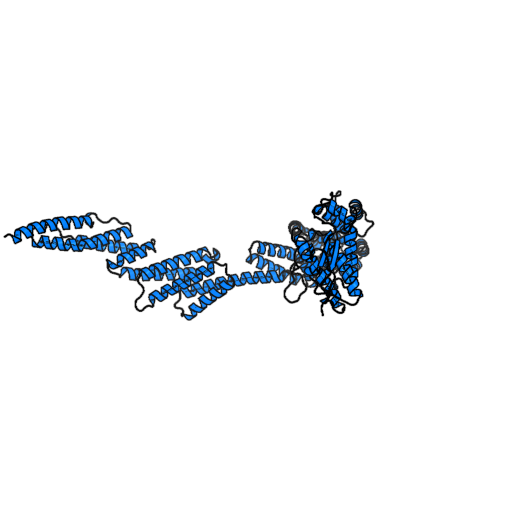95 ? -15.550 7.205 37.845 1.00 89.69 495 LEU A CA 1
ATOM 4049 C C . LEU A 1 495 ? -14.278 6.378 38.075 1.00 89.69 495 LEU A C 1
ATOM 4051 O O . LEU A 1 495 ? -13.437 6.321 37.180 1.00 89.69 495 LEU A O 1
ATOM 4055 N N . TYR A 1 496 ? -14.169 5.664 39.202 1.00 90.44 496 TYR A N 1
ATOM 4056 C CA . TYR A 1 496 ? -13.032 4.765 39.462 1.00 90.44 496 TYR A CA 1
ATOM 4057 C C . TYR A 1 496 ? -12.921 3.659 38.403 1.00 90.44 496 TYR A C 1
ATOM 4059 O O . TYR A 1 496 ? -11.838 3.399 37.879 1.00 90.44 496 TYR A O 1
ATOM 4067 N N . GLY A 1 497 ? -14.041 3.021 38.045 1.00 88.31 497 GLY A N 1
ATOM 4068 C CA . GLY A 1 497 ? -14.051 1.963 37.033 1.00 88.31 497 GLY A CA 1
ATOM 4069 C C . GLY A 1 497 ? -13.622 2.454 35.647 1.00 88.31 497 GLY A C 1
ATOM 4070 O O . GLY A 1 497 ? -12.883 1.761 34.947 1.00 88.31 497 GLY A O 1
ATOM 4071 N N . LYS A 1 498 ? -14.052 3.657 35.249 1.00 90.00 498 LYS A N 1
ATOM 4072 C CA . LYS A 1 498 ? -13.670 4.278 33.971 1.00 90.00 498 LYS A CA 1
ATOM 4073 C C . LYS A 1 498 ? -12.213 4.736 33.976 1.00 90.00 498 LYS A C 1
ATOM 4075 O O . LYS A 1 498 ? -11.531 4.530 32.977 1.00 90.00 498 LYS A O 1
ATOM 4080 N N . LEU A 1 499 ? -11.722 5.280 35.091 1.00 87.38 499 LEU A N 1
ATOM 4081 C CA . LEU A 1 499 ? -10.316 5.658 35.243 1.00 87.38 499 LEU A CA 1
ATOM 4082 C C . LEU A 1 499 ? -9.392 4.438 35.145 1.00 87.38 499 LEU A C 1
ATOM 4084 O O . LEU A 1 499 ? -8.396 4.489 34.430 1.00 87.38 499 LEU A O 1
ATOM 4088 N N . LYS A 1 500 ? -9.760 3.319 35.781 1.00 88.25 500 LYS A N 1
ATOM 4089 C CA . LYS A 1 500 ? -9.016 2.059 35.665 1.00 88.25 500 LYS A CA 1
ATOM 4090 C C . LYS A 1 500 ? -8.976 1.554 34.220 1.00 88.25 500 LYS A C 1
ATOM 4092 O O . LYS A 1 500 ? -7.906 1.271 33.701 1.00 88.25 500 LYS A O 1
ATOM 4097 N N . LYS A 1 501 ? -10.124 1.539 33.528 1.00 87.44 501 LYS A N 1
ATOM 4098 C CA . LYS A 1 501 ? -10.173 1.179 32.099 1.00 87.44 501 LYS A CA 1
ATOM 4099 C C . LYS A 1 501 ? -9.288 2.083 31.244 1.00 87.44 501 LYS A C 1
ATOM 4101 O O . LYS A 1 501 ? -8.650 1.589 30.322 1.00 87.44 501 LYS A O 1
ATOM 4106 N N . LEU A 1 502 ? -9.252 3.384 31.535 1.00 83.75 502 LEU A N 1
ATOM 4107 C CA . LEU A 1 502 ? -8.382 4.326 30.835 1.00 83.75 502 LEU A CA 1
ATOM 4108 C C . LEU A 1 502 ? -6.906 3.974 31.048 1.00 83.75 502 LEU A C 1
ATOM 4110 O O . LEU A 1 502 ? -6.155 3.927 30.081 1.00 83.75 502 LEU A O 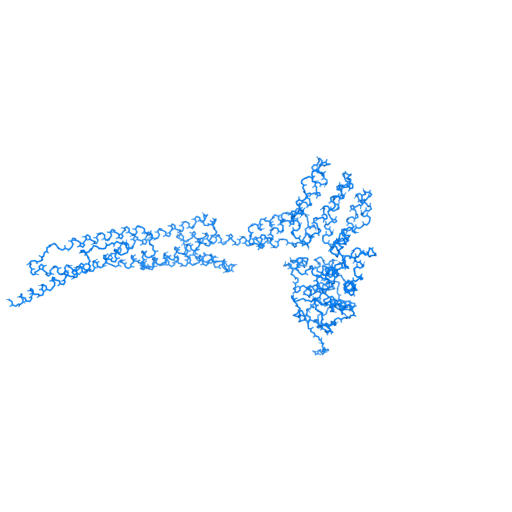1
ATOM 4114 N N . GLN A 1 503 ? -6.508 3.687 32.291 1.00 83.25 503 GLN A N 1
ATOM 4115 C CA . GLN A 1 503 ? -5.148 3.254 32.621 1.00 83.25 503 GLN A CA 1
ATOM 4116 C C . GLN A 1 503 ? -4.768 1.984 31.854 1.00 83.25 503 GLN A C 1
ATOM 4118 O O . GLN A 1 503 ? -3.722 1.974 31.215 1.00 83.25 503 GLN A O 1
ATOM 4123 N N . ASP A 1 504 ? -5.644 0.975 31.828 1.00 83.06 504 ASP A N 1
ATOM 4124 C CA . ASP A 1 504 ? -5.398 -0.307 31.151 1.00 83.06 504 ASP A CA 1
ATOM 4125 C C . ASP A 1 504 ? -5.171 -0.164 29.629 1.00 83.06 504 ASP A C 1
ATOM 4127 O O . ASP A 1 504 ? -4.492 -0.996 29.032 1.00 83.06 504 ASP A O 1
ATOM 4131 N N . HIS A 1 505 ? -5.713 0.886 28.995 1.00 80.75 505 HIS A N 1
ATOM 4132 C CA . HIS A 1 505 ? -5.560 1.147 27.553 1.00 80.75 505 HIS A CA 1
ATOM 4133 C C . HIS A 1 505 ? -4.394 2.090 27.215 1.00 80.75 505 HIS A C 1
ATOM 4135 O O . HIS A 1 505 ? -4.068 2.263 26.041 1.00 80.75 505 HIS A O 1
ATOM 4141 N N . LEU A 1 506 ? -3.756 2.707 28.214 1.00 75.81 506 LEU A N 1
ATOM 4142 C CA . LEU A 1 506 ? -2.583 3.551 28.000 1.00 75.81 506 LEU A CA 1
ATOM 4143 C C . LEU A 1 506 ? -1.301 2.696 27.999 1.00 75.81 506 LEU A C 1
ATOM 4145 O O . LEU A 1 506 ? -1.174 1.799 28.833 1.00 75.81 506 LEU A O 1
ATOM 4149 N N . PRO A 1 507 ? -0.315 2.973 27.121 1.00 73.50 507 PRO A N 1
ATOM 4150 C CA . PRO A 1 507 ? 0.996 2.320 27.154 1.00 73.50 507 PRO A CA 1
ATOM 4151 C C . PRO A 1 507 ? 1.668 2.408 28.534 1.00 73.50 507 PRO A C 1
ATOM 4153 O O . PRO A 1 507 ? 1.575 3.430 29.206 1.00 73.50 507 PRO A O 1
ATOM 4156 N N . GLU A 1 508 ? 2.433 1.393 28.947 1.00 69.38 508 GLU A N 1
ATOM 4157 C CA . GLU A 1 508 ? 3.037 1.327 30.297 1.00 69.38 508 GLU A CA 1
ATOM 4158 C C . GLU A 1 508 ? 3.916 2.552 30.634 1.00 69.38 508 GLU A C 1
ATOM 4160 O O . GLU A 1 508 ? 3.953 3.037 31.769 1.00 69.38 508 GLU A O 1
ATOM 4165 N N . LYS A 1 509 ? 4.601 3.102 29.623 1.00 69.12 509 LYS A N 1
ATOM 4166 C CA . LYS A 1 509 ? 5.366 4.347 29.751 1.00 69.12 509 LYS A CA 1
ATOM 4167 C C . LYS A 1 509 ? 4.443 5.539 30.033 1.00 69.12 509 LYS A C 1
ATOM 4169 O O . LYS A 1 509 ? 4.735 6.324 30.926 1.00 69.12 509 LYS A O 1
ATOM 4174 N N . GLU A 1 510 ? 3.316 5.651 29.339 1.00 68.44 510 GLU A N 1
ATOM 4175 C CA . GLU A 1 510 ? 2.303 6.698 29.550 1.00 68.44 510 GLU A CA 1
ATOM 4176 C C . GLU A 1 510 ? 1.653 6.574 30.939 1.00 68.44 510 GLU A C 1
ATOM 4178 O O . GLU A 1 510 ? 1.563 7.565 31.662 1.00 68.44 510 GLU A O 1
ATOM 4183 N N . GLN A 1 511 ? 1.308 5.352 31.372 1.00 69.31 511 GLN A N 1
ATOM 4184 C CA . GLN A 1 511 ? 0.742 5.084 32.705 1.00 69.31 511 GLN A CA 1
ATOM 4185 C C . GLN A 1 511 ? 1.642 5.588 33.847 1.00 69.31 511 GLN A C 1
ATOM 4187 O O . GLN A 1 511 ? 1.149 6.095 34.855 1.00 69.31 511 GLN A O 1
ATOM 4192 N N . LYS A 1 512 ? 2.970 5.458 33.700 1.00 62.84 512 LYS A N 1
ATOM 4193 C CA . LYS A 1 512 ? 3.949 5.906 34.706 1.00 62.84 512 LYS A CA 1
ATOM 4194 C C . LYS A 1 512 ? 4.228 7.410 34.659 1.00 62.84 512 LYS A C 1
ATOM 4196 O O . LYS A 1 512 ? 4.639 7.958 35.679 1.00 62.84 512 LYS A O 1
ATOM 4201 N N . THR A 1 513 ? 4.024 8.052 33.507 1.00 56.59 513 THR A N 1
ATOM 4202 C CA . THR A 1 513 ? 4.459 9.440 33.254 1.00 56.59 513 THR A CA 1
ATOM 4203 C C . THR A 1 513 ? 3.321 10.457 33.369 1.00 56.59 513 THR A C 1
ATOM 4205 O O . THR A 1 513 ? 3.578 11.634 33.603 1.00 56.59 513 THR A O 1
ATOM 4208 N N . LEU A 1 514 ? 2.061 10.037 33.236 1.00 64.12 514 LEU A N 1
ATOM 4209 C CA . LEU A 1 514 ? 0.909 10.929 33.382 1.00 64.12 514 LEU A CA 1
ATOM 4210 C C . LEU A 1 514 ? 0.653 11.263 34.862 1.00 64.12 514 LEU A C 1
ATOM 4212 O O . LEU A 1 514 ? -0.219 10.676 35.504 1.00 64.12 514 LEU A O 1
ATOM 4216 N N . GLU A 1 515 ? 1.391 12.240 35.401 1.00 64.81 515 GLU A N 1
ATOM 4217 C CA . GLU A 1 515 ? 1.151 12.842 36.728 1.00 64.81 515 GLU A CA 1
ATOM 4218 C C . GLU A 1 515 ? -0.327 13.229 36.920 1.00 64.81 515 GLU A C 1
ATOM 4220 O O . GLU A 1 515 ? -0.914 12.972 37.967 1.00 64.81 515 GLU A O 1
ATOM 4225 N N . THR A 1 516 ? -0.982 13.673 35.848 1.00 65.94 516 THR A N 1
ATOM 4226 C CA . THR A 1 516 ? -2.406 14.031 35.793 1.00 65.94 516 THR A CA 1
ATOM 4227 C C . THR A 1 516 ? -3.360 12.881 36.137 1.00 65.94 516 THR A C 1
ATOM 4229 O O . THR A 1 516 ? -4.418 13.118 36.717 1.00 65.94 516 THR A O 1
ATOM 4232 N N . VAL A 1 517 ? -3.012 11.625 35.822 1.00 70.50 517 VAL A N 1
ATOM 4233 C CA . VAL A 1 517 ? -3.821 10.451 36.214 1.00 70.50 517 VAL A CA 1
ATOM 4234 C C . VAL A 1 517 ? -3.744 10.236 37.726 1.00 70.50 517 VAL A C 1
ATOM 4236 O O . VAL A 1 517 ? -4.752 9.910 38.354 1.00 70.50 517 VAL A O 1
ATOM 4239 N N . ARG A 1 518 ? -2.565 10.446 38.326 1.00 76.50 518 ARG A N 1
ATOM 4240 C CA . ARG A 1 518 ? -2.377 10.358 39.782 1.00 76.50 518 ARG A CA 1
ATOM 4241 C C . ARG A 1 518 ? -3.083 11.501 40.503 1.00 76.50 518 ARG A C 1
ATOM 4243 O O . ARG A 1 518 ? -3.711 11.263 41.532 1.00 76.50 518 ARG A O 1
ATOM 4250 N N . ASP A 1 519 ? -3.042 12.706 39.944 1.00 79.56 519 ASP A N 1
ATOM 4251 C CA . ASP A 1 519 ? -3.754 13.862 40.490 1.00 79.56 519 ASP A CA 1
ATOM 4252 C C . ASP A 1 519 ? -5.270 13.664 40.442 1.00 79.56 519 ASP A C 1
ATOM 4254 O O . ASP A 1 519 ? -5.960 13.918 41.432 1.00 79.56 519 ASP A O 1
ATOM 4258 N N . PHE A 1 520 ? -5.796 13.126 39.337 1.00 80.50 520 PHE A N 1
ATOM 4259 C CA . PHE A 1 520 ? -7.218 12.808 39.241 1.00 80.50 520 PHE A CA 1
ATOM 4260 C C . PHE A 1 520 ? -7.622 11.655 40.174 1.00 80.50 520 PHE A C 1
ATOM 4262 O O . PHE A 1 520 ? -8.667 11.721 40.816 1.00 80.50 520 PHE A O 1
ATOM 4269 N N . GLN A 1 521 ? -6.776 10.635 40.341 1.00 85.44 521 GLN A N 1
ATOM 4270 C CA . GLN A 1 521 ? -6.994 9.581 41.337 1.00 85.44 521 GLN A CA 1
ATOM 4271 C C . GLN A 1 521 ? -7.087 10.164 42.759 1.00 85.44 521 GLN A C 1
ATOM 4273 O O . GLN A 1 521 ? -8.048 9.892 43.478 1.00 85.44 521 GLN A O 1
ATOM 4278 N N . LYS A 1 522 ? -6.148 11.042 43.129 1.00 86.69 522 LYS A N 1
ATOM 4279 C CA . LYS A 1 522 ? -6.148 11.760 44.413 1.00 86.69 522 LYS A CA 1
ATOM 4280 C C . LYS A 1 522 ? -7.395 12.633 44.582 1.00 86.69 522 LYS A C 1
ATOM 4282 O O . LYS A 1 522 ? -7.951 12.729 45.676 1.00 86.69 522 LYS A O 1
ATOM 4287 N N . TYR A 1 523 ? -7.859 13.250 43.500 1.00 85.12 523 TYR A N 1
ATOM 4288 C CA . TYR A 1 523 ? -9.101 14.016 43.475 1.00 85.12 523 TYR A CA 1
ATOM 4289 C C . TYR A 1 523 ? -10.335 13.144 43.758 1.00 85.12 523 TYR A C 1
ATOM 4291 O O . TYR A 1 523 ? -11.176 13.516 44.583 1.00 85.12 523 TYR A O 1
ATOM 4299 N N . LEU A 1 524 ? -10.430 11.960 43.142 1.00 88.31 524 LEU A N 1
ATOM 4300 C CA . LEU A 1 524 ? -11.492 10.993 43.438 1.00 88.31 524 LEU A CA 1
ATOM 4301 C C . LEU A 1 524 ? -11.423 10.492 44.889 1.00 88.31 524 LEU A C 1
ATOM 4303 O O . LEU A 1 524 ? -12.464 10.381 45.539 1.00 88.31 524 LEU A O 1
ATOM 4307 N N . ASP A 1 525 ? -10.220 10.269 45.425 1.00 88.69 525 ASP A N 1
ATOM 4308 C CA . ASP A 1 525 ? -10.025 9.835 46.813 1.00 88.69 525 ASP A CA 1
ATOM 4309 C C . ASP A 1 525 ? -10.504 10.887 47.824 1.00 88.69 525 ASP A C 1
ATOM 4311 O O . ASP A 1 525 ? -11.155 10.542 48.816 1.00 88.69 525 ASP A O 1
ATOM 4315 N N . ASN A 1 526 ? -10.257 12.174 47.555 1.00 87.88 526 ASN A N 1
ATOM 4316 C CA . ASN A 1 526 ? -10.783 13.271 48.372 1.00 87.88 526 ASN A CA 1
ATOM 4317 C C . ASN A 1 526 ? -12.318 13.291 48.365 1.00 87.88 526 ASN A C 1
ATOM 4319 O O . ASN A 1 526 ? -12.945 13.394 49.415 1.00 87.88 526 ASN A O 1
ATOM 4323 N N . ARG A 1 527 ? -12.943 13.096 47.201 1.00 88.38 527 ARG A N 1
ATOM 4324 C CA . ARG A 1 527 ? -14.409 13.031 47.098 1.00 88.38 527 ARG A CA 1
ATOM 4325 C C . ARG A 1 527 ? -15.004 11.829 47.800 1.00 88.38 527 ARG A C 1
ATOM 4327 O O . ARG A 1 527 ? -16.070 11.939 48.400 1.00 88.38 527 ARG A O 1
ATOM 4334 N N . ARG A 1 528 ? -14.325 10.684 47.727 1.00 92.38 528 ARG A N 1
ATOM 4335 C CA . ARG A 1 528 ? -14.703 9.493 48.485 1.00 92.38 528 ARG A CA 1
ATOM 4336 C C . ARG A 1 528 ? -14.703 9.798 49.981 1.00 92.38 528 ARG A C 1
ATOM 4338 O O . ARG A 1 528 ? -15.677 9.482 50.656 1.00 92.38 528 ARG A O 1
ATOM 4345 N N . LYS A 1 529 ? -13.662 10.477 50.475 1.00 90.19 529 LYS A N 1
ATOM 4346 C CA . LYS A 1 529 ? -13.571 10.934 51.868 1.00 90.19 529 LYS A CA 1
ATOM 4347 C C . LYS A 1 529 ? -14.717 11.882 52.245 1.00 90.19 529 LYS A C 1
ATOM 4349 O O . LYS A 1 529 ? -15.334 11.674 53.286 1.00 90.19 529 LYS A O 1
ATOM 4354 N N . ASP A 1 530 ? -15.036 12.867 51.410 1.00 86.50 530 ASP A N 1
ATOM 4355 C CA . ASP A 1 530 ? -16.129 13.813 51.679 1.00 86.50 530 ASP A CA 1
ATOM 4356 C C . ASP A 1 530 ? -17.499 13.122 51.699 1.00 86.50 530 ASP A C 1
ATOM 4358 O O . ASP A 1 530 ? -18.314 13.354 52.593 1.00 86.50 530 ASP A O 1
ATOM 4362 N N . LEU A 1 531 ? -17.745 12.233 50.731 1.00 88.62 531 LEU A N 1
ATOM 4363 C CA . LEU A 1 531 ? -18.967 11.436 50.663 1.00 88.62 531 LEU A CA 1
ATOM 4364 C C . LEU A 1 531 ? -19.103 10.537 51.895 1.00 88.62 531 LEU A C 1
ATOM 4366 O O . LEU A 1 531 ? -20.178 10.479 52.485 1.00 88.62 531 LEU A O 1
ATOM 4370 N N . ARG A 1 532 ? -18.014 9.887 52.313 1.00 91.31 532 ARG A N 1
ATOM 4371 C CA . ARG A 1 532 ? -17.977 9.071 53.529 1.00 91.31 532 ARG A CA 1
ATOM 4372 C C . ARG A 1 532 ? -18.367 9.882 54.761 1.00 91.31 532 ARG A C 1
ATOM 4374 O O . ARG A 1 532 ? -19.250 9.452 55.491 1.00 91.31 532 ARG A O 1
ATOM 4381 N N . ASN A 1 533 ? -17.775 11.060 54.964 1.00 87.19 533 ASN A N 1
ATOM 4382 C CA . ASN A 1 533 ? -18.094 11.909 56.118 1.00 87.19 533 ASN A CA 1
ATOM 4383 C C . ASN A 1 533 ? -19.592 12.256 56.168 1.00 87.19 533 ASN A C 1
ATOM 4385 O O . ASN A 1 533 ? -20.227 12.100 57.204 1.00 87.19 533 ASN A O 1
ATOM 4389 N N . ARG A 1 534 ? -20.186 12.614 55.022 1.00 87.19 534 ARG A N 1
ATOM 4390 C CA . ARG A 1 534 ? -21.628 12.900 54.921 1.00 87.19 534 ARG A CA 1
ATOM 4391 C C . ARG A 1 534 ? -22.509 11.688 55.202 1.00 87.19 534 ARG A C 1
ATOM 4393 O O . ARG A 1 534 ? -23.603 11.835 55.726 1.00 87.19 534 ARG A O 1
ATOM 4400 N N . ILE A 1 535 ? -22.065 10.501 54.799 1.00 87.94 535 ILE A N 1
ATOM 4401 C CA . ILE A 1 535 ? -22.791 9.247 55.015 1.00 87.94 535 ILE A CA 1
ATOM 4402 C C . ILE A 1 535 ? -22.798 8.861 56.502 1.00 87.94 535 ILE A C 1
ATOM 4404 O O . ILE A 1 535 ? -23.791 8.316 56.983 1.00 87.94 535 ILE A O 1
ATOM 4408 N N . VAL A 1 536 ? -21.710 9.143 57.221 1.00 85.75 536 VAL A N 1
ATOM 4409 C CA . VAL A 1 536 ? -21.567 8.862 58.661 1.00 85.75 536 VAL A CA 1
ATOM 4410 C C . VAL A 1 536 ? -22.451 9.778 59.514 1.00 85.75 536 VAL A C 1
ATOM 4412 O O . VAL A 1 536 ? -22.912 9.369 60.574 1.00 85.75 536 VAL A O 1
ATOM 4415 N N . GLU A 1 537 ? -22.737 10.992 59.042 1.00 86.00 537 GLU A N 1
ATOM 4416 C CA . GLU A 1 537 ? -23.624 11.949 59.721 1.00 86.00 537 GLU A CA 1
ATOM 4417 C C . GLU A 1 537 ? -25.114 11.563 59.665 1.00 86.00 537 GLU A C 1
ATOM 4419 O O . GLU A 1 537 ? -25.926 12.149 60.382 1.00 86.00 537 GLU A O 1
ATOM 4424 N N . ILE A 1 538 ? -25.498 10.589 58.831 1.00 85.69 538 ILE A N 1
ATOM 4425 C CA . ILE A 1 538 ? -26.888 10.131 58.734 1.00 85.69 538 ILE A CA 1
ATOM 4426 C C . ILE A 1 538 ? -27.191 9.237 59.949 1.00 85.69 538 ILE A C 1
ATOM 4428 O O . ILE A 1 538 ? -26.501 8.231 60.144 1.00 85.69 538 ILE A O 1
ATOM 4432 N N . PRO A 1 539 ? -28.206 9.567 60.767 1.00 83.75 539 PRO A N 1
ATOM 4433 C CA . PRO A 1 539 ? -28.551 8.768 61.934 1.00 83.75 539 PRO A CA 1
ATOM 4434 C C . PRO A 1 539 ? -29.082 7.384 61.535 1.00 83.75 539 PRO A C 1
ATOM 4436 O O . PRO A 1 539 ? -29.698 7.203 60.482 1.00 83.75 539 PRO A O 1
ATOM 4439 N N . LEU A 1 540 ? -28.858 6.401 62.408 1.00 81.00 540 LEU A N 1
ATOM 4440 C CA . LEU A 1 540 ? -29.515 5.099 62.312 1.00 81.00 540 LEU A CA 1
ATOM 4441 C C . LEU A 1 540 ? -31.008 5.240 62.660 1.00 81.00 540 LEU A C 1
ATOM 4443 O O . LEU A 1 540 ? -31.342 6.044 63.534 1.00 81.00 540 LEU A O 1
ATOM 4447 N N . PRO A 1 541 ? -31.906 4.466 62.018 1.00 78.50 541 PRO A N 1
ATOM 4448 C CA . PRO A 1 541 ? -31.639 3.372 61.070 1.00 78.50 541 PRO A CA 1
ATOM 4449 C C . PRO A 1 541 ? -31.558 3.800 59.589 1.00 78.50 541 PRO A C 1
ATOM 4451 O O . PRO A 1 541 ? -31.178 2.994 58.738 1.00 78.50 541 PRO A O 1
ATOM 4454 N N . ASP A 1 542 ? -31.879 5.056 59.268 1.00 81.50 542 ASP A N 1
ATOM 4455 C CA . ASP A 1 542 ? -32.041 5.551 57.889 1.00 81.50 542 ASP A CA 1
ATOM 4456 C C . ASP A 1 542 ? -30.758 5.475 57.041 1.00 81.50 542 ASP A C 1
ATOM 4458 O O . ASP A 1 542 ? -30.805 5.431 55.808 1.00 81.50 542 ASP A O 1
ATOM 4462 N N . SER A 1 543 ? -29.594 5.438 57.690 1.00 85.75 543 SER A N 1
ATOM 4463 C CA . SER A 1 543 ? -28.285 5.355 57.042 1.00 85.75 543 SER A CA 1
ATOM 4464 C C . SER A 1 543 ? -27.917 3.960 56.527 1.00 85.75 543 SER A C 1
ATOM 4466 O O . SER A 1 543 ? -27.064 3.841 55.644 1.00 85.75 543 SER A O 1
ATOM 4468 N N . LEU A 1 544 ? -28.570 2.903 57.015 1.00 85.94 544 LEU A N 1
ATOM 4469 C CA . LEU A 1 544 ? -28.159 1.519 56.774 1.00 85.94 544 LEU A CA 1
ATOM 4470 C C . LEU A 1 544 ? -28.154 1.131 55.278 1.00 85.94 544 LEU A C 1
ATOM 4472 O O . LEU A 1 544 ? -27.121 0.655 54.803 1.00 85.94 544 LEU A O 1
ATOM 4476 N N . PRO A 1 545 ? -29.194 1.435 54.467 1.00 88.62 545 PRO A N 1
ATOM 4477 C CA . PRO A 1 545 ? -29.164 1.144 53.027 1.00 88.62 545 PRO A CA 1
ATOM 4478 C C . PRO A 1 545 ? -28.088 1.936 52.269 1.00 88.62 545 PRO A C 1
ATOM 4480 O O . PRO A 1 545 ? -27.653 1.553 51.181 1.00 88.62 545 PRO A O 1
ATOM 4483 N N . VAL A 1 546 ? -27.672 3.087 52.806 1.00 89.25 546 VAL A N 1
ATOM 4484 C CA . VAL A 1 546 ? -26.600 3.909 52.234 1.00 89.25 546 VAL A CA 1
ATOM 4485 C C . VAL A 1 546 ? -25.235 3.308 52.571 1.00 89.25 546 VAL A C 1
ATOM 4487 O O . VAL A 1 546 ? -24.353 3.272 51.711 1.00 89.25 546 VAL A O 1
ATOM 4490 N N . TRP A 1 547 ? -25.067 2.804 53.795 1.00 89.62 547 TRP A N 1
ATOM 4491 C CA . TRP A 1 547 ? -23.852 2.129 54.253 1.00 89.62 547 TRP A CA 1
ATOM 4492 C C . TRP A 1 547 ? -23.614 0.825 53.487 1.00 89.62 547 TRP A C 1
ATOM 4494 O O . TRP A 1 547 ? -22.494 0.592 53.029 1.00 89.62 547 TRP A O 1
ATOM 4504 N N . GLU A 1 548 ? -24.671 0.043 53.249 1.00 89.38 548 GLU A N 1
ATOM 4505 C CA . GLU A 1 548 ? -24.649 -1.160 52.403 1.00 89.38 548 GLU A CA 1
ATOM 4506 C C . GLU A 1 548 ? -24.163 -0.843 50.986 1.00 89.38 548 GLU A C 1
ATOM 4508 O O . GLU A 1 548 ? -23.179 -1.417 50.507 1.00 89.38 548 GLU A O 1
ATOM 4513 N N . ALA A 1 549 ? -24.797 0.139 50.336 1.00 89.75 549 ALA A N 1
ATOM 4514 C CA . ALA A 1 549 ? -24.420 0.567 48.993 1.00 89.75 549 ALA A CA 1
ATOM 4515 C C . ALA A 1 549 ? -22.962 1.060 48.932 1.00 89.75 549 ALA A C 1
ATOM 4517 O O . ALA A 1 549 ? -22.249 0.769 47.967 1.00 89.75 549 ALA A O 1
ATOM 4518 N N . TYR A 1 550 ? -22.497 1.782 49.959 1.00 91.69 550 TYR A N 1
ATOM 4519 C CA . TYR A 1 550 ? -21.122 2.279 50.027 1.00 91.69 550 TYR A CA 1
ATOM 4520 C C . TYR A 1 550 ? -20.116 1.132 50.164 1.00 91.69 550 TYR A C 1
ATOM 4522 O O . TYR A 1 550 ? -19.151 1.076 49.402 1.00 91.69 550 TYR A O 1
ATOM 4530 N N . ARG A 1 551 ? -20.345 0.188 51.087 1.00 91.06 551 ARG A N 1
ATOM 4531 C CA . ARG A 1 551 ? -19.464 -0.973 51.304 1.00 91.06 551 ARG A CA 1
ATOM 4532 C C . ARG A 1 551 ? -19.379 -1.862 50.069 1.00 91.06 551 ARG A C 1
ATOM 4534 O O . ARG A 1 551 ? -18.287 -2.285 49.701 1.00 91.06 551 ARG A O 1
ATOM 4541 N N . GLN A 1 552 ? -20.493 -2.070 49.372 1.00 90.19 552 GLN A N 1
ATOM 4542 C CA . GLN A 1 552 ? -20.509 -2.825 48.118 1.00 90.19 552 GLN A CA 1
ATOM 4543 C C . GLN A 1 552 ? -19.791 -2.090 46.967 1.00 90.19 552 GLN A C 1
ATOM 4545 O O . GLN A 1 552 ? -19.302 -2.705 46.012 1.00 90.19 552 GLN A O 1
ATOM 4550 N N . ALA A 1 553 ? -19.748 -0.758 47.004 1.00 89.56 553 ALA A N 1
ATOM 4551 C CA . ALA A 1 553 ? -19.009 0.039 46.033 1.00 89.56 553 ALA A CA 1
ATOM 4552 C C . ALA A 1 553 ? -17.504 0.095 46.332 1.00 89.56 553 ALA A C 1
ATOM 4554 O O . ALA A 1 553 ? -16.712 0.071 45.389 1.00 89.56 553 ALA A O 1
ATOM 4555 N N . PHE A 1 554 ? -17.126 0.136 47.613 1.00 92.31 554 PHE A N 1
ATOM 4556 C CA . PHE A 1 554 ? -15.755 0.331 48.089 1.00 92.31 554 PHE A CA 1
ATOM 4557 C C . PHE A 1 554 ? -15.413 -0.655 49.226 1.00 92.31 554 PHE A C 1
ATOM 4559 O O . PHE A 1 554 ? -15.292 -0.249 50.387 1.00 92.31 554 PHE A O 1
ATOM 4566 N N . PRO A 1 555 ? -15.244 -1.956 48.917 1.00 88.94 555 PRO A N 1
ATOM 4567 C CA . PRO A 1 555 ? -15.014 -2.991 49.929 1.00 88.94 555 PRO A CA 1
ATOM 4568 C C . PRO A 1 555 ? -13.680 -2.824 50.673 1.00 88.94 555 PRO A C 1
ATOM 4570 O O . PRO A 1 555 ? -13.566 -3.245 51.824 1.00 88.94 555 PRO A O 1
ATOM 4573 N N . ASP A 1 556 ? -12.710 -2.142 50.064 1.00 88.69 556 ASP A N 1
ATOM 4574 C CA . ASP A 1 556 ? -11.362 -1.957 50.612 1.00 88.69 556 ASP A CA 1
ATOM 4575 C C . ASP A 1 556 ? -11.200 -0.670 51.455 1.00 88.69 556 ASP A C 1
ATOM 4577 O O . ASP A 1 556 ? -10.100 -0.361 51.909 1.00 88.69 556 ASP A O 1
ATOM 4581 N N . ASP A 1 557 ? -12.263 0.123 51.663 1.00 90.50 557 ASP A N 1
ATOM 4582 C CA . ASP A 1 557 ? -12.193 1.341 52.490 1.00 90.50 557 ASP A CA 1
ATOM 4583 C C . ASP A 1 557 ? -12.193 0.993 53.989 1.00 90.50 557 ASP A C 1
ATOM 4585 O O . ASP A 1 557 ? -13.246 0.828 54.615 1.00 90.50 557 ASP A O 1
ATOM 4589 N N . THR A 1 558 ? -10.994 0.886 54.565 1.00 89.12 558 THR A N 1
ATOM 4590 C CA . THR A 1 558 ? -10.785 0.530 55.976 1.00 89.12 558 THR A CA 1
ATOM 4591 C C . THR A 1 558 ? -11.374 1.553 56.941 1.00 89.12 558 THR A C 1
ATOM 4593 O O . THR A 1 558 ? -11.943 1.162 57.951 1.00 89.12 558 THR A O 1
ATOM 4596 N N . MET A 1 559 ? -11.342 2.847 56.612 1.00 88.69 559 MET A N 1
ATOM 4597 C CA . MET A 1 559 ? -11.880 3.881 57.502 1.00 88.69 559 MET A CA 1
ATOM 4598 C C . MET A 1 559 ? -13.400 3.782 57.653 1.00 88.69 559 MET A C 1
ATOM 4600 O O . MET A 1 559 ? -13.921 4.013 58.738 1.00 88.69 559 MET A O 1
ATOM 4604 N N . MET A 1 560 ? -14.124 3.439 56.579 1.00 89.69 560 MET A N 1
ATOM 4605 C CA . MET A 1 560 ? -15.566 3.190 56.689 1.00 89.69 560 MET A CA 1
ATOM 4606 C C . MET A 1 560 ? -15.840 1.943 57.537 1.00 89.69 560 MET A C 1
ATOM 4608 O O . MET A 1 560 ? -16.784 1.932 58.321 1.00 89.69 560 MET A O 1
ATOM 4612 N N . ARG A 1 561 ? -15.009 0.899 57.407 1.00 87.75 561 ARG A N 1
ATOM 4613 C CA . ARG A 1 561 ? -15.112 -0.301 58.249 1.00 87.75 561 ARG A CA 1
ATOM 4614 C C . ARG A 1 561 ? -14.909 0.039 59.728 1.00 87.75 561 ARG A C 1
ATOM 4616 O O . ARG A 1 561 ? -15.689 -0.423 60.551 1.00 87.75 561 ARG A O 1
ATOM 4623 N N . ASP A 1 562 ? -13.919 0.867 60.051 1.00 89.50 562 ASP A N 1
ATOM 4624 C CA . ASP A 1 562 ? -13.638 1.299 61.425 1.00 89.50 562 ASP A CA 1
ATOM 4625 C C . ASP A 1 562 ? -14.791 2.120 62.020 1.00 89.50 562 ASP A C 1
ATOM 4627 O O . ASP A 1 562 ? -15.181 1.896 63.166 1.00 89.50 562 ASP A O 1
ATOM 4631 N N . GLU A 1 563 ? -15.394 3.018 61.236 1.00 89.31 563 GLU A N 1
ATOM 4632 C CA . GLU A 1 563 ? -16.544 3.805 61.695 1.00 89.31 563 GLU A CA 1
ATOM 4633 C C . GLU A 1 563 ? -17.789 2.929 61.907 1.00 89.31 563 GLU A C 1
ATOM 4635 O O . GLU A 1 563 ? -18.493 3.080 62.905 1.00 89.31 563 GLU A O 1
ATOM 4640 N N . LEU A 1 564 ? -18.031 1.956 61.022 1.00 89.06 564 LEU A N 1
ATOM 4641 C CA . LEU A 1 564 ? -19.094 0.964 61.205 1.00 89.06 564 LEU A CA 1
ATOM 4642 C C . LEU A 1 564 ? -18.844 0.086 62.438 1.00 89.06 564 LEU A C 1
ATOM 4644 O O . LEU A 1 564 ? -19.771 -0.137 63.208 1.00 89.06 564 LEU A O 1
ATOM 4648 N N . ASN A 1 565 ? -17.605 -0.353 62.683 1.00 90.19 565 ASN A N 1
ATOM 4649 C CA . ASN A 1 565 ? -17.239 -1.093 63.899 1.00 90.19 565 ASN A CA 1
ATOM 4650 C C . ASN A 1 565 ? -17.536 -0.276 65.164 1.00 90.19 565 ASN A C 1
ATOM 4652 O O . ASN A 1 565 ? -18.064 -0.802 66.147 1.00 90.19 565 ASN A O 1
ATOM 4656 N N . LYS A 1 566 ? -17.210 1.021 65.141 1.00 91.88 566 LYS A N 1
ATOM 4657 C CA . LYS A 1 566 ? -17.500 1.939 66.242 1.00 91.88 566 LYS A CA 1
ATOM 4658 C C . LYS A 1 566 ? -19.007 2.069 66.464 1.00 91.88 566 LYS A C 1
ATOM 4660 O O . LYS A 1 566 ? -19.456 1.904 67.593 1.00 91.88 566 LYS A O 1
ATOM 4665 N N . LYS A 1 567 ? -19.789 2.274 65.400 1.00 90.06 567 LYS A N 1
ATOM 4666 C CA . LYS A 1 567 ? -21.259 2.337 65.467 1.00 90.06 567 LYS A CA 1
ATOM 4667 C C . LYS A 1 567 ? -21.885 1.032 65.951 1.00 90.06 567 LYS A C 1
ATOM 4669 O O . LYS A 1 567 ? -22.811 1.075 66.754 1.00 90.06 567 LYS A O 1
ATOM 4674 N N . LEU A 1 568 ? -21.354 -0.114 65.518 1.00 91.88 568 LEU A N 1
ATOM 4675 C CA . LEU A 1 568 ? -21.768 -1.427 66.010 1.00 91.88 568 LEU A CA 1
ATOM 4676 C C . LEU A 1 568 ? -21.548 -1.534 67.519 1.00 91.88 568 LEU A C 1
ATOM 4678 O O . LEU A 1 568 ? -22.440 -1.962 68.242 1.00 91.88 568 LEU A O 1
ATOM 4682 N N . SER A 1 569 ? -20.369 -1.123 67.986 1.00 91.19 569 SER A N 1
ATOM 4683 C CA . SER A 1 569 ? -19.995 -1.182 69.401 1.00 91.19 569 SER A CA 1
ATOM 4684 C C . SER A 1 569 ? -20.854 -0.245 70.254 1.00 91.19 569 SER A C 1
ATOM 4686 O O . SER A 1 569 ? -21.323 -0.653 71.312 1.00 91.19 569 SER A O 1
ATOM 4688 N N . GLU A 1 570 ? -21.101 0.983 69.780 1.00 91.69 570 GLU A N 1
ATOM 4689 C CA . GLU A 1 570 ? -22.007 1.950 70.419 1.00 91.69 570 GLU A CA 1
ATOM 4690 C C . GLU A 1 570 ? -23.423 1.371 70.557 1.00 91.69 570 GLU A C 1
ATOM 4692 O O . GLU A 1 570 ? -23.987 1.396 71.646 1.00 91.69 570 GLU A O 1
ATOM 4697 N N . LEU A 1 571 ? -23.960 0.775 69.486 1.00 90.62 571 LEU A N 1
ATOM 4698 C CA . LEU A 1 571 ? -25.290 0.164 69.480 1.00 90.62 571 LEU A CA 1
ATOM 4699 C C . LEU A 1 571 ? -25.378 -1.063 70.399 1.00 90.62 571 LEU A C 1
ATOM 4701 O O . LEU A 1 571 ? -26.366 -1.235 71.108 1.00 90.62 571 LEU A O 1
ATOM 4705 N N . GLN A 1 572 ? -24.352 -1.919 70.407 1.00 92.44 572 GLN A N 1
ATOM 4706 C CA . GLN A 1 572 ? -24.290 -3.068 71.317 1.00 92.44 572 GLN A CA 1
ATOM 4707 C C . GLN A 1 572 ? -24.276 -2.626 72.779 1.00 92.44 572 GLN A C 1
ATOM 4709 O O . GLN A 1 572 ? -24.932 -3.251 73.610 1.00 92.44 572 GLN A O 1
ATOM 4714 N N . GLU A 1 573 ? -23.528 -1.573 73.098 1.00 91.75 573 GLU A N 1
ATOM 4715 C CA . GLU A 1 573 ? -23.453 -1.037 74.453 1.00 91.75 573 GLU A CA 1
ATOM 4716 C C . GLU A 1 573 ? -24.771 -0.373 74.867 1.00 91.75 573 GLU A C 1
ATOM 4718 O O . GLU A 1 573 ? -25.274 -0.649 75.954 1.00 91.75 573 GLU A O 1
ATOM 4723 N N . GLU A 1 574 ? -25.386 0.415 73.981 1.00 89.12 574 GLU A N 1
ATOM 4724 C CA . GLU A 1 574 ? -26.704 1.020 74.206 1.00 89.12 574 GLU A CA 1
ATOM 4725 C C . GLU A 1 574 ? -27.777 -0.050 74.459 1.00 89.12 574 GLU A C 1
ATOM 4727 O O . GLU A 1 574 ? -28.545 0.056 75.418 1.00 89.12 574 GLU A O 1
ATOM 4732 N N . LEU A 1 575 ? -27.789 -1.122 73.658 1.00 89.62 575 LEU A N 1
ATOM 4733 C CA . LEU A 1 575 ? -28.697 -2.255 73.840 1.00 89.62 575 LEU A CA 1
ATOM 4734 C C . LEU A 1 575 ? -28.449 -2.980 75.169 1.00 89.62 575 LEU A C 1
ATOM 4736 O O . LEU A 1 575 ? -29.407 -3.281 75.876 1.00 89.62 575 LEU A O 1
ATOM 4740 N N . ARG A 1 576 ? -27.188 -3.229 75.547 1.00 90.50 576 ARG A N 1
ATOM 4741 C CA . ARG A 1 576 ? -26.851 -3.868 76.835 1.00 90.50 576 ARG A CA 1
ATOM 4742 C C . ARG A 1 576 ? -27.286 -3.032 78.030 1.00 90.50 576 ARG A C 1
ATOM 4744 O O . ARG A 1 576 ? -27.829 -3.590 78.973 1.00 90.50 576 ARG A O 1
ATOM 4751 N N . GLN A 1 577 ? -27.061 -1.721 77.990 1.00 89.12 577 GLN A N 1
ATOM 4752 C CA . GLN A 1 577 ? -27.455 -0.810 79.068 1.00 89.12 577 GLN A CA 1
ATOM 4753 C C . GLN A 1 577 ? -28.974 -0.629 79.150 1.00 89.12 577 GLN A C 1
ATOM 4755 O O . GLN A 1 577 ? -29.513 -0.393 80.230 1.00 89.12 577 GLN A O 1
ATOM 4760 N N . SER A 1 578 ? -29.664 -0.731 78.013 1.00 87.31 578 SER A N 1
ATOM 4761 C CA . SER A 1 578 ? -31.118 -0.576 77.936 1.00 87.31 578 SER A CA 1
ATOM 4762 C C . SER A 1 578 ? -31.880 -1.861 78.249 1.00 87.31 578 SER A C 1
ATOM 4764 O O . SER A 1 578 ? -33.070 -1.784 78.554 1.00 87.31 578 SER A O 1
ATOM 4766 N N . LEU A 1 579 ? -31.227 -3.028 78.182 1.00 85.38 579 LEU A N 1
ATOM 4767 C CA . LEU A 1 579 ? -31.776 -4.295 78.654 1.00 85.38 579 LEU A CA 1
ATOM 4768 C C . LEU A 1 579 ? -31.873 -4.241 80.184 1.00 85.38 579 LEU A C 1
ATOM 4770 O O . LEU A 1 579 ? -30.847 -4.222 80.859 1.00 85.38 579 LEU A O 1
ATOM 4774 N N . PRO A 1 580 ? -33.083 -4.197 80.767 1.00 75.75 580 PRO A N 1
ATOM 4775 C CA . PRO A 1 580 ? -33.187 -4.005 82.206 1.00 75.75 580 PRO A CA 1
ATOM 4776 C C . PRO A 1 580 ? -32.670 -5.237 82.972 1.00 75.75 580 PRO A C 1
ATOM 4778 O O . PRO A 1 580 ? -32.871 -6.381 82.553 1.00 75.75 580 PRO A O 1
ATOM 4781 N N . ASP A 1 581 ? -32.061 -5.022 84.133 1.00 76.88 581 ASP A N 1
ATOM 4782 C CA . ASP A 1 581 ? -31.590 -6.116 84.983 1.00 76.88 581 ASP A CA 1
ATOM 4783 C C . ASP A 1 581 ? -32.701 -6.618 85.919 1.00 76.88 581 ASP A C 1
ATOM 4785 O O . ASP A 1 581 ? -33.329 -5.854 86.653 1.00 76.88 581 ASP A O 1
ATOM 4789 N N . GLY A 1 582 ? -32.920 -7.937 85.924 1.00 76.75 582 GLY A N 1
ATOM 4790 C CA . GLY A 1 582 ? -33.838 -8.618 86.845 1.00 76.75 582 GLY A CA 1
ATOM 4791 C C . GLY A 1 582 ? -35.251 -8.875 86.304 1.00 76.75 582 GLY A C 1
ATOM 4792 O O . GLY A 1 582 ? -35.725 -8.255 85.353 1.00 76.75 582 GLY A O 1
ATOM 4793 N N . LYS A 1 583 ? -35.944 -9.847 86.918 1.00 82.50 583 LYS A N 1
ATOM 4794 C CA . LYS A 1 583 ? -37.320 -10.210 86.541 1.00 82.50 583 LYS A CA 1
ATOM 4795 C C . LYS A 1 583 ? -38.309 -9.182 87.110 1.00 82.50 583 LYS A C 1
ATOM 4797 O O . LYS A 1 583 ? -38.252 -8.924 88.313 1.00 82.50 583 LYS A O 1
ATOM 4802 N N . PRO A 1 584 ? -39.256 -8.654 86.314 1.00 84.69 584 PRO A N 1
ATOM 4803 C CA . PRO A 1 584 ? -40.282 -7.744 86.815 1.00 84.69 584 PRO A CA 1
ATOM 4804 C C . PRO A 1 584 ? -41.142 -8.435 87.883 1.00 84.69 584 PRO A C 1
ATOM 4806 O O . PRO A 1 584 ? -41.649 -9.544 87.683 1.00 84.69 584 PRO A O 1
ATOM 4809 N N . THR A 1 585 ? -41.277 -7.790 89.042 1.00 84.06 585 THR A N 1
ATOM 4810 C CA . THR A 1 585 ? -42.009 -8.317 90.209 1.00 84.06 585 THR A CA 1
ATOM 4811 C C . THR A 1 585 ? -43.366 -7.654 90.419 1.00 84.06 585 THR A C 1
ATOM 4813 O O . THR A 1 585 ? -44.189 -8.190 91.158 1.00 84.06 585 THR A O 1
ATOM 4816 N N . THR A 1 586 ? -43.627 -6.523 89.758 1.00 85.00 586 THR A N 1
ATOM 4817 C CA . THR A 1 586 ? -44.904 -5.803 89.821 1.00 85.00 586 THR A CA 1
ATOM 4818 C C . THR A 1 586 ? -45.583 -5.772 88.449 1.00 85.00 586 THR A C 1
ATOM 4820 O O . THR A 1 586 ? -44.898 -5.856 87.426 1.00 85.00 586 THR A O 1
ATOM 4823 N N . PRO A 1 587 ? -46.923 -5.631 88.399 1.00 83.81 587 PRO A N 1
ATOM 4824 C CA . PRO A 1 587 ? -47.651 -5.471 87.142 1.00 83.81 587 PRO A CA 1
ATOM 4825 C C . PRO A 1 587 ? -47.112 -4.301 86.297 1.00 83.81 587 PRO A C 1
ATOM 4827 O O . PRO A 1 587 ? -46.813 -4.483 85.122 1.00 83.81 587 PRO A O 1
ATOM 4830 N N . LEU A 1 588 ? -46.906 -3.127 86.906 1.00 85.75 588 LEU A N 1
ATOM 4831 C CA . LEU A 1 588 ? -46.397 -1.941 86.206 1.00 85.75 588 LEU A CA 1
ATOM 4832 C C . LEU A 1 588 ? -44.999 -2.178 85.609 1.00 85.75 588 LEU A C 1
ATOM 4834 O O . LEU A 1 588 ? -44.788 -1.913 84.430 1.00 85.75 588 LEU A O 1
ATOM 4838 N N . ALA A 1 589 ? -44.084 -2.779 86.378 1.00 86.12 589 ALA A N 1
ATOM 4839 C CA . ALA A 1 589 ? -42.740 -3.105 85.896 1.00 86.12 589 ALA A CA 1
ATOM 4840 C C . ALA A 1 589 ? -42.751 -4.131 84.747 1.00 86.12 589 ALA A C 1
ATOM 4842 O O . ALA A 1 589 ? -41.854 -4.141 83.908 1.00 86.12 589 ALA A O 1
ATOM 4843 N N . LEU A 1 590 ? -43.757 -5.011 84.699 1.00 84.81 590 LEU A N 1
ATOM 4844 C CA . LEU A 1 590 ? -43.925 -5.996 83.630 1.00 84.81 590 LEU A CA 1
ATOM 4845 C C . LEU A 1 590 ? -44.393 -5.339 82.322 1.00 84.81 590 LEU A C 1
ATOM 4847 O O . LEU A 1 590 ? -43.870 -5.671 81.260 1.00 84.81 590 LEU A O 1
ATOM 4851 N N . GLN A 1 591 ? -45.324 -4.383 82.397 1.00 86.69 591 GLN A N 1
ATOM 4852 C CA . GLN A 1 591 ? -45.743 -3.589 81.239 1.00 86.69 591 GLN A CA 1
ATOM 4853 C C . GLN A 1 591 ? -44.585 -2.732 80.703 1.00 86.69 591 GLN A C 1
ATOM 4855 O O . GLN A 1 591 ? -44.288 -2.782 79.509 1.00 86.69 591 GLN A O 1
ATOM 4860 N N . GLU A 1 592 ? -43.892 -2.007 81.587 1.00 88.19 592 GLU A N 1
ATOM 4861 C CA . GLU A 1 592 ? -42.721 -1.194 81.232 1.00 88.19 592 GLU A CA 1
ATOM 4862 C C . GLU A 1 592 ? -41.629 -2.049 80.568 1.00 88.19 592 GLU A C 1
ATOM 4864 O O . GLU A 1 592 ? -41.048 -1.644 79.561 1.00 88.19 592 GLU A O 1
ATOM 4869 N N . ARG A 1 593 ? -41.403 -3.278 81.059 1.00 87.81 593 ARG A N 1
ATOM 4870 C CA . ARG A 1 593 ? -40.451 -4.228 80.462 1.00 87.81 593 ARG A CA 1
ATOM 4871 C C . ARG A 1 593 ? -40.812 -4.595 79.022 1.00 87.81 593 ARG A C 1
ATOM 4873 O O . ARG A 1 593 ? -39.934 -4.583 78.162 1.00 87.81 593 ARG A O 1
ATOM 4880 N N . VAL A 1 594 ? -42.078 -4.911 78.748 1.00 87.31 594 VAL A N 1
ATOM 4881 C CA . VAL A 1 594 ? -42.548 -5.254 77.392 1.00 87.31 594 VAL A CA 1
ATOM 4882 C C . VAL A 1 594 ? -42.406 -4.061 76.446 1.00 87.31 594 VAL A C 1
ATOM 4884 O O . VAL A 1 594 ? -41.979 -4.229 75.303 1.00 87.31 594 VAL A O 1
ATOM 4887 N N . GLU A 1 595 ? -42.735 -2.853 76.907 1.00 88.44 595 GLU A N 1
ATOM 4888 C CA . GLU A 1 595 ? -42.603 -1.632 76.107 1.00 88.44 595 GLU A CA 1
ATOM 4889 C C . GLU A 1 595 ? -41.143 -1.307 75.774 1.00 88.44 595 GLU A C 1
ATOM 4891 O O . GLU A 1 595 ? -40.851 -0.954 74.630 1.00 88.44 595 GLU A O 1
ATOM 4896 N N . VAL A 1 596 ? -40.222 -1.471 76.730 1.00 89.75 596 VAL A N 1
ATOM 4897 C CA . VAL A 1 596 ? -38.779 -1.307 76.496 1.00 89.75 596 VAL A CA 1
ATOM 4898 C C . VAL A 1 596 ? -38.282 -2.333 75.480 1.00 89.75 5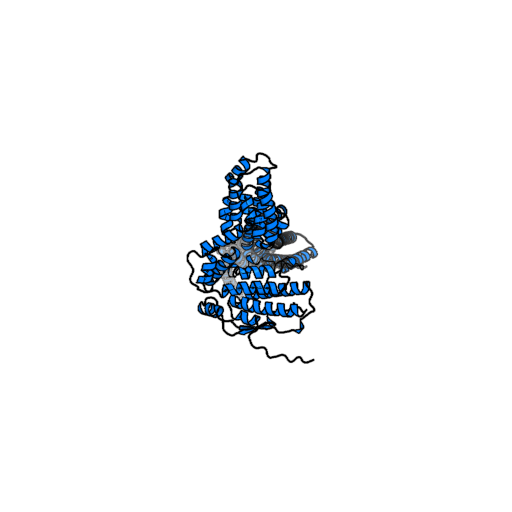96 VAL A C 1
ATOM 4900 O O . VAL A 1 596 ? -37.733 -1.942 74.455 1.00 89.75 596 VAL A O 1
ATOM 4903 N N . LEU A 1 597 ? -38.534 -3.628 75.690 1.00 88.94 597 LEU A N 1
ATOM 4904 C CA . LEU A 1 597 ? -38.050 -4.679 74.786 1.00 88.94 597 LEU A CA 1
ATOM 4905 C C . LEU A 1 597 ? -38.585 -4.522 73.349 1.00 88.94 597 LEU A C 1
ATOM 4907 O O . LEU A 1 597 ? -37.835 -4.694 72.389 1.00 88.94 597 LEU A O 1
ATOM 4911 N N . ARG A 1 598 ? -39.847 -4.098 73.178 1.00 89.88 598 ARG A N 1
ATOM 4912 C CA . ARG A 1 598 ? -40.411 -3.774 71.852 1.00 89.88 598 ARG A CA 1
ATOM 4913 C C . ARG A 1 598 ? -39.705 -2.607 71.161 1.00 89.88 598 ARG A C 1
ATOM 4915 O O . ARG A 1 598 ? -39.632 -2.597 69.936 1.00 89.88 598 ARG A O 1
ATOM 4922 N N . ARG A 1 599 ? -39.196 -1.629 71.917 1.00 90.06 599 ARG A N 1
ATOM 4923 C CA . ARG A 1 599 ? -38.384 -0.528 71.367 1.00 90.06 599 ARG A CA 1
ATOM 4924 C C . ARG A 1 599 ? -36.971 -0.982 70.994 1.00 90.06 599 ARG A C 1
ATOM 4926 O O . ARG A 1 599 ? -36.424 -0.454 70.032 1.00 90.06 599 ARG A O 1
ATOM 4933 N N . LEU A 1 600 ? -36.408 -1.957 71.712 1.00 90.50 600 LEU A N 1
ATOM 4934 C CA . LEU A 1 600 ? -35.062 -2.489 71.453 1.00 90.50 600 LEU A CA 1
ATOM 4935 C C . LEU A 1 600 ? -35.014 -3.451 70.255 1.00 90.50 600 LEU A C 1
ATOM 4937 O O . LEU A 1 600 ? -33.982 -3.550 69.597 1.00 90.50 600 LEU A O 1
ATOM 4941 N N . HIS A 1 601 ? -36.114 -4.133 69.922 1.00 89.94 601 HIS A N 1
ATOM 4942 C CA . HIS A 1 601 ? -36.132 -5.111 68.827 1.00 89.94 601 HIS A CA 1
ATOM 4943 C C . HIS A 1 601 ? -35.679 -4.538 67.459 1.00 89.94 601 HIS A C 1
ATOM 4945 O O . HIS A 1 601 ? -34.738 -5.084 66.881 1.00 89.94 601 HIS A O 1
ATOM 4951 N N . PRO A 1 602 ? -36.217 -3.408 66.947 1.00 88.31 602 PRO A N 1
ATOM 4952 C CA . PRO A 1 602 ? -35.745 -2.824 65.681 1.00 88.31 602 PRO A CA 1
ATOM 4953 C C . PRO A 1 602 ? -34.273 -2.369 65.711 1.00 88.31 602 PRO A C 1
ATOM 4955 O O . PRO A 1 602 ? -33.590 -2.345 64.683 1.00 88.31 602 PRO A O 1
ATOM 4958 N N . GLN A 1 603 ? -33.763 -2.001 66.892 1.00 89.69 603 GLN A N 1
ATOM 4959 C CA . GLN A 1 603 ? -32.352 -1.655 67.081 1.00 89.69 603 GLN A CA 1
ATOM 4960 C C . GLN A 1 603 ? -31.461 -2.902 66.980 1.00 89.69 603 GLN A C 1
ATOM 4962 O O . GLN A 1 603 ? -30.403 -2.841 66.356 1.00 89.69 603 GLN A O 1
ATOM 4967 N N . ALA A 1 604 ? -31.904 -4.046 67.509 1.00 90.38 604 ALA A N 1
ATOM 4968 C CA . ALA A 1 604 ? -31.208 -5.322 67.358 1.00 90.38 604 ALA A CA 1
ATOM 4969 C C . ALA A 1 604 ? -31.188 -5.814 65.898 1.00 90.38 604 ALA A C 1
ATOM 4971 O O . ALA A 1 604 ? -30.142 -6.258 65.425 1.00 90.38 604 ALA A O 1
ATOM 4972 N N . GLU A 1 605 ? -32.288 -5.664 65.149 1.00 90.25 605 GLU A N 1
ATOM 4973 C CA . GLU A 1 605 ? -32.329 -5.978 63.707 1.00 90.25 605 GLU A CA 1
ATOM 4974 C C . GLU A 1 605 ? -31.349 -5.106 62.908 1.00 90.25 605 GLU A C 1
ATOM 4976 O O . GLU A 1 605 ? -30.619 -5.585 62.035 1.00 90.25 605 GLU A O 1
ATOM 4981 N N . THR A 1 606 ? -31.297 -3.814 63.244 1.00 90.19 606 THR A N 1
ATOM 4982 C CA . THR A 1 606 ? -30.319 -2.874 62.681 1.00 90.19 606 THR A CA 1
ATOM 4983 C C . THR A 1 606 ? -28.892 -3.320 63.010 1.00 90.19 606 THR A C 1
ATOM 4985 O O . THR A 1 606 ? -28.019 -3.283 62.144 1.00 90.19 606 THR A O 1
ATOM 4988 N N . GLY A 1 607 ? -28.665 -3.787 64.238 1.00 91.38 607 GLY A N 1
ATOM 4989 C CA . GLY A 1 607 ? -27.384 -4.289 64.716 1.00 91.38 607 GLY A CA 1
ATOM 4990 C C . GLY A 1 607 ? -26.879 -5.527 63.983 1.00 91.38 607 GLY A C 1
ATOM 4991 O O . GLY A 1 607 ? -25.716 -5.546 63.583 1.00 91.38 607 GLY A O 1
ATOM 4992 N N . ILE A 1 608 ? -27.745 -6.511 63.720 1.00 93.06 608 ILE A N 1
ATOM 4993 C CA . ILE A 1 608 ? -27.390 -7.700 62.926 1.00 93.06 608 ILE A CA 1
ATOM 4994 C C . ILE A 1 608 ? -26.914 -7.302 61.534 1.00 93.06 608 ILE A C 1
ATOM 4996 O O . ILE A 1 608 ? -25.814 -7.676 61.134 1.00 93.06 608 ILE A O 1
ATOM 5000 N N . ARG A 1 609 ? -27.694 -6.493 60.812 1.00 90.94 609 ARG A N 1
ATOM 5001 C CA . ARG A 1 609 ? -27.331 -6.059 59.452 1.00 90.94 609 ARG A CA 1
ATOM 5002 C C . ARG A 1 609 ? -26.010 -5.289 59.429 1.00 90.94 609 ARG A C 1
ATOM 5004 O O . ARG A 1 609 ? -25.208 -5.422 58.506 1.00 90.94 609 ARG A O 1
ATOM 5011 N N . LEU A 1 610 ? -25.762 -4.487 60.461 1.00 89.50 610 LEU A N 1
ATOM 5012 C CA . LEU A 1 610 ? -24.523 -3.731 60.623 1.00 89.50 610 LEU A CA 1
ATOM 5013 C C . LEU A 1 610 ? -23.333 -4.656 60.927 1.00 89.50 610 LEU A C 1
ATOM 5015 O O . LEU A 1 610 ? -22.250 -4.434 60.388 1.00 89.50 610 LEU A O 1
ATOM 5019 N N . ALA A 1 611 ? -23.542 -5.719 61.710 1.00 90.31 611 ALA A N 1
ATOM 5020 C CA . ALA A 1 611 ? -22.550 -6.758 61.983 1.00 90.31 611 ALA A CA 1
ATOM 5021 C C . ALA A 1 611 ? -22.212 -7.571 60.723 1.00 90.31 611 ALA A C 1
ATOM 5023 O O . ALA A 1 611 ? -21.035 -7.780 60.423 1.00 90.31 611 ALA A O 1
ATOM 5024 N N . GLU A 1 612 ? -23.224 -7.943 59.935 1.00 91.62 612 GLU A N 1
ATOM 5025 C CA . GLU A 1 612 ? -23.062 -8.616 58.641 1.00 91.62 612 GLU A CA 1
ATOM 5026 C C . GLU A 1 612 ? -22.219 -7.776 57.671 1.00 91.62 612 GLU A C 1
ATOM 5028 O O . GLU A 1 612 ? -21.293 -8.288 57.043 1.00 91.62 612 GLU A O 1
ATOM 5033 N N . LEU A 1 613 ? -22.466 -6.463 57.605 1.00 88.31 613 LEU A N 1
ATOM 5034 C CA . LEU A 1 613 ? -21.744 -5.530 56.726 1.00 88.31 613 LEU A CA 1
ATOM 5035 C C . LEU A 1 613 ? -20.234 -5.429 56.978 1.00 88.31 613 LEU A C 1
ATOM 5037 O O . LEU A 1 613 ? -19.472 -5.030 56.082 1.00 88.31 613 LEU A O 1
ATOM 5041 N N . ILE A 1 614 ? -19.802 -5.736 58.198 1.00 90.75 614 ILE A N 1
ATOM 5042 C CA . ILE A 1 614 ? -18.397 -5.689 58.625 1.00 90.75 614 ILE A CA 1
ATOM 5043 C C . ILE A 1 614 ? -17.825 -7.068 58.958 1.00 90.75 614 ILE A C 1
ATOM 5045 O O . ILE A 1 614 ? -16.660 -7.146 59.370 1.00 90.75 614 ILE A O 1
ATOM 5049 N N . GLU A 1 615 ? -18.604 -8.123 58.699 1.00 90.31 615 GLU A N 1
ATOM 5050 C CA . GLU A 1 615 ? -18.262 -9.533 58.908 1.00 90.31 615 GLU A CA 1
ATOM 5051 C C . GLU A 1 615 ? -17.940 -9.855 60.378 1.00 90.31 615 GLU A C 1
ATOM 5053 O O . GLU A 1 615 ? -16.988 -10.576 60.679 1.00 90.31 615 GLU A O 1
ATOM 5058 N N . GLN A 1 616 ? -18.712 -9.292 61.311 1.00 90.75 616 GLN A N 1
ATOM 5059 C CA . GLN A 1 616 ? -18.582 -9.564 62.744 1.00 90.75 616 GLN A CA 1
ATOM 5060 C C . GLN A 1 616 ? -19.774 -10.363 63.285 1.00 90.75 616 GLN A C 1
ATOM 5062 O O . GLN A 1 616 ? -20.895 -10.194 62.809 1.00 90.75 616 GLN A O 1
ATOM 5067 N N . PRO A 1 617 ? -19.561 -11.226 64.296 1.00 90.88 617 PRO A N 1
ATOM 5068 C CA . PRO A 1 617 ? -20.656 -11.929 64.948 1.00 90.88 617 PRO A CA 1
ATOM 5069 C C . PRO A 1 617 ? -21.508 -10.964 65.785 1.00 90.88 617 PRO A C 1
ATOM 5071 O O . PRO A 1 617 ? -20.977 -10.128 66.522 1.00 90.88 617 PRO A O 1
ATOM 5074 N N . TRP A 1 618 ? -22.833 -11.112 65.716 1.00 93.00 618 TRP A N 1
ATOM 5075 C CA . TRP A 1 618 ? -23.757 -10.422 66.616 1.00 93.00 618 TRP A CA 1
ATOM 5076 C C . TRP A 1 618 ? -23.911 -11.216 67.928 1.00 93.00 618 TRP A C 1
ATOM 5078 O O . TRP A 1 618 ? -24.038 -12.441 67.877 1.00 93.00 618 TRP A O 1
ATOM 5088 N N . PRO A 1 619 ? -23.861 -10.578 69.113 1.00 92.69 619 PRO A N 1
ATOM 5089 C CA . PRO A 1 619 ? -23.969 -11.292 70.384 1.00 92.69 619 PRO A CA 1
ATOM 5090 C C . PRO A 1 619 ? -25.315 -12.014 70.543 1.00 92.69 619 PRO A C 1
ATOM 5092 O O . PRO A 1 619 ? -26.364 -11.393 70.405 1.00 92.69 619 PRO A O 1
ATOM 5095 N N . GLU A 1 620 ? -25.291 -13.292 70.938 1.00 88.38 620 GLU A N 1
ATOM 5096 C CA . GLU A 1 620 ? -26.495 -14.135 71.092 1.00 88.38 620 GLU A CA 1
ATOM 5097 C C . GLU A 1 620 ? -27.538 -13.530 72.055 1.00 88.38 620 GLU A C 1
ATOM 5099 O O . GLU A 1 620 ? -28.743 -13.558 71.802 1.00 88.38 620 GLU A O 1
ATOM 5104 N N . ALA A 1 621 ? -27.063 -12.896 73.132 1.00 86.00 621 ALA A N 1
ATOM 5105 C CA . ALA A 1 621 ? -27.903 -12.217 74.121 1.00 86.00 621 ALA A CA 1
ATOM 5106 C C . ALA A 1 621 ? -28.635 -10.974 73.574 1.00 86.00 621 ALA A C 1
ATOM 5108 O O . ALA A 1 621 ? -29.593 -10.519 74.187 1.00 86.00 621 ALA A O 1
ATOM 5109 N N . LEU A 1 622 ? -28.181 -10.420 72.445 1.00 90.62 622 LEU A N 1
ATOM 5110 C CA . LEU A 1 622 ? -28.776 -9.256 71.784 1.00 90.62 622 LEU A CA 1
ATOM 5111 C C . LEU A 1 622 ? -29.519 -9.636 70.495 1.00 90.62 622 LEU A C 1
ATOM 5113 O O . LEU A 1 622 ? -29.907 -8.743 69.743 1.00 90.62 622 LEU A O 1
ATOM 5117 N N . MET A 1 623 ? -29.669 -10.928 70.186 1.00 92.00 623 MET A N 1
ATOM 5118 C CA . MET A 1 623 ? -30.382 -11.364 68.982 1.00 92.00 623 MET A CA 1
ATOM 5119 C C . MET A 1 623 ? -31.841 -10.879 69.036 1.00 92.00 623 MET A C 1
ATOM 5121 O O . MET A 1 623 ? -32.467 -11.005 70.095 1.00 92.00 623 MET A O 1
ATOM 5125 N N . PRO A 1 624 ? -32.401 -10.350 67.932 1.00 91.94 624 PRO A N 1
ATOM 5126 C CA . PRO A 1 624 ? -33.810 -9.985 67.845 1.00 91.94 624 PRO A CA 1
ATOM 5127 C C . PRO A 1 624 ? -34.725 -11.112 68.314 1.00 91.94 624 PRO A C 1
ATOM 5129 O O . PRO A 1 624 ? -35.629 -10.850 69.093 1.00 91.94 624 PRO A O 1
ATOM 5132 N N . GLU A 1 625 ? -34.420 -12.366 67.970 1.00 91.75 625 GLU A N 1
ATOM 5133 C CA . GLU A 1 625 ? -35.183 -13.550 68.378 1.00 91.75 625 GLU A CA 1
ATOM 5134 C C . GLU A 1 625 ? -35.141 -13.778 69.897 1.00 91.75 625 GLU A C 1
ATOM 5136 O O . GLU A 1 625 ? -36.130 -14.193 70.503 1.00 91.75 625 GLU A O 1
ATOM 5141 N N . THR A 1 626 ? -34.004 -13.492 70.541 1.00 90.62 626 THR A N 1
ATOM 5142 C CA . THR A 1 626 ? -33.867 -13.561 72.005 1.00 90.62 626 THR A CA 1
ATOM 5143 C C . THR A 1 626 ? -34.717 -12.478 72.671 1.00 90.62 626 THR A C 1
ATOM 5145 O O . THR A 1 626 ? -35.433 -12.761 73.633 1.00 90.62 626 THR A O 1
ATOM 5148 N N . ILE A 1 627 ? -34.691 -11.255 72.131 1.00 89.56 627 ILE A N 1
ATOM 5149 C CA . ILE A 1 627 ? -35.499 -10.126 72.615 1.00 89.56 627 ILE A CA 1
ATOM 5150 C C . ILE A 1 627 ? -36.993 -10.393 72.382 1.00 89.56 627 ILE A C 1
ATOM 5152 O O . ILE A 1 627 ? -37.792 -10.182 73.289 1.00 89.56 627 ILE A O 1
ATOM 5156 N N . GLU A 1 628 ? -37.378 -10.890 71.207 1.00 91.12 628 GLU A N 1
ATOM 5157 C CA . GLU A 1 628 ? -38.754 -11.240 70.836 1.00 91.12 628 GLU A CA 1
ATOM 5158 C C . GLU A 1 628 ? -39.317 -12.321 71.763 1.00 91.12 628 GLU A C 1
ATOM 5160 O O . GLU A 1 628 ? -40.415 -12.178 72.298 1.00 91.12 628 GLU A O 1
ATOM 5165 N N . LYS A 1 629 ? -38.521 -13.352 72.062 1.00 91.00 629 LYS A N 1
ATOM 5166 C CA . LYS A 1 629 ? -38.903 -14.391 73.020 1.00 91.00 629 LYS A CA 1
ATOM 5167 C C . LYS A 1 629 ? -39.156 -13.828 74.422 1.00 91.00 629 LYS A C 1
ATOM 5169 O O . LYS A 1 629 ? -40.118 -14.240 75.072 1.00 91.00 629 LYS A O 1
ATOM 5174 N N . GLU A 1 630 ? -38.333 -12.885 74.892 1.00 88.94 630 GLU A N 1
ATOM 5175 C CA . GLU A 1 630 ? -38.592 -12.184 76.159 1.00 88.94 630 GLU A CA 1
ATOM 5176 C C . GLU A 1 630 ? -39.848 -11.303 76.084 1.00 88.94 630 GLU A C 1
ATOM 5178 O O . GLU A 1 630 ? -40.636 -11.285 77.034 1.00 88.94 630 GLU A O 1
ATOM 5183 N N . VAL A 1 631 ? -40.068 -10.592 74.969 1.00 90.44 631 VAL A N 1
ATOM 5184 C CA . VAL A 1 631 ? -41.293 -9.804 74.738 1.00 90.44 631 VAL A CA 1
ATOM 5185 C C . VAL A 1 631 ? -42.519 -10.698 74.876 1.00 90.44 631 VAL A C 1
ATOM 5187 O O . VAL A 1 631 ? -43.447 -10.325 75.593 1.00 90.44 631 VAL A O 1
ATOM 5190 N N . ASP A 1 632 ? -42.521 -11.864 74.236 1.00 90.56 632 ASP A N 1
ATOM 5191 C CA . ASP A 1 632 ? -43.640 -12.802 74.259 1.00 90.56 632 ASP A CA 1
ATOM 5192 C C . ASP A 1 632 ? -43.876 -13.393 75.651 1.00 90.56 632 ASP A C 1
ATOM 5194 O O . ASP A 1 632 ? -45.017 -13.404 76.126 1.00 90.56 632 ASP A O 1
ATOM 5198 N N . GLU A 1 633 ? -42.812 -13.819 76.341 1.00 90.88 633 GLU A N 1
ATOM 5199 C CA . GLU A 1 633 ? -42.896 -14.351 77.706 1.00 90.88 633 GLU A CA 1
ATOM 5200 C C . GLU A 1 633 ? -43.508 -13.320 78.667 1.00 90.88 633 GLU A C 1
ATOM 5202 O O . GLU A 1 633 ? -44.452 -13.619 79.410 1.00 90.88 633 GLU A O 1
ATOM 5207 N N . TYR A 1 634 ? -43.006 -12.082 78.645 1.00 89.88 634 TYR A N 1
ATOM 5208 C CA . TYR A 1 634 ? -43.485 -11.032 79.539 1.00 89.88 634 TYR A CA 1
ATOM 5209 C C . TYR A 1 634 ? -44.847 -10.470 79.122 1.00 89.88 634 TYR A C 1
ATOM 5211 O O . TYR A 1 634 ? -45.652 -10.145 79.997 1.00 89.88 634 TYR A O 1
ATOM 5219 N N . ALA A 1 635 ? -45.154 -10.404 77.824 1.00 87.94 635 ALA A N 1
ATOM 5220 C CA . ALA A 1 635 ? -46.464 -9.980 77.337 1.00 87.94 635 ALA A CA 1
ATOM 5221 C C . ALA A 1 635 ? -47.557 -10.984 77.713 1.00 87.94 635 ALA A C 1
ATOM 5223 O O . ALA A 1 635 ? -48.646 -10.572 78.113 1.00 87.94 635 ALA A O 1
ATOM 5224 N N . GLU A 1 636 ? -47.282 -12.286 77.628 1.00 89.81 636 GLU A N 1
ATOM 5225 C CA . GLU A 1 636 ? -48.220 -13.324 78.059 1.00 89.81 636 GLU A CA 1
ATOM 5226 C C . GLU A 1 636 ? -48.445 -13.271 79.574 1.00 89.81 636 GLU A C 1
ATOM 5228 O O . GLU A 1 636 ? -49.584 -13.259 80.047 1.00 89.81 636 GLU A O 1
ATOM 5233 N N . ARG A 1 637 ? -47.367 -13.116 80.349 1.00 87.50 637 ARG A N 1
ATOM 5234 C CA . ARG A 1 637 ? -47.464 -12.925 81.800 1.00 87.50 637 ARG A CA 1
ATOM 5235 C C . ARG A 1 637 ? -48.242 -11.653 82.161 1.00 87.50 637 ARG A C 1
ATOM 5237 O O . ARG A 1 637 ? -49.008 -11.661 83.122 1.00 87.50 637 ARG A O 1
ATOM 5244 N N . TRP A 1 638 ? -48.095 -10.578 81.384 1.00 86.75 638 TRP A N 1
ATOM 5245 C CA . TRP A 1 638 ? -48.852 -9.337 81.563 1.00 86.75 638 TRP A CA 1
ATOM 5246 C C . TRP A 1 638 ? -50.338 -9.533 81.283 1.00 86.75 638 TRP A C 1
ATOM 5248 O O . TRP A 1 638 ? -51.151 -9.109 82.098 1.00 86.75 638 TRP A O 1
ATOM 5258 N N . ARG A 1 639 ? -50.709 -10.240 80.207 1.00 86.94 639 ARG A N 1
ATOM 5259 C CA . ARG A 1 639 ? -52.117 -10.574 79.916 1.00 86.94 639 ARG A CA 1
ATOM 5260 C C . ARG A 1 639 ? -52.768 -11.328 81.075 1.00 86.94 639 ARG A C 1
ATOM 5262 O O . ARG A 1 639 ? -53.891 -11.009 81.452 1.00 86.94 639 ARG A O 1
ATOM 5269 N N . GLN A 1 640 ? -52.056 -12.285 81.670 1.00 87.38 640 GLN A N 1
ATOM 5270 C CA . GLN A 1 640 ? -52.547 -13.060 82.816 1.00 87.38 640 GLN A CA 1
ATOM 5271 C C . GLN A 1 640 ? -52.735 -12.198 84.072 1.00 87.38 640 GLN A C 1
ATOM 5273 O O . GLN A 1 640 ? -53.724 -12.354 84.790 1.00 87.38 640 GLN A O 1
ATOM 5278 N N . VAL A 1 641 ? -51.809 -11.270 84.329 1.00 84.88 641 VAL A N 1
ATOM 5279 C CA . VAL A 1 641 ? -51.891 -10.326 85.454 1.00 84.88 641 VAL A CA 1
ATOM 5280 C C . VAL A 1 641 ? -53.007 -9.301 85.235 1.00 84.88 641 VAL A C 1
ATOM 5282 O O . VAL A 1 641 ? -53.801 -9.084 86.145 1.00 84.88 641 VAL A O 1
ATOM 5285 N N . ALA A 1 642 ? -53.116 -8.724 84.037 1.00 81.94 642 ALA A N 1
ATOM 5286 C CA . ALA A 1 642 ? -54.168 -7.779 83.668 1.00 81.94 642 ALA A CA 1
ATOM 5287 C C . ALA A 1 642 ? -55.563 -8.414 83.777 1.00 81.94 642 ALA A C 1
ATOM 5289 O O . ALA A 1 642 ? -56.448 -7.832 84.393 1.00 81.94 642 ALA A O 1
ATOM 5290 N N . TYR A 1 643 ? -55.729 -9.651 83.296 1.00 84.00 643 TYR A N 1
ATOM 5291 C CA . TYR A 1 643 ? -56.972 -10.414 83.446 1.00 84.00 643 TYR A CA 1
ATOM 5292 C C . TYR A 1 643 ? -57.365 -10.626 84.918 1.00 84.00 643 TYR A C 1
ATOM 5294 O O . TYR A 1 643 ? -58.539 -10.534 85.274 1.00 84.00 643 TYR A O 1
ATOM 5302 N N . CYS A 1 644 ? -56.392 -10.905 85.792 1.00 81.19 644 CYS A N 1
ATOM 5303 C CA . CYS A 1 644 ? -56.645 -11.024 87.228 1.00 81.19 644 CYS A CA 1
ATOM 5304 C C . CYS A 1 644 ? -57.002 -9.671 87.870 1.00 81.19 644 CYS A C 1
ATOM 5306 O O . CYS A 1 644 ? -57.878 -9.639 88.729 1.00 81.19 644 CYS A O 1
ATOM 5308 N N . LEU A 1 645 ? -56.346 -8.578 87.458 1.00 80.62 645 LEU A N 1
ATOM 5309 C CA . LEU A 1 645 ? -56.597 -7.219 87.956 1.00 80.62 645 LEU A CA 1
ATOM 5310 C C . LEU A 1 645 ? -57.937 -6.634 87.485 1.00 80.62 645 LEU A C 1
ATOM 5312 O O . LEU A 1 645 ? -58.503 -5.828 88.202 1.00 80.62 645 LEU A O 1
ATOM 5316 N N . GLU A 1 646 ? -58.450 -7.022 86.314 1.00 78.31 646 GLU A N 1
ATOM 5317 C CA . GLU A 1 646 ? -59.779 -6.603 85.830 1.00 78.31 646 GLU A CA 1
ATOM 5318 C C . GLU A 1 646 ? -60.937 -7.330 86.534 1.00 78.31 646 GLU A C 1
ATOM 5320 O O . GLU A 1 646 ? -62.077 -6.865 86.507 1.00 78.31 646 GLU A O 1
ATOM 5325 N N . ARG A 1 647 ? -60.671 -8.504 87.117 1.00 75.31 647 ARG A N 1
ATOM 5326 C CA . ARG A 1 647 ? -61.688 -9.379 87.722 1.00 75.31 647 ARG A CA 1
ATOM 5327 C C . ARG A 1 647 ? -61.850 -9.174 89.235 1.00 75.31 647 ARG A C 1
ATOM 5329 O O . ARG A 1 647 ? -62.847 -9.642 89.789 1.00 75.31 647 ARG A O 1
ATOM 5336 N N . TYR A 1 648 ? -60.879 -8.523 89.874 1.00 56.69 648 TYR A N 1
ATOM 5337 C CA . TYR A 1 648 ? -60.894 -8.067 91.270 1.00 56.69 648 TYR A CA 1
ATOM 5338 C C . TYR A 1 648 ? -61.179 -6.570 91.326 1.00 56.69 648 TYR A C 1
ATOM 5340 O O . TYR A 1 648 ? -61.851 -6.153 92.297 1.00 56.69 648 TYR A O 1
#

Mean predicted aligned error: 15.74 Å

pLDDT: mean 82.14, std 12.93, range [39.41, 98.44]

Solvent-accessible surface area (backbone atoms only — not comparable to full-atom values): 35375 Å² total; per-residue (Å²): 138,87,86,87,72,82,89,76,67,57,44,37,46,56,63,52,17,69,79,32,83,72,41,15,42,51,66,74,62,46,48,54,52,47,34,55,48,26,49,49,45,34,55,38,50,72,74,47,29,35,55,56,83,71,53,52,80,37,30,23,38,35,69,72,56,83,75,51,80,55,34,49,68,39,50,58,45,52,41,76,46,78,53,52,47,76,44,82,52,77,74,85,57,55,43,78,56,44,72,69,47,45,32,43,28,44,35,43,48,27,45,54,48,41,20,40,62,64,35,47,71,79,53,56,44,86,87,84,48,72,35,59,53,61,27,67,83,69,43,92,59,41,84,70,48,33,51,53,59,50,52,53,50,50,29,30,59,37,62,55,74,87,66,24,56,73,48,41,59,63,53,27,53,54,42,50,54,42,48,49,62,69,36,47,54,66,71,56,32,49,46,44,38,70,45,85,88,55,56,46,64,56,19,26,36,30,32,35,42,50,47,39,36,31,78,46,21,66,42,83,79,61,89,61,51,70,59,51,34,54,48,27,49,49,41,44,72,67,54,74,42,69,68,30,51,46,19,52,77,69,66,34,28,67,56,25,24,54,44,29,53,56,48,27,63,75,32,63,88,39,42,73,57,23,53,50,33,65,54,46,30,54,48,25,49,28,32,51,77,65,68,56,55,64,68,64,53,49,56,48,51,57,55,54,48,63,81,62,77,61,99,50,76,78,65,51,66,76,50,61,70,69,74,37,68,69,62,54,47,60,59,42,74,79,46,94,48,100,79,40,51,58,60,55,47,50,52,50,54,50,45,52,53,51,29,54,53,32,47,50,53,16,49,53,27,42,76,73,65,40,47,74,60,13,41,57,28,34,52,55,24,54,54,38,46,70,74,60,40,66,75,54,42,56,34,45,24,60,70,68,28,68,60,63,67,59,40,52,50,39,48,50,55,51,52,51,49,50,51,49,50,49,51,52,50,56,47,39,50,49,72,62,49,94,65,55,77,63,62,50,52,52,45,54,48,51,48,52,53,51,36,73,80,40,78,84,49,66,65,56,57,41,50,50,55,39,50,56,42,48,50,53,49,55,55,35,61,72,38,100,66,55,55,59,65,61,60,51,49,54,41,52,44,48,46,54,55,38,52,50,55,47,49,74,72,40,56,73,69,53,57,75,64,44,61,47,58,56,51,35,50,53,46,51,52,51,50,51,51,55,53,49,55,59,53,68,69,43,59,84,76,79,28,50,73,47,52,53,55,42,44,75,64,44,76,83,48,59,68,60,50,52,52,50,52,50,52,49,50,52,51,52,49,51,51,57,71,67,52,77,87,78,82,66,87,46,73,68,51,30,53,52,49,32,56,50,39,62,63,46,33,66,53,27,52,51,45,44,57,53,23,58,76,68,75,45,88,65,58,71,89,57,32,39,68,52,40,48,51,50,30,52,56,40,45,52,52,40,53,56,51,50,56,54,62,75,75,107